Protein 2YVS (pdb70)

Radius of gyration: 22.46 Å; Cα contacts (8 Å, |Δi|>4): 1031; chains: 2; bounding box: 52×43×71 Å

Organism: Thermus thermophilus (strain ATCC 27634 / DSM 579 / HB8) (NCBI:txid300852)

Structure (mmCIF, N/CA/C/O backbone):
data_2YVS
#
_entry.id   2YVS
#
_cell.length_a   69.880
_cell.length_b   71.690
_cell.length_c   89.580
_cell.angle_alpha   90.00
_cell.angle_beta   90.00
_cell.angle_gamma   90.00
#
_symmetry.space_group_name_H-M   'P 21 21 21'
#
loop_
_entity.id
_entity.type
_entity.pdbx_description
1 polymer 'Glycolate oxidase subunit GlcE'
2 water water
#
loop_
_atom_site.group_PDB
_atom_site.id
_atom_site.type_symbol
_atom_site.label_atom_id
_atom_site.label_alt_id
_atom_site.label_comp_id
_atom_site.label_asym_id
_atom_site.label_entity_id
_atom_site.label_seq_id
_atom_site.pdbx_PDB_ins_code
_atom_site.Cartn_x
_atom_site.Cartn_y
_atom_site.Cartn_z
_atom_site.occupancy
_atom_site.B_iso_or_equiv
_atom_site.auth_seq_id
_atom_site.auth_comp_id
_atom_site.auth_asym_id
_atom_site.auth_atom_id
_atom_site.pdbx_PDB_model_num
ATOM 1 N N . MET A 1 1 ? 13.135 -23.378 -23.689 1.00 21.58 1 MET A N 1
ATOM 2 C CA . MET A 1 1 ? 12.454 -22.828 -22.486 1.00 21.26 1 MET A CA 1
ATOM 3 C C . MET A 1 1 ? 11.882 -23.969 -21.651 1.00 21.54 1 MET A C 1
ATOM 4 O O . MET A 1 1 ? 11.684 -25.076 -22.153 1.00 20.99 1 MET A O 1
ATOM 9 N N . GLU A 1 2 ? 11.622 -23.693 -20.378 1.00 21.10 2 GLU A N 1
ATOM 10 C CA . GLU A 1 2 ? 11.066 -24.688 -19.471 1.00 20.77 2 GLU A CA 1
ATOM 11 C C . GLU A 1 2 ? 9.709 -24.219 -18.960 1.00 19.63 2 GLU A C 1
ATOM 12 O O . GLU A 1 2 ? 9.590 -23.123 -18.408 1.00 21.16 2 GLU A O 1
ATOM 18 N N . VAL A 1 3 ? 8.683 -25.041 -19.150 1.00 17.94 3 VAL A N 1
ATOM 19 C CA . VAL A 1 3 ? 7.352 -24.689 -18.675 1.00 17.40 3 VAL A CA 1
ATOM 20 C C . VAL A 1 3 ? 7.091 -25.378 -17.339 1.00 18.04 3 VAL A C 1
ATOM 21 O O . VAL A 1 3 ? 7.067 -26.605 -17.257 1.00 17.83 3 VAL A O 1
ATOM 25 N N . HIS A 1 4 ? 6.918 -24.583 -16.289 1.00 18.28 4 HIS A N 1
ATOM 26 C CA . HIS A 1 4 ? 6.631 -25.113 -14.964 1.00 17.61 4 HIS A CA 1
ATOM 27 C C . HIS A 1 4 ? 5.122 -24.972 -14.774 1.00 18.62 4 HIS A C 1
ATOM 28 O O . HIS A 1 4 ? 4.646 -24.117 -14.026 1.00 17.39 4 HIS A O 1
ATOM 35 N N . ALA A 1 5 ? 4.380 -25.826 -15.473 1.00 18.98 5 ALA A N 1
ATOM 36 C CA . ALA A 1 5 ? 2.921 -25.805 -15.454 1.00 19.85 5 ALA A CA 1
ATOM 37 C C . ALA A 1 5 ? 2.275 -25.825 -14.079 1.00 20.30 5 ALA A C 1
ATOM 38 O O . ALA A 1 5 ? 1.435 -24.976 -13.773 1.00 20.30 5 ALA A O 1
ATOM 40 N N . ALA A 1 6 ? 2.661 -26.788 -13.248 1.00 21.61 6 ALA A N 1
ATOM 41 C CA . ALA A 1 6 ? 2.086 -26.908 -11.911 1.00 19.34 6 ALA A CA 1
ATOM 42 C C . ALA A 1 6 ? 2.325 -25.692 -11.017 1.00 19.80 6 ALA A C 1
ATOM 43 O O . ALA A 1 6 ? 1.488 -25.362 -10.179 1.00 19.66 6 ALA A O 1
ATOM 45 N N . ASP A 1 7 ? 3.465 -25.031 -11.183 1.00 18.47 7 ASP A N 1
ATOM 46 C CA . ASP A 1 7 ? 3.770 -23.852 -10.377 1.00 19.20 7 ASP A CA 1
ATOM 47 C C . ASP A 1 7 ? 3.387 -22.571 -11.117 1.00 17.42 7 ASP A C 1
ATOM 48 O O . ASP A 1 7 ? 3.573 -21.450 -10.626 1.00 17.99 7 ASP A O 1
ATOM 53 N N . GLN A 1 8 ? 2.850 -22.770 -12.312 1.00 15.45 8 GLN A N 1
ATOM 54 C CA . GLN A 1 8 ? 2.391 -21.697 -13.172 1.00 13.80 8 GLN A CA 1
ATOM 55 C C . GLN A 1 8 ? 3.371 -20.566 -13.465 1.00 12.42 8 GLN A C 1
ATOM 56 O O . GLN A 1 8 ? 3.074 -19.394 -13.239 1.00 12.43 8 GLN A O 1
ATOM 62 N N . TYR A 1 9 ? 4.548 -20.932 -13.957 1.00 12.43 9 TYR A N 1
ATOM 63 C CA . TYR A 1 9 ? 5.543 -19.949 -14.363 1.00 14.87 9 TYR A CA 1
ATOM 64 C C . TYR A 1 9 ? 6.366 -20.544 -15.489 1.00 15.08 9 TYR A C 1
ATOM 65 O O . TYR A 1 9 ? 6.376 -21.766 -15.690 1.00 16.10 9 TYR A O 1
ATOM 74 N N . LEU A 1 10 ? 7.028 -19.673 -16.240 1.00 14.61 10 LEU A N 1
ATOM 75 C CA . LEU A 1 10 ? 7.835 -20.085 -17.373 1.00 14.47 10 LEU A CA 1
ATOM 76 C C . LEU A 1 10 ? 9.243 -19.514 -17.285 1.00 15.00 10 LEU A C 1
ATOM 77 O O . LEU A 1 10 ? 9.438 -18.376 -16.849 1.00 14.27 10 LEU A O 1
ATOM 82 N N . VAL A 1 11 ? 10.223 -20.318 -17.688 1.00 14.23 11 VAL A N 1
ATOM 83 C CA . VAL A 1 11 ? 11.608 -19.874 -17.709 1.00 13.66 11 VAL A CA 1
ATOM 84 C C . VAL A 1 11 ? 11.974 -19.920 -19.188 1.00 13.57 11 VAL A C 1
ATOM 85 O O . VAL A 1 11 ? 11.826 -20.958 -19.839 1.00 13.11 11 VAL A O 1
ATOM 89 N N . ALA A 1 12 ? 12.422 -18.790 -19.723 1.00 13.66 12 ALA A N 1
ATOM 90 C CA . ALA A 1 12 ? 12.767 -18.724 -21.135 1.00 14.96 12 ALA A CA 1
ATOM 91 C C . ALA A 1 12 ? 13.977 -17.860 -21.414 1.00 13.74 12 ALA A C 1
ATOM 92 O O . ALA A 1 12 ? 14.237 -16.890 -20.705 1.00 14.50 12 ALA A O 1
ATOM 94 N N . PRO A 1 13 ? 14.750 -18.214 -22.448 1.00 15.83 13 PRO A N 1
ATOM 95 C CA . PRO A 1 13 ? 15.923 -17.402 -22.769 1.00 15.96 13 PRO A CA 1
ATOM 96 C C . PRO A 1 13 ? 15.385 -16.065 -23.282 1.00 14.71 13 PRO A C 1
ATOM 97 O O . PRO A 1 13 ? 14.265 -16.001 -23.812 1.00 13.57 13 PRO A O 1
ATOM 101 N N . GLY A 1 14 ? 16.174 -15.009 -23.127 1.00 14.17 14 GLY A N 1
ATOM 102 C CA . GLY A 1 14 ? 15.741 -13.704 -23.586 1.00 15.73 14 GLY A CA 1
ATOM 103 C C . GLY A 1 14 ? 15.422 -13.652 -25.073 1.00 16.36 14 GLY A C 1
ATOM 104 O O . GLY A 1 14 ? 14.591 -12.851 -25.509 1.00 15.04 14 GLY A O 1
ATOM 105 N N . GLU A 1 15 ? 16.063 -14.510 -25.857 1.00 14.58 15 GLU A N 1
ATOM 106 C CA . GLU A 1 15 ? 15.826 -14.510 -27.295 1.00 17.27 15 GLU A CA 1
ATOM 107 C C . GLU A 1 15 ? 14.618 -15.329 -27.754 1.00 17.37 15 GLU A C 1
ATOM 108 O O . GLU A 1 15 ? 14.297 -15.351 -28.942 1.00 18.43 15 GLU A O 1
ATOM 114 N N . ALA A 1 16 ? 13.936 -15.993 -26.828 1.00 16.48 16 ALA A N 1
ATOM 115 C CA . ALA A 1 16 ? 12.765 -16.779 -27.208 1.00 15.84 16 ALA A CA 1
ATOM 116 C C . ALA A 1 16 ? 11.732 -15.852 -27.856 1.00 16.07 16 ALA A C 1
ATOM 117 O O . ALA A 1 16 ? 11.475 -14.756 -27.364 1.00 17.17 16 ALA A O 1
ATOM 119 N N . ASP A 1 17 ? 11.152 -16.281 -28.972 1.00 15.47 17 ASP A N 1
ATOM 120 C CA . ASP A 1 17 ? 10.162 -15.454 -29.652 1.00 13.80 17 ASP A CA 1
ATOM 121 C C . ASP A 1 17 ? 8.826 -15.518 -28.924 1.00 13.50 17 ASP A C 1
ATOM 122 O O . ASP A 1 17 ? 8.499 -16.519 -28.295 1.00 10.25 17 ASP A O 1
ATOM 127 N N . LEU A 1 18 ? 8.070 -14.430 -29.003 1.00 12.50 18 LEU A N 1
ATOM 128 C CA . LEU A 1 18 ? 6.766 -14.343 -28.349 1.00 14.72 18 LEU A CA 1
ATOM 129 C C . LEU A 1 18 ? 5.796 -15.416 -28.833 1.00 13.93 18 LEU A C 1
ATOM 130 O O . LEU A 1 18 ? 5.041 -15.985 -28.046 1.00 14.66 18 LEU A O 1
ATOM 135 N N . LEU A 1 19 ? 5.802 -15.674 -30.135 1.00 14.23 19 LEU A N 1
ATOM 136 C CA . LEU A 1 19 ? 4.922 -16.687 -30.703 1.00 14.75 19 LEU A CA 1
ATOM 137 C C . LEU A 1 19 ? 5.415 -18.108 -30.393 1.00 13.46 19 LEU A C 1
ATOM 138 O O . LEU A 1 19 ? 4.620 -19.051 -30.369 1.00 13.55 19 LEU A O 1
ATOM 143 N N . GLU A 1 20 ? 6.714 -18.289 -30.166 1.00 14.88 20 GLU A N 1
ATOM 144 C CA . GLU A 1 20 ? 7.165 -19.640 -29.832 1.00 16.73 20 GLU A CA 1
ATOM 145 C C . GLU A 1 20 ? 6.689 -19.944 -28.414 1.00 16.55 20 GLU A C 1
ATOM 146 O O . GLU A 1 20 ? 6.319 -21.078 -28.098 1.00 17.15 20 GLU A O 1
ATOM 152 N N . VAL A 1 21 ? 6.650 -18.921 -27.566 1.00 14.87 21 VAL A N 1
ATOM 153 C CA . VAL A 1 21 ? 6.172 -19.119 -26.202 1.00 14.26 21 VAL A CA 1
ATOM 154 C C . VAL A 1 21 ? 4.693 -19.507 -26.251 1.00 14.30 21 VAL A C 1
ATOM 155 O O . VAL A 1 21 ? 4.252 -20.416 -25.542 1.00 14.55 21 VAL A O 1
ATOM 159 N N . HIS A 1 22 ? 3.928 -18.833 -27.100 1.00 14.01 22 HIS A N 1
ATOM 160 C CA . HIS A 1 22 ? 2.509 -19.146 -27.211 1.00 13.77 22 HIS A CA 1
ATOM 161 C C . HIS A 1 22 ? 2.290 -20.570 -27.725 1.00 14.61 22 HIS A C 1
ATOM 162 O O . HIS A 1 22 ? 1.435 -21.293 -27.213 1.00 15.05 22 HIS A O 1
ATOM 169 N N . ALA A 1 23 ? 3.061 -20.967 -28.735 1.00 14.74 23 ALA A N 1
ATOM 170 C CA . ALA A 1 23 ? 2.944 -22.308 -29.307 1.00 15.80 23 ALA A CA 1
ATOM 171 C C . ALA A 1 23 ? 3.248 -23.349 -28.233 1.00 17.71 23 ALA A C 1
ATOM 172 O O . ALA A 1 23 ? 2.583 -24.382 -28.141 1.00 16.78 23 ALA A O 1
ATOM 174 N N . ARG A 1 24 ? 4.253 -23.053 -27.416 1.00 19.42 24 ARG A N 1
ATOM 175 C CA . ARG A 1 24 ? 4.674 -23.940 -26.341 1.00 20.26 24 ARG A CA 1
ATOM 176 C C . ARG A 1 24 ? 3.591 -24.070 -25.270 1.00 20.34 24 ARG A C 1
ATOM 177 O O . ARG A 1 24 ? 3.453 -25.117 -24.632 1.00 21.22 24 ARG A O 1
ATOM 185 N N . LEU A 1 25 ? 2.812 -23.011 -25.085 1.00 18.53 25 LEU A N 1
ATOM 186 C CA . LEU A 1 25 ? 1.750 -23.010 -24.084 1.00 17.84 25 LEU A CA 1
ATOM 187 C C . LEU A 1 25 ? 0.377 -23.333 -24.666 1.00 18.06 25 LEU A C 1
ATOM 188 O O . LEU A 1 25 ? -0.584 -23.539 -23.923 1.00 17.59 25 LEU A O 1
ATOM 193 N N . ALA A 1 26 ? 0.274 -23.366 -25.989 1.00 17.43 26 ALA A N 1
ATOM 194 C CA . ALA A 1 26 ? -1.010 -23.659 -26.618 1.00 20.03 26 ALA A CA 1
ATOM 195 C C . ALA A 1 26 ? -1.549 -24.993 -26.115 1.00 20.51 26 ALA A C 1
ATOM 196 O O . ALA A 1 26 ? -0.851 -26.007 -26.153 1.00 20.22 26 ALA A O 1
ATOM 198 N N . GLY A 1 27 ? -2.786 -24.980 -25.631 1.00 21.41 27 GLY A N 1
ATOM 199 C CA . GLY A 1 27 ? -3.405 -26.197 -25.137 1.00 23.75 27 GLY A CA 1
ATOM 200 C C . GLY A 1 27 ? -3.114 -26.552 -23.689 1.00 25.03 27 GLY A C 1
ATOM 201 O O . GLY A 1 27 ? -3.593 -27.579 -23.195 1.00 25.40 27 GLY A O 1
ATOM 202 N N . THR A 1 28 ? -2.349 -25.712 -22.996 1.00 23.25 28 THR A N 1
ATOM 203 C CA . THR A 1 28 ? -2.003 -25.986 -21.601 1.00 22.81 28 THR A CA 1
ATOM 204 C C . THR A 1 28 ? -2.949 -25.328 -20.608 1.00 22.86 28 THR A C 1
ATOM 205 O O . THR A 1 28 ? -2.931 -25.654 -19.424 1.00 24.35 28 THR A O 1
ATOM 209 N N . GLY A 1 29 ? -3.772 -24.401 -21.088 1.00 22.37 29 GLY A N 1
ATOM 210 C CA . GLY A 1 29 ? -4.688 -23.706 -20.203 1.00 21.35 29 GLY A CA 1
ATOM 211 C C . GLY A 1 29 ? -3.973 -22.603 -19.436 1.00 20.49 29 GLY A C 1
ATOM 212 O O . GLY A 1 29 ? -4.534 -21.995 -18.525 1.00 21.53 29 GLY A O 1
ATOM 213 N N . LEU A 1 30 ? -2.722 -22.351 -19.809 1.00 19.41 30 LEU A N 1
ATOM 214 C CA . LEU A 1 30 ? -1.902 -21.320 -19.172 1.00 17.64 30 LEU A CA 1
ATOM 215 C C . LEU A 1 30 ? -1.499 -20.271 -20.214 1.00 15.47 30 LEU A C 1
ATOM 216 O O . LEU A 1 30 ? -1.131 -20.613 -21.336 1.00 14.87 30 LEU A O 1
ATOM 221 N N . PHE A 1 31 ? -1.559 -18.997 -19.839 1.00 14.29 31 PHE A N 1
ATOM 222 C CA . PHE A 1 31 ? -1.227 -17.918 -20.765 1.00 14.96 31 PHE A CA 1
ATOM 223 C C . PHE A 1 31 ? -0.099 -17.005 -20.294 1.00 14.02 31 PHE A C 1
ATOM 224 O O . PHE A 1 31 ? 0.018 -16.709 -19.106 1.00 10.84 31 PHE A O 1
ATOM 232 N N . PRO A 1 32 ? 0.745 -16.546 -21.235 1.00 15.38 32 PRO A N 1
ATOM 233 C CA . PRO A 1 32 ? 1.865 -15.654 -20.924 1.00 12.63 32 PRO A CA 1
ATOM 234 C C . PRO A 1 32 ? 1.335 -14.218 -20.819 1.00 13.57 32 PRO A C 1
ATOM 235 O O . PRO A 1 32 ? 0.205 -13.938 -21.234 1.00 12.73 32 PRO A O 1
ATOM 239 N N . PRO A 1 33 ? 2.137 -13.297 -20.259 1.00 11.98 33 PRO A N 1
ATOM 240 C CA . PRO A 1 33 ? 1.734 -11.898 -20.103 1.00 12.39 33 PRO A CA 1
ATOM 241 C C . PRO A 1 33 ? 1.869 -11.038 -21.366 1.00 12.15 33 PRO A C 1
ATOM 242 O O . PRO A 1 33 ? 2.304 -9.888 -21.304 1.00 12.96 33 PRO A O 1
ATOM 246 N N . PHE A 1 34 ? 1.503 -11.612 -22.506 1.00 11.54 34 PHE A N 1
ATOM 247 C CA . PHE A 1 34 ? 1.539 -10.902 -23.779 1.00 11.65 34 PHE A CA 1
ATOM 248 C C . PHE A 1 34 ? 0.645 -11.595 -24.796 1.00 11.55 34 PHE A C 1
ATOM 249 O O . PHE A 1 34 ? 0.447 -12.804 -24.742 1.00 11.06 34 PHE A O 1
ATOM 257 N N . PRO A 1 35 ? 0.091 -10.828 -25.741 1.00 10.66 35 PRO A N 1
ATOM 258 C CA . PRO A 1 35 ? -0.793 -11.381 -26.770 1.00 10.97 35 PRO A CA 1
ATOM 259 C C . PRO A 1 35 ? -0.045 -12.139 -27.873 1.00 10.65 35 PRO A C 1
ATOM 260 O O . PRO A 1 35 ? 1.186 -12.125 -27.924 1.00 12.38 35 PRO A O 1
ATOM 264 N N . PRO A 1 36 ? -0.789 -12.811 -28.766 1.00 12.54 36 PRO A N 1
ATOM 265 C CA . PRO A 1 36 ? -0.219 -13.579 -29.880 1.00 13.72 36 PRO A CA 1
ATOM 266 C C . PRO A 1 36 ? 0.291 -12.633 -30.967 1.00 12.73 36 PRO A C 1
ATOM 267 O O . PRO A 1 36 ? -0.231 -12.623 -32.078 1.00 12.66 36 PRO A O 1
ATOM 271 N N . VAL A 1 37 ? 1.309 -11.842 -30.641 1.00 10.88 37 VAL A N 1
ATOM 272 C CA . VAL A 1 37 ? 1.876 -10.891 -31.586 1.00 11.17 37 VAL A CA 1
ATOM 273 C C . VAL A 1 37 ? 3.399 -10.921 -31.494 1.00 12.66 37 VAL A C 1
ATOM 274 O O . VAL A 1 37 ? 3.960 -10.637 -30.440 1.00 11.82 37 VAL A O 1
ATOM 278 N N . GLU A 1 38 ? 4.067 -11.270 -32.589 1.00 10.55 38 GLU A N 1
ATOM 279 C CA . GLU A 1 38 ? 5.524 -11.297 -32.567 1.00 13.32 38 GLU A CA 1
ATOM 280 C C . GLU A 1 38 ? 6.039 -9.879 -32.747 1.00 11.36 38 GLU A C 1
ATOM 281 O O . GLU A 1 38 ? 5.548 -9.134 -33.599 1.00 13.03 38 GLU A O 1
ATOM 287 N N . LEU A 1 39 ? 7.025 -9.521 -31.930 1.00 12.74 39 LEU A N 1
ATOM 288 C CA . LEU A 1 39 ? 7.634 -8.197 -31.946 1.00 12.64 39 LEU A CA 1
ATOM 289 C C . LEU A 1 39 ? 9.145 -8.367 -31.826 1.00 12.90 39 LEU A C 1
ATOM 290 O O . LEU A 1 39 ? 9.627 -9.292 -31.163 1.00 13.18 39 LEU A O 1
ATOM 295 N N . PRO A 1 40 ? 9.916 -7.471 -32.458 1.00 14.25 40 PRO A N 1
ATOM 296 C CA . PRO A 1 40 ? 11.382 -7.549 -32.402 1.00 13.81 40 PRO A CA 1
ATOM 297 C C . PRO A 1 40 ? 11.907 -7.689 -30.973 1.00 13.94 40 PRO A C 1
ATOM 298 O O . PRO A 1 40 ? 11.377 -7.069 -30.056 1.00 15.03 40 PRO A O 1
ATOM 302 N N . GLY A 1 41 ? 12.942 -8.506 -30.786 1.00 13.44 41 GLY A N 1
ATOM 303 C CA . GLY A 1 41 ? 13.528 -8.650 -29.464 1.00 14.41 41 GLY A CA 1
ATOM 304 C C . GLY A 1 41 ? 13.139 -9.831 -28.593 1.00 16.03 41 GLY A C 1
ATOM 305 O O . GLY A 1 41 ? 13.776 -10.058 -27.566 1.00 17.62 41 GLY A O 1
ATOM 306 N N . GLY A 1 42 ? 12.102 -10.572 -28.975 1.00 15.12 42 GLY A N 1
ATOM 307 C CA . GLY A 1 42 ? 11.690 -11.719 -28.184 1.00 17.11 42 GLY A CA 1
ATOM 308 C C . GLY A 1 42 ? 11.178 -11.348 -26.802 1.00 16.54 42 GLY A C 1
AT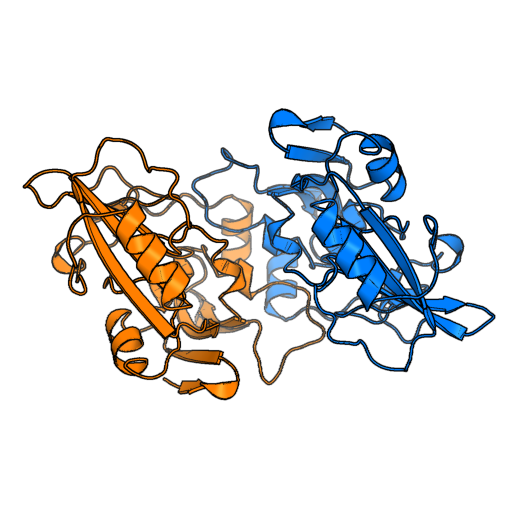OM 309 O O . GLY A 1 42 ? 10.846 -10.187 -26.553 1.00 15.57 42 GLY A O 1
ATOM 310 N N . VAL A 1 43 ? 11.113 -12.324 -25.899 1.00 15.82 43 VAL A N 1
ATOM 311 C CA . VAL A 1 43 ? 10.630 -12.061 -24.545 1.00 14.82 43 VAL A CA 1
ATOM 312 C C . VAL A 1 43 ? 11.559 -11.124 -23.773 1.00 14.53 43 VAL A C 1
ATOM 313 O O . VAL A 1 43 ? 11.098 -10.331 -22.958 1.00 14.25 43 VAL A O 1
ATOM 317 N N . GLY A 1 44 ? 12.860 -11.213 -24.037 1.00 12.46 44 GLY A N 1
ATOM 318 C CA . GLY A 1 44 ? 13.811 -10.345 -23.358 1.00 13.49 44 GLY A CA 1
ATOM 319 C C . GLY A 1 44 ? 13.551 -8.897 -23.738 1.00 14.66 44 GLY A C 1
ATOM 320 O O . GLY A 1 44 ? 13.524 -8.007 -22.887 1.00 13.94 44 GLY A O 1
ATOM 321 N N . GLY A 1 45 ? 13.359 -8.663 -25.031 1.00 12.21 45 GLY A N 1
ATOM 322 C CA . GLY A 1 45 ? 13.078 -7.321 -25.503 1.00 12.46 45 GLY A CA 1
ATOM 323 C C . GLY A 1 45 ? 11.759 -6.815 -24.936 1.00 12.41 45 GLY A C 1
ATOM 324 O O . GLY A 1 45 ? 11.656 -5.652 -24.541 1.00 13.00 45 GLY A O 1
ATOM 325 N N . LEU A 1 46 ? 10.751 -7.686 -24.899 1.00 11.19 46 LEU A N 1
ATOM 326 C CA . LEU A 1 46 ? 9.434 -7.323 -24.370 1.00 12.71 46 LEU A CA 1
ATOM 327 C C . LEU A 1 46 ? 9.535 -6.886 -22.912 1.00 12.64 46 LEU A C 1
ATOM 328 O O . LEU A 1 46 ? 8.910 -5.906 -22.492 1.00 12.40 46 LEU A O 1
ATOM 333 N N . VAL A 1 47 ? 10.307 -7.638 -22.138 1.00 11.91 47 VAL A N 1
ATOM 334 C CA . VAL A 1 47 ? 10.496 -7.339 -20.728 1.00 12.66 47 VAL A CA 1
ATOM 335 C C . VAL A 1 47 ? 11.244 -6.019 -20.589 1.00 13.55 47 VAL A C 1
ATOM 336 O O . VAL A 1 47 ? 10.891 -5.177 -19.762 1.00 13.29 47 VAL A O 1
ATOM 340 N N . ALA A 1 48 ? 12.263 -5.825 -21.418 1.00 13.52 48 ALA A N 1
ATOM 341 C CA . ALA A 1 48 ? 13.033 -4.594 -21.367 1.00 13.57 48 ALA A CA 1
ATOM 342 C C . ALA A 1 48 ? 12.134 -3.388 -21.632 1.00 13.84 48 ALA A C 1
ATOM 343 O O . ALA A 1 48 ? 12.282 -2.353 -20.986 1.00 13.92 48 ALA A O 1
ATOM 345 N N . ARG A 1 49 ? 11.194 -3.523 -22.567 1.00 13.39 49 ARG A N 1
ATOM 346 C CA . ARG A 1 49 ? 10.297 -2.412 -22.892 1.00 12.25 49 ARG A CA 1
ATOM 347 C C . ARG A 1 49 ? 9.185 -2.247 -21.862 1.00 11.69 49 ARG A C 1
ATOM 348 O O . ARG A 1 49 ? 8.415 -1.283 -21.915 1.00 12.04 49 ARG A O 1
ATOM 356 N N . GLY A 1 50 ? 9.092 -3.196 -20.937 1.00 11.97 50 GLY A N 1
ATOM 357 C CA . GLY A 1 50 ? 8.067 -3.124 -19.914 1.00 11.98 50 GLY A CA 1
ATOM 358 C C . GLY A 1 50 ? 6.705 -3.646 -20.348 1.00 12.35 50 GLY A C 1
ATOM 359 O O . GLY A 1 50 ? 5.677 -3.227 -19.812 1.00 13.23 50 GLY A O 1
ATOM 360 N N . GLY A 1 51 ? 6.691 -4.549 -21.324 1.00 11.63 51 GLY A N 1
ATOM 361 C CA . GLY A 1 51 ? 5.434 -5.123 -21.781 1.00 12.14 51 GLY A CA 1
ATOM 362 C C . GLY A 1 51 ? 4.838 -4.522 -23.040 1.00 11.89 51 GLY A C 1
ATOM 363 O O . GLY A 1 51 ? 5.222 -3.435 -23.472 1.00 13.85 51 GLY A O 1
ATOM 364 N N . PHE A 1 52 ? 3.905 -5.253 -23.644 1.00 10.67 52 PHE A N 1
ATOM 365 C CA . PHE A 1 52 ? 3.219 -4.792 -24.843 1.00 10.54 52 PHE A CA 1
ATOM 366 C C . PHE A 1 52 ? 1.720 -4.994 -24.712 1.00 9.92 52 PHE A C 1
ATOM 367 O O . PHE A 1 52 ? 1.268 -6.079 -24.332 1.00 12.25 52 PHE A O 1
ATOM 375 N N . ALA A 1 53 ? 0.965 -3.942 -25.018 1.00 10.61 53 ALA A N 1
ATOM 376 C CA . ALA A 1 53 ? -0.494 -3.981 -25.022 1.00 10.34 53 ALA A CA 1
ATOM 377 C C . ALA A 1 53 ? -1.242 -4.285 -23.720 1.00 12.35 53 ALA A C 1
ATOM 378 O O . ALA A 1 53 ? -2.455 -4.490 -23.751 1.00 13.47 53 ALA A O 1
ATOM 380 N N . GLN A 1 54 ? -0.554 -4.308 -22.585 1.00 12.93 54 GLN A N 1
ATOM 381 C CA . GLN A 1 54 ? -1.222 -4.629 -21.326 1.00 12.59 54 GLN A CA 1
ATOM 382 C C . GLN A 1 54 ? -2.209 -3.559 -20.840 1.00 13.12 54 GLN A C 1
ATOM 383 O O . GLN A 1 54 ? -2.078 -2.384 -21.168 1.00 11.78 54 GLN A O 1
ATOM 389 N N . THR A 1 55 ? -3.209 -3.990 -20.072 1.00 14.22 55 THR A N 1
ATOM 390 C CA . THR A 1 55 ? -4.196 -3.081 -19.486 1.00 14.64 55 THR A CA 1
ATOM 391 C C . THR A 1 55 ? -4.052 -3.229 -17.976 1.00 16.56 55 THR A C 1
ATOM 392 O O . THR A 1 55 ? -4.822 -2.655 -17.197 1.00 15.30 55 THR A O 1
ATOM 396 N N . PHE A 1 56 ? -3.043 -4.008 -17.589 1.00 17.07 56 PHE A N 1
ATOM 397 C CA . PHE A 1 56 ? -2.720 -4.308 -16.193 1.00 18.29 56 PHE A CA 1
ATOM 398 C C . PHE A 1 56 ? -1.259 -3.952 -15.908 1.00 17.83 56 PHE A C 1
ATOM 399 O O . PHE A 1 56 ? -0.509 -3.609 -16.825 1.00 16.78 56 PHE A O 1
ATOM 407 N N . PHE A 1 57 ? -0.855 -4.051 -14.642 1.00 17.18 57 PHE A N 1
ATOM 408 C CA . PHE A 1 57 ? 0.524 -3.743 -14.257 1.00 16.84 57 PHE A CA 1
ATOM 409 C C . PHE A 1 57 ? 1.429 -4.898 -14.685 1.00 16.52 57 PHE A C 1
ATOM 410 O O . PHE A 1 57 ? 1.542 -5.900 -13.984 1.00 15.10 57 PHE A O 1
ATOM 418 N N . PHE A 1 58 ? 2.074 -4.743 -15.840 1.00 15.96 58 PHE A N 1
ATOM 419 C CA . PHE A 1 58 ? 2.939 -5.774 -16.397 1.00 13.54 58 PHE A CA 1
ATOM 420 C C . PHE A 1 58 ? 4.107 -6.236 -15.532 1.00 14.01 58 PHE A C 1
ATOM 421 O O . PHE A 1 58 ? 4.328 -7.434 -15.384 1.00 14.54 58 PHE A O 1
ATOM 429 N N . PRO A 1 59 ? 4.868 -5.298 -14.946 1.00 13.30 59 PRO A N 1
ATOM 430 C CA . PRO A 1 59 ? 6.013 -5.684 -14.113 1.00 12.47 59 PRO A CA 1
ATOM 431 C C . PRO A 1 59 ? 5.786 -6.777 -13.071 1.00 11.41 59 PRO A C 1
ATOM 432 O O . PRO A 1 59 ? 6.682 -7.571 -12.818 1.00 11.20 59 PRO A O 1
ATOM 436 N N . ALA A 1 60 ? 4.598 -6.828 -12.475 1.00 10.66 60 ALA A N 1
ATOM 437 C CA . ALA A 1 60 ? 4.313 -7.844 -11.466 1.00 12.76 60 ALA A CA 1
ATOM 438 C C . ALA A 1 60 ? 4.262 -9.256 -12.054 1.00 14.09 60 ALA A C 1
ATOM 439 O O . ALA A 1 60 ? 4.403 -10.236 -11.321 1.00 13.63 60 ALA A O 1
ATOM 441 N N . GLU A 1 61 ? 4.061 -9.357 -13.369 1.00 13.62 61 GLU A N 1
ATOM 442 C CA . GLU A 1 61 ? 3.995 -10.658 -14.037 1.00 13.50 61 GLU A CA 1
ATOM 443 C C . GLU A 1 61 ? 5.378 -11.213 -14.328 1.00 12.94 61 GLU A C 1
ATOM 444 O O . GLU A 1 61 ? 5.517 -12.319 -14.857 1.00 11.81 61 GLU A O 1
ATOM 450 N N . VAL A 1 62 ? 6.401 -10.435 -13.996 1.00 13.25 62 VAL A N 1
ATOM 451 C CA . VAL A 1 62 ? 7.783 -10.862 -14.193 1.00 12.03 62 VAL A CA 1
ATOM 452 C C . VAL A 1 62 ? 8.311 -11.247 -12.815 1.00 13.01 62 VAL A C 1
ATOM 453 O O . VAL A 1 62 ? 8.491 -10.387 -11.956 1.00 13.40 62 VAL A O 1
ATOM 457 N N . LEU A 1 63 ? 8.556 -12.539 -12.612 1.00 13.44 63 LEU A N 1
ATOM 458 C CA . LEU A 1 63 ? 9.022 -13.057 -11.325 1.00 12.74 63 LEU A CA 1
ATOM 459 C C . LEU A 1 63 ? 10.528 -13.034 -11.153 1.00 12.51 63 LEU A C 1
ATOM 460 O O . LEU A 1 63 ? 11.027 -12.923 -10.036 1.00 13.81 63 LEU A O 1
ATOM 465 N N . GLY A 1 64 ? 11.250 -13.154 -12.257 1.00 9.42 64 GLY A N 1
ATOM 466 C CA . GLY A 1 64 ? 12.696 -13.156 -12.180 1.00 11.50 64 GLY A CA 1
ATOM 467 C C . GLY A 1 64 ? 13.308 -12.945 -13.542 1.00 12.99 64 GLY A C 1
ATOM 468 O O . GLY A 1 64 ? 12.620 -13.006 -14.561 1.00 11.69 64 GLY A O 1
ATOM 469 N N . LEU A 1 65 ? 14.607 -12.687 -13.561 1.00 12.94 65 LEU A N 1
ATOM 470 C CA . LEU A 1 65 ? 15.316 -12.470 -14.807 1.00 14.80 65 LEU A CA 1
ATOM 471 C C . LEU A 1 65 ? 16.810 -12.400 -14.545 1.00 14.85 65 LEU A C 1
ATOM 472 O O . LEU A 1 65 ? 17.248 -12.142 -13.420 1.00 15.23 65 LEU A O 1
ATOM 477 N N . THR A 1 66 ? 17.584 -12.671 -15.586 1.00 14.99 66 THR A N 1
ATOM 478 C CA . THR A 1 66 ? 19.032 -12.625 -15.505 1.00 14.97 66 THR A CA 1
ATOM 479 C C . THR A 1 66 ? 19.495 -11.765 -16.668 1.00 15.63 66 THR A C 1
ATOM 480 O O . THR A 1 66 ? 19.113 -12.013 -17.811 1.00 15.74 66 THR A O 1
ATOM 484 N N . PHE A 1 67 ? 20.282 -10.734 -16.383 1.00 13.78 67 PHE A N 1
ATOM 485 C CA . PHE A 1 67 ? 20.772 -9.884 -17.452 1.00 16.13 67 PHE A CA 1
ATOM 486 C C . PHE A 1 67 ? 22.276 -9.677 -17.373 1.00 16.43 67 PHE A C 1
ATOM 487 O O . PHE A 1 67 ? 22.882 -9.826 -16.310 1.00 17.23 67 PHE A O 1
ATOM 495 N N . ARG A 1 68 ? 22.871 -9.373 -18.520 1.00 17.49 68 ARG A N 1
ATOM 496 C CA . ARG A 1 68 ? 24.303 -9.131 -18.610 1.00 19.57 68 ARG A CA 1
ATOM 497 C C . ARG A 1 68 ? 24.480 -7.635 -18.782 1.00 19.57 68 ARG A C 1
ATOM 498 O O . ARG A 1 68 ? 24.032 -7.071 -19.776 1.00 18.42 68 ARG A O 1
ATOM 506 N N . THR A 1 69 ? 25.127 -6.996 -17.812 1.00 18.92 69 THR A N 1
ATOM 507 C CA . THR A 1 69 ? 25.337 -5.552 -17.855 1.00 22.44 69 THR A CA 1
ATOM 508 C C . THR A 1 69 ? 26.245 -5.131 -19.006 1.00 22.92 69 THR A C 1
ATOM 509 O O . THR A 1 69 ? 26.965 -5.955 -19.574 1.00 24.34 69 THR A O 1
ATOM 513 N N . PRO A 1 70 ? 26.215 -3.836 -19.371 1.00 24.89 70 PRO A N 1
ATOM 514 C CA . PRO A 1 70 ? 27.048 -3.320 -20.461 1.00 26.71 70 PRO A CA 1
ATOM 515 C C . PRO A 1 70 ? 28.532 -3.555 -20.179 1.00 29.88 70 PRO A C 1
ATOM 516 O O . PRO A 1 70 ? 29.329 -3.700 -21.102 1.00 31.38 70 PRO A O 1
ATOM 520 N N . LYS A 1 71 ? 28.893 -3.593 -18.898 1.00 32.45 71 LYS A N 1
ATOM 521 C CA . LYS A 1 71 ? 30.285 -3.806 -18.509 1.00 34.49 71 LYS A CA 1
ATOM 522 C C . LYS A 1 71 ? 30.704 -5.274 -18.437 1.00 34.82 71 LYS A C 1
ATOM 523 O O . LYS A 1 71 ? 31.878 -5.574 -18.227 1.00 36.11 71 LYS A O 1
ATOM 529 N N . GLY A 1 72 ? 29.753 -6.190 -18.600 1.00 33.03 72 GLY A N 1
ATOM 530 C CA . GLY A 1 72 ? 30.108 -7.599 -18.579 1.00 31.55 72 GLY A CA 1
ATOM 531 C C . GLY A 1 72 ? 29.579 -8.452 -17.443 1.00 30.95 72 GLY A C 1
ATOM 532 O O . GLY A 1 72 ? 29.572 -9.676 -17.549 1.00 33.11 72 GLY A O 1
ATOM 533 N N . ARG A 1 73 ? 29.147 -7.830 -16.353 1.00 29.20 73 ARG A N 1
ATOM 534 C CA . ARG A 1 73 ? 28.620 -8.590 -15.228 1.00 28.69 73 ARG A CA 1
ATOM 535 C C . ARG A 1 73 ? 27.248 -9.184 -15.538 1.00 27.38 73 ARG A C 1
ATOM 536 O O . ARG A 1 73 ? 26.500 -8.671 -16.368 1.00 25.16 73 ARG A O 1
ATOM 544 N N . ARG A 1 74 ? 26.927 -10.281 -14.874 1.00 25.86 74 ARG A N 1
ATOM 545 C CA . ARG A 1 74 ? 25.623 -10.886 -15.050 1.00 26.91 74 ARG A CA 1
ATOM 546 C C . ARG A 1 74 ? 24.978 -10.862 -13.683 1.00 23.66 74 ARG A C 1
ATOM 547 O O . ARG A 1 74 ? 25.606 -11.205 -12.683 1.00 23.70 74 ARG A O 1
ATOM 555 N N . VAL A 1 75 ? 23.736 -10.411 -13.620 1.00 21.30 75 VAL A N 1
ATOM 556 C CA . VAL A 1 75 ? 23.065 -10.375 -12.342 1.00 19.27 75 VAL A CA 1
ATOM 557 C C . VAL A 1 75 ? 21.745 -11.124 -12.447 1.00 19.24 75 VAL A C 1
ATOM 558 O O . VAL A 1 75 ? 20.970 -10.934 -13.385 1.00 17.09 75 VAL A O 1
ATOM 562 N N . ARG A 1 76 ? 21.525 -12.020 -11.495 1.00 19.53 76 ARG A N 1
ATOM 563 C CA . ARG A 1 76 ? 20.317 -12.825 -11.455 1.00 20.39 76 ARG A CA 1
ATOM 564 C C . ARG A 1 76 ? 19.396 -12.154 -10.448 1.00 21.19 76 ARG A C 1
ATOM 565 O O . ARG A 1 76 ? 19.785 -11.939 -9.299 1.00 22.16 76 ARG A O 1
ATOM 573 N N . ALA A 1 77 ? 18.184 -11.820 -10.880 1.00 19.06 77 ALA A N 1
ATOM 574 C CA . ALA A 1 77 ? 17.223 -11.141 -10.016 1.00 21.25 77 ALA A CA 1
ATOM 575 C C . ALA A 1 77 ? 15.923 -11.908 -9.799 1.00 22.29 77 ALA A C 1
ATOM 576 O O . ALA A 1 77 ? 15.510 -12.700 -10.644 1.00 19.62 77 ALA A O 1
ATOM 578 N N . GLY A 1 78 ? 15.279 -11.651 -8.660 1.00 24.68 78 GLY A N 1
ATOM 579 C CA . GLY A 1 78 ? 14.016 -12.298 -8.343 1.00 27.76 78 GLY A CA 1
ATOM 580 C C . GLY A 1 78 ? 14.090 -13.804 -8.170 1.00 32.73 78 GLY A C 1
ATOM 581 O O . GLY A 1 78 ? 15.102 -14.335 -7.713 1.00 30.95 78 GLY A O 1
ATOM 582 N N . GLY A 1 79 ? 13.007 -14.489 -8.528 1.00 36.33 79 GLY A N 1
ATOM 583 C CA . GLY A 1 79 ? 12.961 -15.937 -8.410 1.00 42.67 79 GLY A CA 1
ATOM 584 C C . GLY A 1 79 ? 11.923 -16.441 -7.422 1.00 47.08 79 GLY A C 1
ATOM 585 O O . GLY A 1 79 ? 12.271 -16.827 -6.302 1.00 49.34 79 GLY A O 1
ATOM 586 N N . VAL A 1 80 ? 10.655 -16.446 -7.837 1.00 50.34 80 VAL A N 1
ATOM 587 C CA . VAL A 1 80 ? 9.541 -16.901 -6.996 1.00 53.85 80 VAL A CA 1
ATOM 588 C C . VAL A 1 80 ? 9.943 -17.760 -5.808 1.00 57.41 80 VAL A C 1
ATOM 589 O O . VAL A 1 80 ? 10.152 -18.967 -5.945 1.00 57.42 80 VAL A O 1
ATOM 593 N N . VAL A 1 81 ? 10.028 -17.134 -4.638 1.00 60.97 81 VAL A N 1
ATOM 594 C CA . VAL A 1 81 ? 10.415 -17.838 -3.423 1.00 64.57 81 VAL A CA 1
ATOM 595 C C . VAL A 1 81 ? 11.846 -18.348 -3.581 1.00 66.68 81 VAL A C 1
ATOM 596 O O . VAL A 1 81 ? 12.128 -19.177 -4.448 1.00 67.21 81 VAL A O 1
ATOM 600 N N . VAL A 1 82 ? 12.743 -17.834 -2.742 1.00 68.51 82 VAL A N 1
ATOM 601 C CA . VAL A 1 82 ? 14.156 -18.208 -2.758 1.00 69.58 82 VAL A CA 1
ATOM 602 C C . VAL A 1 82 ? 14.985 -17.370 -3.730 1.00 70.34 82 VAL A C 1
ATOM 603 O O . VAL A 1 82 ? 15.173 -17.733 -4.893 1.00 70.25 82 VAL A O 1
ATOM 607 N N . LYS A 1 83 ? 15.469 -16.240 -3.226 1.00 70.81 83 LYS A N 1
ATOM 608 C CA . LYS A 1 83 ? 16.300 -15.308 -3.982 1.00 70.57 83 LYS A CA 1
ATOM 609 C C . LYS A 1 83 ? 17.056 -14.558 -2.898 1.00 70.23 83 LYS A C 1
ATOM 610 O O . LYS A 1 83 ? 18.280 -14.438 -2.920 1.00 70.69 83 LYS A O 1
ATOM 616 N N . ASN A 1 84 ? 16.270 -14.073 -1.943 1.00 69.41 84 ASN A N 1
ATOM 617 C CA . ASN A 1 84 ? 16.720 -13.326 -0.777 1.00 68.14 84 ASN A CA 1
ATOM 618 C C . ASN A 1 84 ? 15.431 -13.025 -0.026 1.00 66.29 84 ASN A C 1
ATOM 619 O O . ASN A 1 84 ? 14.369 -13.534 -0.391 1.00 66.31 84 ASN A O 1
ATOM 624 N N . VAL A 1 85 ? 15.509 -12.210 1.019 1.00 63.78 85 VAL A N 1
ATOM 625 C CA . VAL A 1 85 ? 14.310 -11.869 1.774 1.00 60.42 85 VAL A CA 1
ATOM 626 C C . VAL A 1 85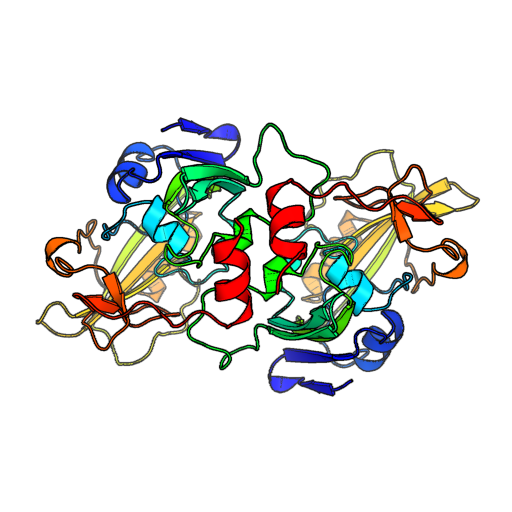 ? 13.593 -10.755 1.007 1.00 57.40 85 VAL A C 1
ATOM 627 O O . VAL A 1 85 ? 13.995 -9.591 1.067 1.00 56.34 85 VAL A O 1
ATOM 631 N N . GLN A 1 86 ? 12.544 -11.134 0.276 1.00 53.37 86 GLN A N 1
ATOM 632 C CA . GLN A 1 86 ? 11.748 -10.212 -0.536 1.00 49.51 86 GLN A CA 1
ATOM 633 C C . GLN A 1 86 ? 11.945 -8.727 -0.228 1.00 45.01 86 GLN A C 1
ATOM 634 O O . GLN A 1 86 ? 11.359 -8.179 0.705 1.00 45.84 86 GLN A O 1
ATOM 640 N N . GLY A 1 87 ? 12.783 -8.096 -1.041 1.00 37.56 87 GLY A N 1
ATOM 641 C CA . GLY A 1 87 ? 13.099 -6.686 -0.914 1.00 30.51 87 GLY A CA 1
ATOM 642 C C . GLY A 1 87 ? 14.159 -6.424 -1.966 1.00 24.85 87 GLY A C 1
ATOM 643 O O . GLY A 1 87 ? 14.665 -7.380 -2.553 1.00 23.20 87 GLY A O 1
ATOM 644 N N . TYR A 1 88 ? 14.495 -5.162 -2.222 1.00 20.40 88 TYR A N 1
ATOM 645 C CA . TYR A 1 88 ? 15.520 -4.835 -3.213 1.00 15.82 88 TYR A CA 1
ATOM 646 C C . TYR A 1 88 ? 15.072 -5.389 -4.557 1.00 16.11 88 TYR A C 1
ATOM 647 O O . TYR A 1 88 ? 15.581 -6.403 -5.043 1.00 14.45 88 TYR A O 1
ATOM 656 N N . ASP A 1 89 ? 14.118 -4.687 -5.155 1.00 13.19 89 ASP A N 1
ATOM 657 C CA . ASP A 1 89 ? 13.508 -5.105 -6.407 1.00 13.55 89 ASP A CA 1
ATOM 658 C C . ASP A 1 89 ? 14.333 -4.915 -7.677 1.00 13.18 89 ASP A C 1
ATOM 659 O O . ASP A 1 89 ? 14.082 -3.994 -8.450 1.00 13.83 89 ASP A O 1
ATOM 664 N N . LEU A 1 90 ? 15.305 -5.796 -7.895 1.00 13.12 90 LEU A N 1
ATOM 665 C CA . LEU A 1 90 ? 16.136 -5.746 -9.096 1.00 13.98 90 LEU A CA 1
ATOM 666 C C . LEU A 1 90 ? 15.313 -6.105 -10.334 1.00 14.63 90 LEU A C 1
ATOM 667 O O . LEU A 1 90 ? 15.645 -5.696 -11.447 1.00 14.49 90 LEU A O 1
ATOM 672 N N . VAL A 1 91 ? 14.255 -6.888 -10.142 1.00 14.95 91 VAL A N 1
ATOM 673 C CA . VAL A 1 91 ? 13.418 -7.285 -11.267 1.00 14.16 91 VAL A CA 1
ATOM 674 C C . VAL A 1 91 ? 12.695 -6.087 -11.874 1.00 13.77 91 VAL A C 1
ATOM 675 O O . VAL A 1 91 ? 12.815 -5.840 -13.073 1.00 14.58 91 VAL A O 1
ATOM 679 N N . ARG A 1 92 ? 11.948 -5.344 -11.056 1.00 12.61 92 ARG A N 1
ATOM 680 C CA . ARG A 1 92 ? 11.221 -4.186 -11.568 1.00 12.67 92 ARG A CA 1
ATOM 681 C C . ARG A 1 92 ? 12.178 -3.113 -12.055 1.00 11.79 92 ARG A C 1
ATOM 682 O O . ARG A 1 92 ? 11.839 -2.312 -12.928 1.00 13.15 92 ARG A O 1
ATOM 690 N N . LEU A 1 93 ? 13.379 -3.097 -11.490 1.00 11.92 93 LEU A N 1
ATOM 691 C CA . LEU A 1 93 ? 14.387 -2.133 -11.914 1.00 13.22 93 LEU A CA 1
ATOM 692 C C . LEU A 1 93 ? 14.719 -2.378 -13.388 1.00 12.78 93 LEU A C 1
ATOM 693 O O . LEU A 1 93 ? 14.837 -1.435 -14.174 1.00 13.29 93 LEU A O 1
ATOM 698 N N . PHE A 1 94 ? 14.865 -3.647 -13.759 1.00 13.60 94 PHE A N 1
ATOM 699 C CA . PHE A 1 94 ? 15.183 -3.987 -15.142 1.00 12.89 94 PHE A CA 1
ATOM 700 C C . PHE A 1 94 ? 13.970 -3.847 -16.059 1.00 13.19 94 PHE A C 1
ATOM 701 O O . PHE A 1 94 ? 14.084 -3.325 -17.164 1.00 12.50 94 PHE A O 1
ATOM 709 N N . VAL A 1 95 ? 12.811 -4.319 -15.611 1.00 13.06 95 VAL A N 1
ATOM 710 C CA . VAL A 1 95 ? 11.606 -4.218 -16.433 1.00 12.84 95 VAL A CA 1
ATOM 711 C C . VAL A 1 95 ? 11.356 -2.753 -16.818 1.00 13.97 95 VAL A C 1
ATOM 712 O O . VAL A 1 95 ? 11.231 -1.879 -15.954 1.00 12.74 95 VAL A O 1
ATOM 716 N N . GLY A 1 96 ? 11.298 -2.493 -18.123 1.00 13.70 96 GLY A N 1
ATOM 717 C CA . GLY A 1 96 ? 11.076 -1.141 -18.602 1.00 13.45 96 GLY A CA 1
ATOM 718 C C . GLY A 1 96 ? 12.334 -0.288 -18.687 1.00 13.99 96 GLY A C 1
ATOM 719 O O . GLY A 1 96 ? 12.236 0.931 -18.857 1.00 12.70 96 GLY A O 1
ATOM 720 N N . SER A 1 97 ? 13.509 -0.908 -18.571 1.00 12.71 97 SER A N 1
ATOM 721 C CA . SER A 1 97 ? 14.761 -0.161 -18.647 1.00 13.74 97 SER A CA 1
ATOM 722 C C . SER A 1 97 ? 15.292 -0.040 -20.084 1.00 14.03 97 SER A C 1
ATOM 723 O O . SER A 1 97 ? 16.369 0.515 -20.313 1.00 13.65 97 SER A O 1
ATOM 726 N N . PHE A 1 98 ? 14.539 -0.576 -21.040 1.00 13.29 98 PHE A N 1
ATOM 727 C CA . PHE A 1 98 ? 14.887 -0.483 -22.467 1.00 14.54 98 PHE A CA 1
ATOM 728 C C . PHE A 1 98 ? 16.297 -0.834 -22.934 1.00 13.90 98 PHE A C 1
ATOM 729 O O . PHE A 1 98 ? 16.772 -0.291 -23.940 1.00 14.12 98 PHE A O 1
ATOM 737 N N . GLY A 1 99 ? 16.969 -1.733 -22.228 1.00 14.72 99 GLY A N 1
ATOM 738 C CA . GLY A 1 99 ? 18.308 -2.117 -22.640 1.00 13.73 99 GLY A CA 1
ATOM 739 C C . GLY A 1 99 ? 19.415 -1.289 -22.014 1.00 14.39 99 GLY A C 1
ATOM 740 O O . GLY A 1 99 ? 20.584 -1.661 -22.090 1.00 14.45 99 GLY A O 1
ATOM 741 N N . LEU A 1 100 ? 19.046 -0.169 -21.401 1.00 13.61 100 LEU A N 1
ATOM 742 C CA . LEU A 1 100 ? 20.002 0.728 -20.760 1.00 15.62 100 LEU A CA 1
ATOM 743 C C . LEU A 1 100 ? 20.879 -0.011 -19.737 1.00 15.43 100 LEU A C 1
ATOM 744 O O . LEU A 1 100 ? 22.069 0.278 -19.597 1.00 15.89 100 LEU A O 1
ATOM 749 N N . LEU A 1 101 ? 20.283 -0.971 -19.035 1.00 15.07 101 LEU A N 1
ATOM 750 C CA . LEU A 1 101 ? 20.984 -1.743 -18.009 1.00 17.56 101 LEU A CA 1
ATOM 751 C C . LEU A 1 101 ? 21.583 -3.039 -18.539 1.00 16.98 101 LEU A C 1
ATOM 752 O O . LEU A 1 101 ? 22.210 -3.795 -17.791 1.00 16.99 101 LEU A O 1
ATOM 757 N N . GLY A 1 102 ? 21.401 -3.295 -19.829 1.00 16.40 102 GLY A N 1
ATOM 758 C CA . GLY A 1 102 ? 21.949 -4.508 -20.408 1.00 16.20 102 GLY A CA 1
ATOM 759 C C . GLY A 1 102 ? 20.900 -5.383 -21.065 1.00 17.33 102 GLY A C 1
ATOM 760 O O . GLY A 1 102 ? 19.748 -4.985 -21.206 1.00 16.05 102 GLY A O 1
ATOM 761 N N . ARG A 1 103 ? 21.309 -6.586 -21.454 1.00 17.45 103 ARG A N 1
ATOM 762 C CA . ARG A 1 103 ? 20.427 -7.532 -22.122 1.00 19.18 103 ARG A CA 1
ATOM 763 C C . ARG A 1 103 ? 19.927 -8.661 -21.224 1.00 17.78 103 ARG A C 1
ATOM 764 O O . ARG A 1 103 ? 20.687 -9.237 -20.443 1.00 16.91 103 ARG A O 1
ATOM 772 N N . ALA A 1 104 ? 18.639 -8.973 -21.345 1.00 15.80 104 ALA A N 1
ATOM 773 C CA . ALA A 1 104 ? 18.041 -10.051 -20.573 1.00 16.52 104 ALA A CA 1
ATOM 774 C C . ALA A 1 104 ? 18.443 -11.378 -21.213 1.00 17.05 104 ALA A C 1
ATOM 775 O O . ALA A 1 104 ? 18.122 -11.633 -22.373 1.00 16.66 104 ALA A O 1
ATOM 777 N N . GLU A 1 105 ? 19.157 -12.214 -20.466 1.00 16.02 105 GLU A N 1
ATOM 778 C CA . GLU A 1 105 ? 19.582 -13.511 -20.984 1.00 17.04 105 GLU A CA 1
ATOM 779 C C . GLU A 1 105 ? 18.548 -14.563 -20.617 1.00 15.90 105 GLU A C 1
ATOM 780 O O . GLU A 1 105 ? 18.414 -15.582 -21.290 1.00 15.54 105 GLU A O 1
ATOM 786 N N . GLU A 1 106 ? 17.813 -14.305 -19.541 1.00 14.82 106 GLU A N 1
ATOM 787 C CA . GLU A 1 106 ? 16.771 -15.221 -19.094 1.00 15.13 106 GLU A CA 1
ATOM 788 C C . GLU A 1 106 ? 15.656 -14.440 -18.413 1.00 14.53 106 GLU A C 1
ATOM 789 O O . GLU A 1 106 ? 15.911 -13.446 -17.734 1.00 14.31 106 GLU A O 1
ATOM 795 N N . VAL A 1 107 ? 14.419 -14.879 -18.609 1.00 15.05 107 VAL A N 1
ATOM 796 C CA . VAL A 1 107 ? 13.286 -14.228 -17.972 1.00 14.66 107 VAL A CA 1
ATOM 797 C C . VAL A 1 107 ? 12.405 -15.295 -17.344 1.00 14.71 107 VAL A C 1
ATOM 798 O O . VAL A 1 107 ? 12.237 -16.377 -17.898 1.00 15.49 107 VAL A O 1
ATOM 802 N N . VAL A 1 108 ? 11.874 -14.997 -16.166 1.00 14.04 108 VAL A N 1
ATOM 803 C CA . VAL A 1 108 ? 10.993 -15.931 -15.480 1.00 14.47 108 VAL A CA 1
ATOM 804 C C . VAL A 1 108 ? 9.658 -15.214 -15.388 1.00 15.19 108 VAL A C 1
ATOM 805 O O . VAL A 1 108 ? 9.536 -14.194 -14.709 1.00 14.11 108 VAL A O 1
ATOM 809 N N . LEU A 1 109 ? 8.662 -15.740 -16.095 1.00 13.83 109 LEU A N 1
ATOM 810 C CA . LEU A 1 109 ? 7.354 -15.109 -16.123 1.00 14.25 109 LEU A CA 1
ATOM 811 C C . LEU A 1 109 ? 6.253 -15.931 -15.487 1.00 14.73 109 LEU A C 1
ATOM 812 O O . LEU A 1 109 ? 6.239 -17.158 -15.563 1.00 12.96 109 LEU A O 1
ATOM 817 N N . ARG A 1 110 ? 5.320 -15.227 -14.865 1.00 13.69 110 ARG A N 1
ATOM 818 C CA . ARG A 1 110 ? 4.171 -15.860 -14.252 1.00 15.83 110 ARG A CA 1
ATOM 819 C C . ARG A 1 110 ? 3.209 -16.176 -15.401 1.00 15.66 110 ARG A C 1
ATOM 820 O O . ARG A 1 110 ? 3.107 -15.408 -16.353 1.00 14.95 110 ARG A O 1
ATOM 828 N N . LEU A 1 111 ? 2.539 -17.319 -15.322 1.00 12.91 111 LEU A N 1
ATOM 829 C CA . LEU A 1 111 ? 1.568 -17.716 -16.331 1.00 14.30 111 LEU A CA 1
ATOM 830 C C . LEU A 1 111 ? 0.208 -17.681 -15.637 1.00 14.46 111 LEU A C 1
ATOM 831 O O . LEU A 1 111 ? 0.105 -18.018 -14.460 1.00 15.13 111 LEU A O 1
ATOM 836 N N . ARG A 1 112 ? -0.824 -17.260 -16.360 1.00 15.12 112 ARG A N 1
ATOM 837 C CA . ARG A 1 112 ? -2.170 -17.172 -15.798 1.00 16.96 112 ARG A CA 1
ATOM 838 C C . ARG A 1 112 ? -3.095 -18.207 -16.441 1.00 17.38 112 ARG A C 1
ATOM 839 O O . ARG A 1 112 ? -3.068 -18.411 -17.653 1.00 17.57 112 ARG A O 1
ATOM 847 N N . PRO A 1 113 ? -3.934 -18.870 -15.629 1.00 19.88 113 PRO A N 1
ATOM 848 C CA . PRO A 1 113 ? -4.874 -19.890 -16.103 1.00 20.35 113 PRO A CA 1
ATOM 849 C C . PRO A 1 113 ? -6.040 -19.346 -16.929 1.00 21.98 113 PRO A C 1
ATOM 850 O O . PRO A 1 113 ? -6.487 -18.220 -16.726 1.00 21.93 113 PRO A O 1
ATOM 854 N N . GLY A 1 114 ? -6.526 -20.164 -17.858 1.00 22.45 114 GLY A N 1
ATOM 855 C CA . GLY A 1 114 ? -7.646 -19.768 -18.692 1.00 23.80 114 GLY A CA 1
ATOM 856 C C . GLY A 1 114 ? -8.224 -20.951 -19.443 1.00 25.00 114 GLY A C 1
ATOM 857 O O . GLY A 1 114 ? -7.485 -21.749 -20.015 1.00 24.77 114 GLY A O 1
ATOM 858 N N . ARG A 1 115 ? -9.546 -21.075 -19.440 1.00 28.29 115 ARG A N 1
ATOM 859 C CA . ARG A 1 115 ? -10.206 -22.175 -20.136 1.00 31.19 115 ARG A CA 1
ATOM 860 C C . ARG A 1 115 ? -10.822 -21.717 -21.455 1.00 30.48 115 ARG A C 1
ATOM 861 O O . ARG A 1 115 ? -11.497 -22.484 -22.135 1.00 30.62 115 ARG A O 1
ATOM 869 N N . ALA A 1 116 ? -10.580 -20.459 -21.811 1.00 30.31 116 ALA A N 1
ATOM 870 C CA . ALA A 1 116 ? -11.105 -19.887 -23.044 1.00 27.43 116 ALA A CA 1
ATOM 871 C C . ALA A 1 116 ? -10.329 -18.615 -23.365 1.00 26.62 116 ALA A C 1
ATOM 872 O O . ALA A 1 116 ? -9.791 -17.969 -22.466 1.00 23.62 116 ALA A O 1
ATOM 874 N N . GLN A 1 117 ? -10.278 -18.255 -24.643 1.00 23.72 117 GLN A N 1
ATOM 875 C CA . GLN A 1 117 ? -9.557 -17.062 -25.063 1.00 22.96 117 GLN A CA 1
ATOM 876 C C . GLN A 1 117 ? -10.246 -16.422 -26.265 1.00 23.54 117 GLN A C 1
ATOM 877 O O . GLN A 1 117 ? -11.073 -17.050 -26.929 1.00 22.95 117 GLN A O 1
ATOM 883 N N . ALA A 1 118 ? -9.901 -15.168 -26.538 1.00 21.39 118 ALA A N 1
ATOM 884 C CA . ALA A 1 118 ? -10.463 -14.451 -27.668 1.00 19.71 118 ALA A CA 1
ATOM 885 C C . ALA A 1 118 ? -9.512 -13.352 -28.135 1.00 18.99 118 ALA A C 1
ATOM 886 O O . ALA A 1 118 ? -9.077 -12.510 -27.351 1.00 16.83 118 ALA A O 1
ATOM 888 N N . PHE A 1 119 ? -9.179 -13.392 -29.417 1.00 17.84 119 PHE A N 1
ATOM 889 C CA . PHE A 1 119 ? -8.308 -12.401 -30.031 1.00 18.94 119 PHE A CA 1
ATOM 890 C C . PHE A 1 119 ? -9.193 -11.821 -31.130 1.00 19.19 119 PHE A C 1
ATOM 891 O O . PHE A 1 119 ? -9.527 -12.506 -32.099 1.00 19.39 119 PHE A O 1
ATOM 899 N N . LEU A 1 120 ? -9.591 -10.566 -30.953 1.00 18.29 120 LEU A N 1
ATOM 900 C CA . LEU A 1 120 ? -10.487 -9.904 -31.893 1.00 17.35 120 LEU A CA 1
ATOM 901 C C . LEU A 1 120 ? -9.978 -8.538 -32.336 1.00 18.17 120 LEU A C 1
ATOM 902 O O . LEU A 1 120 ? -9.086 -7.959 -31.717 1.00 16.18 120 LEU A O 1
ATOM 907 N N . ARG A 1 121 ? -10.561 -8.025 -33.413 1.00 16.58 121 ARG A N 1
ATOM 908 C CA . ARG A 1 121 ? -10.210 -6.701 -33.901 1.00 17.89 121 ARG A CA 1
ATOM 909 C C . ARG A 1 121 ? -11.445 -6.032 -34.500 1.00 18.93 121 ARG A C 1
ATOM 910 O O . ARG A 1 121 ? -12.384 -6.707 -34.932 1.00 17.97 121 ARG A O 1
ATOM 918 N N . ARG A 1 122 ? -11.452 -4.705 -34.492 1.00 18.63 122 ARG A N 1
ATOM 919 C CA . ARG A 1 122 ? -12.551 -3.927 -35.054 1.00 17.79 122 ARG A CA 1
ATOM 920 C C . ARG A 1 122 ? -11.968 -2.577 -35.448 1.00 18.95 122 ARG A C 1
ATOM 921 O O . ARG A 1 122 ? -10.913 -2.189 -34.946 1.00 17.42 122 ARG A O 1
ATOM 929 N N . PRO A 1 123 ? -12.634 -1.849 -36.362 1.00 17.98 123 PRO A N 1
ATOM 930 C CA . PRO A 1 123 ? -12.110 -0.544 -36.770 1.00 18.37 123 PRO A CA 1
ATOM 931 C C . PRO A 1 123 ? -11.869 0.371 -35.569 1.00 18.34 123 PRO A C 1
ATOM 932 O O . PRO A 1 123 ? -12.737 0.522 -34.710 1.00 18.40 123 PRO A O 1
ATOM 936 N N . PHE A 1 124 ? -10.677 0.957 -35.514 1.00 20.74 124 PHE A N 1
ATOM 937 C CA . PHE A 1 124 ? -10.296 1.862 -34.433 1.00 20.22 124 PHE A CA 1
ATOM 938 C C . PHE A 1 124 ? -11.048 3.177 -34.630 1.00 21.80 124 PHE A C 1
ATOM 939 O O . PHE A 1 124 ? -11.098 3.711 -35.735 1.00 22.05 124 PHE A O 1
ATOM 947 N N . SER A 1 125 ? -11.631 3.692 -33.556 1.00 22.38 125 SER A N 1
ATOM 948 C CA . SER A 1 125 ? -12.399 4.924 -33.624 1.00 23.25 125 SER A CA 1
ATOM 949 C C . SER A 1 125 ? -11.559 6.188 -33.461 1.00 23.89 125 SER A C 1
ATOM 950 O O . SER A 1 125 ? -12.028 7.285 -33.768 1.00 24.93 125 SER A O 1
ATOM 953 N N . GLY A 1 126 ? -10.323 6.037 -32.985 1.00 22.31 126 GLY A N 1
ATOM 954 C CA . GLY A 1 126 ? -9.462 7.193 -32.786 1.00 21.32 126 GLY A CA 1
ATOM 955 C C . GLY A 1 126 ? -8.965 7.328 -31.352 1.00 21.20 126 GLY A C 1
ATOM 956 O O . GLY A 1 126 ? -8.014 8.063 -31.077 1.00 22.18 126 GLY A O 1
ATOM 957 N N . SER A 1 127 ? -9.622 6.630 -30.433 1.00 18.22 127 SER A N 1
ATOM 958 C CA . SER A 1 127 ? -9.240 6.643 -29.029 1.00 17.44 127 SER A CA 1
ATOM 959 C C . SER A 1 127 ? -9.593 5.285 -28.434 1.00 17.08 127 SER A C 1
ATOM 960 O O . SER A 1 127 ? -10.505 4.610 -28.910 1.00 18.85 127 SER A O 1
ATOM 963 N N . PHE A 1 128 ? -8.866 4.883 -27.400 1.00 16.53 128 PHE A N 1
ATOM 964 C CA . PHE A 1 128 ? -9.108 3.598 -26.759 1.00 17.33 128 PHE A CA 1
ATOM 965 C C . PHE A 1 128 ? -10.355 3.629 -25.884 1.00 18.29 128 PHE A C 1
ATOM 966 O O . PHE A 1 128 ? -10.494 4.480 -25.011 1.00 18.70 128 PHE A O 1
ATOM 974 N N . PRO A 1 129 ? -11.281 2.689 -26.110 1.00 19.27 129 PRO A N 1
ATOM 975 C CA . PRO A 1 129 ? -12.515 2.630 -25.324 1.00 21.80 129 PRO A CA 1
ATOM 976 C C . PRO A 1 129 ? -12.311 1.990 -23.951 1.00 23.68 129 PRO A C 1
ATOM 977 O O . PRO A 1 129 ? -11.346 1.261 -23.728 1.00 22.35 129 PRO A O 1
ATOM 981 N N . ARG A 1 130 ? -13.221 2.288 -23.032 1.00 26.73 130 ARG A N 1
ATOM 982 C CA . ARG A 1 130 ? -13.189 1.714 -21.694 1.00 29.63 130 ARG A CA 1
ATOM 983 C C . ARG A 1 130 ? -14.123 0.511 -21.792 1.00 30.59 130 ARG A C 1
ATOM 984 O O . ARG A 1 130 ? -15.338 0.659 -21.677 1.00 30.29 130 ARG A O 1
ATOM 992 N N . LEU A 1 131 ? -13.558 -0.672 -22.025 1.00 30.01 131 LEU A N 1
ATOM 993 C CA . LEU A 1 131 ? -14.360 -1.885 -22.172 1.00 30.36 131 LEU A CA 1
ATOM 994 C C . LEU A 1 131 ? -14.755 -2.535 -20.854 1.00 31.66 131 LEU A C 1
ATOM 995 O O . LEU A 1 131 ? -14.076 -2.384 -19.837 1.00 31.12 131 LEU A O 1
ATOM 1000 N N . VAL A 1 132 ? -15.863 -3.269 -20.896 1.00 32.57 132 VAL A N 1
ATOM 1001 C CA . VAL A 1 132 ? -16.383 -3.988 -19.739 1.00 33.55 132 VAL A CA 1
ATOM 1002 C C . VAL A 1 132 ? -16.968 -5.316 -20.218 1.00 33.98 132 VAL A C 1
ATOM 1003 O O . VAL A 1 132 ? -17.959 -5.339 -20.949 1.00 36.22 132 VAL A O 1
ATOM 1007 N N . PRO A 1 133 ? -16.346 -6.441 -19.831 1.00 33.03 133 PRO A N 1
ATOM 1008 C CA . PRO A 1 133 ? -15.150 -6.487 -18.987 1.00 31.77 133 PRO A CA 1
ATOM 1009 C C . PRO A 1 133 ? -13.935 -5.991 -19.763 1.00 30.01 133 PRO A C 1
ATOM 1010 O O . PRO A 1 133 ? -13.895 -6.084 -20.990 1.00 29.22 133 PRO A O 1
ATOM 1014 N N . THR A 1 134 ? -12.952 -5.456 -19.051 1.00 28.03 134 THR A N 1
ATOM 1015 C CA . THR A 1 134 ? -11.746 -4.959 -19.697 1.00 27.02 134 THR A CA 1
ATOM 1016 C C . THR A 1 134 ? -10.839 -6.131 -20.075 1.00 24.37 134 THR A C 1
ATOM 1017 O O . THR A 1 134 ? -10.515 -6.974 -19.238 1.00 25.14 134 THR A O 1
ATOM 1021 N N . PRO A 1 135 ? -10.438 -6.214 -21.354 1.00 22.01 135 PRO A N 1
ATOM 1022 C CA . PRO A 1 135 ? -9.569 -7.300 -21.821 1.00 19.68 135 PRO A CA 1
ATOM 1023 C C . PRO A 1 135 ? -8.152 -7.162 -21.269 1.00 18.57 135 PRO A C 1
ATOM 1024 O O . PRO A 1 135 ? -7.715 -6.055 -20.962 1.00 16.68 135 PRO A O 1
ATOM 1028 N N . ARG A 1 136 ? -7.439 -8.278 -21.156 1.00 17.09 136 ARG A N 1
ATOM 1029 C CA . ARG A 1 136 ? -6.070 -8.261 -20.635 1.00 16.85 136 ARG A CA 1
ATOM 1030 C C . ARG A 1 136 ? -5.123 -7.441 -21.516 1.00 16.04 136 ARG A C 1
ATOM 1031 O O . ARG A 1 136 ? -4.145 -6.862 -21.026 1.00 14.57 136 ARG A O 1
ATOM 1039 N N . PHE A 1 137 ? -5.411 -7.401 -22.814 1.00 15.23 137 PHE A N 1
ATOM 1040 C CA . PHE A 1 137 ? -4.581 -6.675 -23.769 1.00 13.25 137 PHE A CA 1
ATOM 1041 C C . PHE A 1 137 ? -5.409 -5.876 -24.763 1.00 13.33 137 PHE A C 1
ATOM 1042 O O . PHE A 1 137 ? -6.491 -6.301 -25.173 1.00 13.00 137 PHE A O 1
ATOM 1050 N N . LEU A 1 138 ? -4.879 -4.717 -25.148 1.00 12.43 138 LEU A N 1
ATOM 1051 C CA . LEU A 1 138 ? -5.546 -3.822 -26.082 1.00 13.54 138 LEU A CA 1
ATOM 1052 C C . LEU A 1 138 ? -4.488 -2.995 -26.804 1.00 13.88 138 LEU A C 1
ATOM 1053 O O . LEU A 1 138 ? -3.562 -2.472 -26.174 1.00 13.09 138 LEU A O 1
ATOM 1058 N N . PHE A 1 139 ? -4.606 -2.887 -28.124 1.00 12.63 139 PHE A N 1
ATOM 1059 C CA . PHE A 1 139 ? -3.659 -2.091 -28.888 1.00 12.02 139 PHE A CA 1
ATOM 1060 C C . PHE A 1 139 ? -4.248 -1.694 -30.234 1.00 13.51 139 PHE A C 1
ATOM 1061 O O . PHE A 1 139 ? -5.289 -2.204 -30.642 1.00 10.78 139 PHE A O 1
ATOM 1069 N N . ALA A 1 140 ? -3.599 -0.761 -30.914 1.00 12.50 140 ALA A N 1
ATOM 1070 C CA . ALA A 1 140 ? -4.087 -0.321 -32.211 1.00 13.41 140 ALA A CA 1
ATOM 1071 C C . ALA A 1 140 ? -3.001 -0.553 -33.248 1.00 13.70 140 ALA A C 1
ATOM 1072 O O . ALA A 1 140 ? -1.822 -0.326 -32.979 1.00 14.07 140 ALA A O 1
ATOM 1074 N N . LEU A 1 141 ? -3.404 -1.014 -34.426 1.00 14.02 141 LEU A N 1
ATOM 1075 C CA . LEU A 1 141 ? -2.464 -1.279 -35.507 1.00 16.08 141 LEU A CA 1
ATOM 1076 C C . LEU A 1 141 ? -3.053 -0.856 -36.840 1.00 18.23 141 LEU A C 1
ATOM 1077 O O . LEU A 1 141 ? -4.196 -1.186 -37.160 1.00 17.03 141 LEU A O 1
ATOM 1082 N N . GLU A 1 142 ? -2.272 -0.114 -37.615 1.00 21.84 142 GLU A N 1
ATOM 1083 C CA . GLU A 1 142 ? -2.727 0.334 -38.921 1.00 26.29 142 GLU A CA 1
ATOM 1084 C C . GLU A 1 142 ? -2.317 -0.657 -40.000 1.00 29.23 142 GLU A C 1
ATOM 1085 O O . GLU A 1 142 ? -1.232 -1.236 -39.946 1.00 28.41 142 GLU A O 1
ATOM 1091 N N . ASP A 1 143 ? -3.207 -0.853 -40.966 1.00 33.33 143 ASP A N 1
ATOM 1092 C CA . ASP A 1 143 ? -2.958 -1.725 -42.107 1.00 38.86 143 ASP A CA 1
ATOM 1093 C C . ASP A 1 143 ? -3.429 -0.933 -43.319 1.00 40.95 143 ASP A C 1
ATOM 1094 O O . ASP A 1 143 ? -3.929 0.184 -43.173 1.00 40.76 143 ASP A O 1
ATOM 1099 N N . GLU A 1 144 ? -3.276 -1.506 -44.507 1.00 43.40 144 GLU A N 1
ATOM 1100 C CA . GLU A 1 144 ? -3.686 -0.824 -45.730 1.00 46.12 144 GLU A CA 1
ATOM 1101 C C . GLU A 1 144 ? -5.083 -0.217 -45.578 1.00 45.67 144 GLU A C 1
ATOM 1102 O O . GLU A 1 144 ? -5.311 0.940 -45.934 1.00 45.90 144 GLU A O 1
ATOM 1108 N N . GLU A 1 145 ? -6.009 -0.999 -45.030 1.00 46.02 145 GLU A N 1
ATOM 1109 C CA . GLU A 1 145 ? -7.386 -0.548 -44.831 1.00 47.14 145 GLU A CA 1
ATOM 1110 C C . GLU A 1 145 ? -7.499 0.658 -43.898 1.00 44.43 145 GLU A C 1
ATOM 1111 O O . GLU A 1 145 ? -8.228 1.609 -44.185 1.00 45.64 145 GLU A O 1
ATOM 1117 N N . GLY A 1 146 ? -6.782 0.611 -42.781 1.00 40.56 146 GLY A N 1
ATOM 1118 C CA . GLY A 1 146 ? -6.821 1.703 -41.825 1.00 35.13 146 GLY A CA 1
ATOM 1119 C C . GLY A 1 146 ? -6.468 1.222 -40.429 1.00 31.19 146 GLY A C 1
ATOM 1120 O O . GLY A 1 146 ? -6.008 0.092 -40.272 1.00 30.17 146 GLY A O 1
ATOM 1121 N N . PRO A 1 147 ? -6.672 2.052 -39.392 1.00 28.30 147 PRO A N 1
ATOM 1122 C CA . PRO A 1 147 ? -6.353 1.652 -38.019 1.00 25.72 147 PRO A CA 1
ATOM 1123 C C . PRO A 1 147 ? -7.342 0.640 -37.447 1.00 22.40 147 PRO A C 1
ATOM 1124 O O . PRO A 1 147 ? -8.552 0.772 -37.618 1.00 19.96 147 PRO A O 1
ATOM 1128 N N . TRP A 1 148 ? -6.817 -0.374 -36.773 1.00 20.20 148 TRP A N 1
ATOM 1129 C CA . TRP A 1 148 ? -7.647 -1.402 -36.165 1.00 18.99 148 TRP A CA 1
ATOM 1130 C C . TRP A 1 148 ? -7.380 -1.505 -34.670 1.00 16.94 148 TRP A C 1
ATOM 1131 O O . TRP A 1 148 ? -6.232 -1.408 -34.222 1.00 14.87 148 TRP A O 1
ATOM 1142 N N . LEU A 1 149 ? -8.449 -1.693 -33.905 1.00 13.57 149 LEU A N 1
ATOM 1143 C CA . LEU A 1 149 ? -8.344 -1.859 -32.462 1.00 14.16 149 LEU A CA 1
ATOM 1144 C C . LEU A 1 149 ? -8.313 -3.360 -32.219 1.00 14.41 149 LEU A C 1
ATOM 1145 O O . LEU A 1 149 ? -9.248 -4.067 -32.595 1.00 16.13 149 LEU A O 1
ATOM 1150 N N . TYR A 1 150 ? -7.246 -3.848 -31.597 1.00 14.61 150 TYR A N 1
ATOM 1151 C CA . TYR A 1 150 ? -7.129 -5.277 -31.306 1.00 13.59 150 TYR A CA 1
ATOM 1152 C C . TYR A 1 150 ? -7.264 -5.508 -29.813 1.00 14.61 150 TYR A C 1
ATOM 1153 O O . TYR A 1 150 ? -6.772 -4.715 -29.007 1.00 12.52 150 TYR A O 1
ATOM 1162 N N . ALA A 1 151 ? -7.921 -6.603 -29.449 1.00 13.23 151 ALA A N 1
ATOM 1163 C CA . ALA A 1 151 ? -8.094 -6.947 -28.050 1.00 14.69 151 ALA A CA 1
ATOM 1164 C C . ALA A 1 151 ? -7.886 -8.449 -27.856 1.00 15.49 151 ALA A C 1
ATOM 1165 O O . ALA A 1 151 ? -8.400 -9.267 -28.622 1.00 14.31 151 ALA A O 1
ATOM 1167 N N . TYR A 1 152 ? -7.115 -8.805 -26.836 1.00 16.20 152 TYR A N 1
ATOM 1168 C CA . TYR A 1 152 ? -6.855 -10.205 -26.535 1.00 16.80 152 TYR A CA 1
ATOM 1169 C C . TYR A 1 152 ? -7.200 -10.445 -25.079 1.00 16.91 152 TYR A C 1
ATOM 1170 O O . TYR A 1 152 ? -6.747 -9.715 -24.192 1.00 16.38 152 TYR A O 1
ATOM 1179 N N . HIS A 1 153 ? -8.012 -11.465 -24.831 1.00 17.56 153 HIS A N 1
ATOM 1180 C CA . HIS A 1 153 ? -8.411 -11.777 -23.467 1.00 16.99 153 HIS A CA 1
ATOM 1181 C C . HIS A 1 153 ? -8.512 -13.281 -23.261 1.00 17.10 153 HIS A C 1
ATOM 1182 O O . HIS A 1 153 ? -8.706 -14.036 -24.213 1.00 16.68 153 HIS A O 1
ATOM 1189 N N . PHE A 1 154 ? -8.365 -13.710 -22.013 1.00 19.07 154 PHE A N 1
ATOM 1190 C CA . PHE A 1 154 ? -8.469 -15.121 -21.676 1.00 21.42 154 PHE A CA 1
ATOM 1191 C C . PHE A 1 154 ? -8.993 -15.242 -20.258 1.00 23.28 154 PHE A C 1
ATOM 1192 O O . PHE A 1 154 ? -9.028 -14.261 -19.518 1.00 21.93 154 PHE A O 1
ATOM 1200 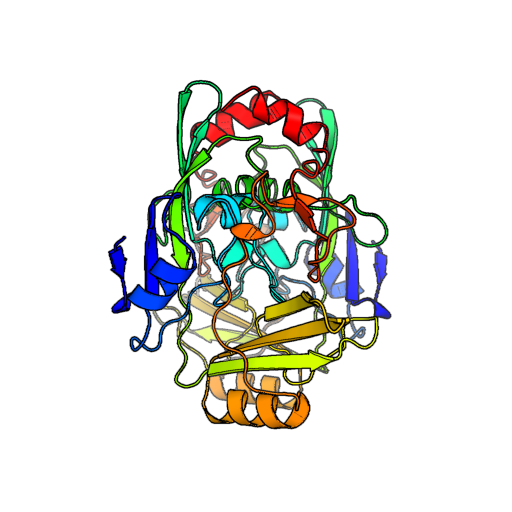N N . GLY A 1 155 ? -9.412 -16.446 -19.886 1.00 26.07 155 GLY A N 1
ATOM 1201 C CA . GLY A 1 155 ? -9.938 -16.657 -18.550 1.00 28.03 155 GLY A CA 1
ATOM 1202 C C . GLY A 1 155 ? -11.098 -17.631 -18.557 1.00 30.36 155 GLY A C 1
ATOM 1203 O O . GLY A 1 155 ? -11.102 -18.595 -19.321 1.00 29.83 155 GLY A O 1
ATOM 1204 N N . HIS A 1 156 ? -12.080 -17.375 -17.698 1.00 33.52 156 HIS A N 1
ATOM 1205 C CA . HIS A 1 156 ? -13.264 -18.221 -17.586 1.00 36.61 156 HIS A CA 1
ATOM 1206 C C . HIS A 1 156 ? -14.084 -18.150 -18.869 1.00 37.65 156 HIS A C 1
ATOM 1207 O O . HIS A 1 156 ? -14.303 -17.068 -19.415 1.00 36.84 156 HIS A O 1
ATOM 1214 N N . PRO A 1 157 ? -14.553 -19.307 -19.362 1.00 38.85 157 PRO A N 1
ATOM 1215 C CA . PRO A 1 157 ? -15.352 -19.381 -20.588 1.00 40.17 157 PRO A CA 1
ATOM 1216 C C . PRO A 1 157 ? -16.471 -18.349 -20.672 1.00 41.27 157 PRO A C 1
ATOM 1217 O O . PRO A 1 157 ? -16.747 -17.810 -21.744 1.00 42.32 157 PRO A O 1
ATOM 1221 N N . LYS A 1 158 ? -17.107 -18.064 -19.541 1.00 42.09 158 LYS A N 1
ATOM 1222 C CA . LYS A 1 158 ? -18.199 -17.102 -19.527 1.00 43.73 158 LYS A CA 1
ATOM 1223 C C . LYS A 1 158 ? -17.694 -15.665 -19.536 1.00 42.87 158 LYS A C 1
ATOM 1224 O O . LYS A 1 158 ? -18.397 -14.757 -19.977 1.00 43.40 158 LYS A O 1
ATOM 1230 N N . GLU A 1 159 ? -16.478 -15.455 -19.041 1.00 42.09 159 GLU A N 1
ATOM 1231 C CA . GLU A 1 159 ? -15.892 -14.117 -19.026 1.00 41.56 159 GLU A CA 1
ATOM 1232 C C . GLU A 1 159 ? -15.561 -13.756 -20.471 1.00 38.62 159 GLU A C 1
ATOM 1233 O O . GLU A 1 159 ? -15.952 -12.703 -20.972 1.00 38.96 159 GLU A O 1
ATOM 1239 N N . VAL A 1 160 ? -14.840 -14.654 -21.135 1.00 36.48 160 VAL A N 1
ATOM 1240 C CA . VAL A 1 160 ? -14.444 -14.456 -22.520 1.00 34.13 160 VAL A CA 1
ATOM 1241 C C . VAL A 1 160 ? -15.669 -14.301 -23.420 1.00 34.49 160 VAL A C 1
ATOM 1242 O O . VAL A 1 160 ? -15.681 -13.468 -24.325 1.00 33.16 160 VAL A O 1
ATOM 1246 N N . GLU A 1 161 ? -16.700 -15.102 -23.168 1.00 34.47 161 GLU A N 1
ATOM 1247 C CA . GLU A 1 161 ? -17.919 -15.028 -23.963 1.00 34.78 161 GLU A CA 1
ATOM 1248 C C . GLU A 1 161 ? -18.533 -13.634 -23.878 1.00 34.47 161 GLU A C 1
ATOM 1249 O O . GLU A 1 161 ? -18.914 -13.053 -24.895 1.00 34.33 161 GLU A O 1
ATOM 1255 N N . ARG A 1 162 ? -18.620 -13.098 -22.664 1.00 34.30 162 ARG A N 1
ATOM 1256 C CA . ARG A 1 162 ? -19.177 -11.765 -22.459 1.00 35.10 162 ARG A CA 1
ATOM 1257 C C . ARG A 1 162 ? -18.316 -10.704 -23.139 1.00 35.04 162 ARG A C 1
ATOM 1258 O O . ARG A 1 162 ? -18.825 -9.686 -23.617 1.00 35.58 162 ARG A O 1
ATOM 1266 N N . PHE A 1 163 ? -17.008 -10.936 -23.177 1.00 33.34 163 PHE A N 1
ATOM 1267 C CA . PHE A 1 163 ? -16.113 -9.984 -23.818 1.00 32.04 163 PHE A CA 1
ATOM 1268 C C . PHE A 1 163 ? -16.405 -9.951 -25.312 1.00 31.24 163 PHE A C 1
ATOM 1269 O O . PHE A 1 163 ? -16.529 -8.877 -25.900 1.00 32.06 163 PHE A O 1
ATOM 1277 N N . ARG A 1 164 ? -16.513 -11.130 -25.920 1.00 31.69 164 ARG A N 1
ATOM 1278 C CA . ARG A 1 164 ? -16.804 -11.233 -27.347 1.00 33.16 164 ARG A CA 1
ATOM 1279 C C . ARG A 1 164 ? -18.087 -10.483 -27.680 1.00 34.79 164 ARG A C 1
ATOM 1280 O O . ARG A 1 164 ? -18.215 -9.893 -28.753 1.00 33.48 164 ARG A O 1
ATOM 1288 N N . GLU A 1 165 ? -19.032 -10.520 -26.744 1.00 36.36 165 GLU A N 1
ATOM 1289 C CA . GLU A 1 165 ? -20.329 -9.867 -26.899 1.00 38.09 165 GLU A CA 1
ATOM 1290 C C . GLU A 1 165 ? -20.229 -8.343 -26.908 1.00 36.70 165 GLU A C 1
ATOM 1291 O O . GLU A 1 165 ? -20.790 -7.683 -27.782 1.00 37.54 165 GLU A O 1
ATOM 1297 N N . ALA A 1 166 ? -19.507 -7.794 -25.938 1.00 33.82 166 ALA A N 1
ATOM 1298 C CA . ALA A 1 166 ? -19.349 -6.347 -25.821 1.00 32.30 166 ALA A CA 1
ATOM 1299 C C . ALA A 1 166 ? -18.410 -5.738 -26.858 1.00 30.94 166 ALA A C 1
ATOM 1300 O O . ALA A 1 166 ? -18.680 -4.663 -27.395 1.00 29.38 166 ALA A O 1
ATOM 1302 N N . PHE A 1 167 ? -17.306 -6.423 -27.137 1.00 28.29 167 PHE A N 1
ATOM 1303 C CA . PHE A 1 167 ? -16.332 -5.919 -28.093 1.00 25.68 167 PHE A CA 1
ATOM 1304 C C . PHE A 1 167 ? -16.804 -5.975 -29.539 1.00 25.95 167 PHE A C 1
ATOM 1305 O O . PHE A 1 167 ? -16.541 -5.055 -30.314 1.00 23.83 167 PHE A O 1
ATOM 1313 N N . GLY A 1 168 ? -17.489 -7.059 -29.899 1.00 26.88 168 GLY A N 1
ATOM 1314 C CA . GLY A 1 168 ? -17.954 -7.216 -31.264 1.00 27.66 168 GLY A CA 1
ATOM 1315 C C . GLY A 1 168 ? -16.771 -7.472 -32.180 1.00 27.81 168 GLY A C 1
ATOM 1316 O O . GLY A 1 168 ? -15.903 -8.283 -31.869 1.00 28.84 168 GLY A O 1
ATOM 1317 N N . GLY A 1 169 ? -16.734 -6.784 -33.313 1.00 27.27 169 GLY A N 1
ATOM 1318 C CA . GLY A 1 169 ? -15.630 -6.945 -34.240 1.00 27.67 169 GLY A CA 1
ATOM 1319 C C . GLY A 1 169 ? -15.534 -8.295 -34.926 1.00 27.99 169 GLY A C 1
ATOM 1320 O O . GLY A 1 169 ? -16.538 -8.982 -35.131 1.00 31.06 169 GLY A O 1
ATOM 1321 N N . GLU A 1 170 ? -14.311 -8.672 -35.286 1.00 26.21 170 GLU A N 1
ATOM 1322 C CA . GLU A 1 170 ? -14.065 -9.935 -35.970 1.00 26.46 170 GLU A CA 1
ATOM 1323 C C . GLU A 1 170 ? -12.908 -10.703 -35.332 1.00 24.79 170 GLU A C 1
ATOM 1324 O O . GLU A 1 170 ? -12.053 -10.119 -34.663 1.00 21.76 170 GLU A O 1
ATOM 1330 N N . GLU A 1 171 ? -12.894 -12.014 -35.550 1.00 24.48 171 GLU A N 1
ATOM 1331 C CA . GLU A 1 171 ? -11.854 -12.888 -35.014 1.00 25.43 171 GLU A CA 1
ATOM 1332 C C . GLU A 1 171 ? -10.511 -12.535 -35.661 1.00 24.90 171 GLU A C 1
ATOM 1333 O O . GLU A 1 171 ? -10.439 -12.317 -36.871 1.00 24.14 171 GLU A O 1
ATOM 1339 N N . ALA A 1 172 ? -9.454 -12.466 -34.854 1.00 23.14 172 ALA A N 1
ATOM 1340 C CA . ALA A 1 172 ? -8.119 -12.147 -35.367 1.00 22.32 172 ALA A CA 1
ATOM 1341 C C . ALA A 1 172 ? -7.161 -13.306 -35.106 1.00 22.13 172 ALA A C 1
ATOM 1342 O O . ALA A 1 172 ? -7.273 -13.995 -34.094 1.00 22.54 172 ALA A O 1
ATOM 1344 N N . ARG A 1 173 ? -6.220 -13.516 -36.020 1.00 21.96 173 ARG A N 1
ATOM 1345 C CA . ARG A 1 173 ? -5.242 -14.587 -35.861 1.00 22.17 173 ARG A CA 1
ATOM 1346 C C . ARG A 1 173 ? -3.895 -13.992 -35.455 1.00 19.80 173 ARG A C 1
ATOM 1347 O O . ARG A 1 173 ? -3.669 -12.792 -35.610 1.00 19.54 173 ARG A O 1
ATOM 1355 N N . PRO A 1 174 ? -2.982 -14.828 -34.932 1.00 17.94 174 PRO A N 1
ATOM 1356 C CA . PRO A 1 174 ? -1.664 -14.352 -34.511 1.00 17.25 174 PRO A CA 1
ATOM 1357 C C . PRO A 1 174 ? -0.987 -13.476 -35.560 1.00 16.74 174 PRO A C 1
ATOM 1358 O O . PRO A 1 174 ? -1.072 -13.737 -36.760 1.00 18.11 174 PRO A O 1
ATOM 1362 N N . LEU A 1 175 ? -0.311 -12.437 -35.088 1.00 15.90 175 LEU A N 1
ATOM 1363 C CA . LEU A 1 175 ? 0.385 -11.500 -35.954 1.00 16.27 175 LEU A CA 1
ATOM 1364 C C . LEU A 1 175 ? 1.899 -11.592 -35.794 1.00 15.10 175 LEU A C 1
ATOM 1365 O O . LEU A 1 175 ? 2.399 -11.889 -34.710 1.00 14.32 175 LEU A O 1
ATOM 1370 N N . ASP A 1 176 ? 2.618 -11.334 -36.881 1.00 14.22 176 ASP A N 1
ATOM 1371 C CA . ASP A 1 176 ? 4.076 -11.304 -36.858 1.00 14.85 176 ASP A CA 1
ATOM 1372 C C . ASP A 1 176 ? 4.433 -9.921 -37.396 1.00 15.15 176 ASP A C 1
ATOM 1373 O O . ASP A 1 176 ? 4.357 -9.685 -38.602 1.00 15.30 176 ASP A O 1
ATOM 1378 N N . LEU A 1 177 ? 4.820 -9.006 -36.512 1.00 14.05 177 LEU A N 1
ATOM 1379 C CA . LEU A 1 177 ? 5.135 -7.646 -36.940 1.00 14.50 177 LEU A CA 1
ATOM 1380 C C . LEU A 1 177 ? 6.620 -7.340 -37.128 1.00 14.99 177 LEU A C 1
ATOM 1381 O O . LEU A 1 177 ? 6.987 -6.195 -37.386 1.00 15.99 177 LEU A O 1
ATOM 1386 N N . ARG A 1 178 ? 7.477 -8.348 -37.007 1.00 14.39 178 ARG A N 1
ATOM 1387 C CA . ARG A 1 178 ? 8.907 -8.110 -37.193 1.00 14.60 178 ARG A CA 1
ATOM 1388 C C . ARG A 1 178 ? 9.202 -7.501 -38.576 1.00 15.22 178 ARG A C 1
ATOM 1389 O O . ARG A 1 178 ? 10.075 -6.644 -38.703 1.00 15.85 178 ARG A O 1
ATOM 1397 N N . PRO A 1 179 ? 8.479 -7.934 -39.629 1.00 15.80 179 PRO A N 1
ATOM 1398 C CA . PRO A 1 179 ? 8.729 -7.374 -40.966 1.00 15.72 179 PRO A CA 1
ATOM 1399 C C . PRO A 1 179 ? 8.398 -5.887 -41.077 1.00 15.20 179 PRO A C 1
ATOM 1400 O O . PRO A 1 179 ? 8.898 -5.196 -41.964 1.00 17.88 179 PRO A O 1
ATOM 1404 N N . ARG A 1 180 ? 7.548 -5.396 -40.182 1.00 14.88 180 ARG A N 1
ATOM 1405 C CA . ARG A 1 180 ? 7.173 -3.989 -40.199 1.00 14.86 180 ARG A CA 1
ATOM 1406 C C . ARG A 1 180 ? 8.060 -3.141 -39.285 1.00 15.02 180 ARG A C 1
ATOM 1407 O O . ARG A 1 180 ? 7.981 -1.916 -39.302 1.00 14.93 180 ARG A O 1
ATOM 1415 N N . PHE A 1 181 ? 8.915 -3.798 -38.507 1.00 12.91 181 PHE A N 1
ATOM 1416 C CA . PHE A 1 181 ? 9.829 -3.102 -37.605 1.00 12.32 181 PHE A CA 1
ATOM 1417 C C . PHE A 1 181 ? 11.227 -3.717 -37.692 1.00 13.50 181 PHE A C 1
ATOM 1418 O O . PHE A 1 181 ? 11.838 -4.046 -36.673 1.00 14.19 181 PHE A O 1
ATOM 1426 N N . PRO A 1 182 ? 11.763 -3.853 -38.917 1.00 14.24 182 PRO A N 1
ATOM 1427 C CA . PRO A 1 182 ? 13.092 -4.435 -39.142 1.00 14.22 182 PRO A CA 1
ATOM 1428 C C . PRO A 1 182 ? 14.260 -3.737 -38.447 1.00 15.83 182 PRO A C 1
ATOM 1429 O O . PRO A 1 182 ? 15.277 -4.362 -38.154 1.00 16.63 182 PRO A O 1
ATOM 1433 N N . ARG A 1 183 ? 14.125 -2.443 -38.194 1.00 16.80 183 ARG A N 1
ATOM 1434 C CA . ARG A 1 183 ? 15.190 -1.710 -37.527 1.00 16.74 183 ARG A CA 1
ATOM 1435 C C . ARG A 1 183 ? 14.969 -1.664 -36.013 1.00 17.79 183 ARG A C 1
ATOM 1436 O O . ARG A 1 183 ? 15.691 -0.979 -35.294 1.00 17.36 183 ARG A O 1
ATOM 1444 N N . GLY A 1 184 ? 13.967 -2.396 -35.535 1.00 18.19 184 GLY A N 1
ATOM 1445 C CA . GLY A 1 184 ? 13.695 -2.421 -34.108 1.00 17.67 184 GLY A CA 1
ATOM 1446 C C . GLY A 1 184 ? 12.408 -1.724 -33.700 1.00 17.99 184 GLY A C 1
ATOM 1447 O O . GLY A 1 184 ? 11.928 -0.822 -34.387 1.00 16.87 184 GLY A O 1
ATOM 1448 N N . LEU A 1 185 ? 11.850 -2.139 -32.568 1.00 17.04 185 LEU A N 1
ATOM 1449 C CA . LEU A 1 185 ? 10.614 -1.551 -32.079 1.00 17.00 185 LEU A CA 1
ATOM 1450 C C . LEU A 1 185 ? 10.888 -0.397 -31.116 1.00 17.72 185 LEU A C 1
ATOM 1451 O O . LEU A 1 185 ? 10.898 -0.582 -29.895 1.00 18.63 185 LEU A O 1
ATOM 1456 N N . GLY A 1 186 ? 11.118 0.790 -31.672 1.00 15.70 186 GLY A N 1
ATOM 1457 C CA . GLY A 1 186 ? 11.375 1.958 -30.852 1.00 14.68 186 GLY A CA 1
ATOM 1458 C C . GLY A 1 186 ? 10.132 2.819 -30.698 1.00 14.14 186 GLY A C 1
ATOM 1459 O O . GLY A 1 186 ? 9.022 2.377 -31.003 1.00 13.88 186 GLY A O 1
ATOM 1460 N N . LEU A 1 187 ? 10.320 4.049 -30.225 1.00 15.54 187 LEU A N 1
ATOM 1461 C CA . LEU A 1 187 ? 9.216 4.982 -30.028 1.00 14.91 187 LEU A CA 1
ATOM 1462 C C . LEU A 1 187 ? 9.140 6.010 -31.154 1.00 14.95 187 LEU A C 1
ATOM 1463 O O . LEU A 1 187 ? 10.168 6.520 -31.614 1.00 13.40 187 LEU A O 1
ATOM 1468 N N . GLY A 1 188 ? 7.923 6.318 -31.594 1.00 14.01 188 GLY A N 1
ATOM 1469 C CA . GLY A 1 188 ? 7.758 7.292 -32.657 1.00 14.13 188 GLY A CA 1
ATOM 1470 C C . GLY A 1 188 ? 6.355 7.322 -33.225 1.00 15.51 188 GLY A C 1
ATOM 1471 O O . GLY A 1 188 ? 5.447 6.698 -32.682 1.00 15.94 188 GLY A O 1
ATOM 1472 N N . GLU A 1 189 ? 6.176 8.041 -34.329 1.00 15.33 189 GLU A N 1
ATOM 1473 C CA . GLU A 1 189 ? 4.867 8.147 -34.954 1.00 17.16 189 GLU A CA 1
ATOM 1474 C C . GLU A 1 189 ? 4.666 7.033 -35.971 1.00 16.36 189 GLU A C 1
ATOM 1475 O O . GLU A 1 189 ? 4.498 7.288 -37.163 1.00 17.78 189 GLU A O 1
ATOM 1481 N N . GLY A 1 190 ? 4.688 5.796 -35.477 1.00 15.36 190 GLY A N 1
ATOM 1482 C CA . GLY A 1 190 ? 4.519 4.631 -36.328 1.00 14.84 190 GLY A CA 1
ATOM 1483 C C . GLY A 1 190 ? 3.088 4.115 -36.380 1.00 16.04 190 GLY A C 1
ATOM 1484 O O . GLY A 1 190 ? 2.177 4.752 -35.849 1.00 16.18 190 GLY A O 1
ATOM 1485 N N . PRO A 1 191 ? 2.870 2.939 -36.989 1.00 16.05 191 PRO A N 1
ATOM 1486 C CA . PRO A 1 191 ? 1.559 2.300 -37.145 1.00 15.75 191 PRO A CA 1
ATOM 1487 C C . PRO A 1 191 ? 1.034 1.443 -35.997 1.00 15.14 191 PRO A C 1
ATOM 1488 O O . PRO A 1 191 ? -0.042 0.867 -36.109 1.00 15.20 191 PRO A O 1
ATOM 1492 N N . LEU A 1 192 ? 1.782 1.355 -34.902 1.00 14.50 192 LEU A N 1
ATOM 1493 C CA . LEU A 1 192 ? 1.359 0.533 -33.773 1.00 13.08 192 LEU A CA 1
ATOM 1494 C C . LEU A 1 192 ? 1.418 1.295 -32.460 1.00 12.91 192 LEU A C 1
ATOM 1495 O O . LEU A 1 192 ? 2.391 1.997 -32.187 1.00 11.73 192 LEU A O 1
ATOM 1500 N N . TRP A 1 193 ? 0.375 1.176 -31.648 1.00 12.57 193 TRP A N 1
ATOM 1501 C CA . TRP A 1 193 ? 0.404 1.835 -30.349 1.00 13.37 193 TRP A CA 1
ATOM 1502 C C . TRP A 1 193 ? -0.493 1.164 -29.325 1.00 13.71 193 TRP A C 1
ATOM 1503 O O . TRP A 1 193 ? -1.488 0.533 -29.678 1.00 13.81 193 TRP A O 1
ATOM 1514 N N . ASP A 1 194 ? -0.101 1.250 -28.058 1.00 12.81 194 ASP A N 1
ATOM 1515 C CA . ASP A 1 194 ? -0.906 0.687 -26.983 1.00 13.73 194 ASP A CA 1
ATOM 1516 C C . ASP A 1 194 ? -1.157 1.770 -25.945 1.00 13.93 194 ASP A C 1
ATOM 1517 O O . ASP A 1 194 ? -0.972 2.950 -26.233 1.00 13.60 194 ASP A O 1
ATOM 1522 N N . LEU A 1 195 ? -1.576 1.380 -24.747 1.00 13.79 195 LEU A N 1
ATOM 1523 C CA . LEU A 1 195 ? -1.876 2.352 -23.705 1.00 14.08 195 LEU A CA 1
ATOM 1524 C C . LEU A 1 195 ? -0.667 3.106 -23.153 1.00 14.13 195 LEU A C 1
ATOM 1525 O O . LEU A 1 195 ? -0.825 4.126 -22.485 1.00 14.13 195 LEU A O 1
ATOM 1530 N N . ARG A 1 196 ? 0.535 2.621 -23.441 1.00 14.05 196 ARG A N 1
ATOM 1531 C CA . ARG A 1 196 ? 1.737 3.281 -22.950 1.00 14.57 196 ARG A CA 1
ATOM 1532 C C . ARG A 1 196 ? 2.575 3.992 -24.009 1.00 15.73 196 ARG A C 1
ATOM 1533 O O . ARG A 1 196 ? 3.067 5.092 -23.769 1.00 17.39 196 ARG A O 1
ATOM 1541 N N . PHE A 1 197 ? 2.752 3.367 -25.170 1.00 15.07 197 PHE A N 1
ATOM 1542 C CA . PHE A 1 197 ? 3.592 3.955 -26.216 1.00 14.47 197 PHE A CA 1
ATOM 1543 C C . PHE A 1 197 ? 3.038 3.891 -27.631 1.00 14.23 197 PHE A C 1
ATOM 1544 O O . PHE A 1 197 ? 2.131 3.120 -27.930 1.00 14.03 197 PHE A O 1
ATOM 1552 N N . ARG A 1 198 ? 3.622 4.712 -28.500 1.00 12.67 198 ARG A N 1
ATOM 1553 C CA . ARG A 1 198 ? 3.309 4.662 -29.913 1.00 12.93 198 ARG A CA 1
ATOM 1554 C C . ARG A 1 198 ? 4.664 4.220 -30.453 1.00 13.64 198 ARG A C 1
ATOM 1555 O O . ARG A 1 198 ? 5.686 4.860 -30.185 1.00 14.17 198 ARG A O 1
ATOM 1563 N N . TYR A 1 199 ? 4.676 3.116 -31.191 1.00 13.35 199 TYR A N 1
ATOM 1564 C CA . TYR A 1 199 ? 5.920 2.555 -31.711 1.00 12.07 199 TYR A CA 1
ATOM 1565 C C . TYR A 1 199 ? 6.260 2.935 -33.146 1.00 12.66 199 TYR A C 1
ATOM 1566 O O . TYR A 1 199 ? 5.380 3.261 -33.952 1.00 13.57 199 TYR A O 1
ATOM 1575 N N . GLN A 1 200 ? 7.548 2.882 -33.459 1.00 11.98 200 GLN A N 1
ATOM 1576 C CA . GLN A 1 200 ? 8.007 3.172 -34.808 1.00 12.97 200 GLN A CA 1
ATOM 1577 C C . GLN A 1 200 ? 9.286 2.407 -35.114 1.00 12.54 200 GLN A C 1
ATOM 1578 O O . GLN A 1 200 ? 10.141 2.235 -34.249 1.00 10.91 200 GLN A O 1
ATOM 1584 N N . ASP A 1 201 ? 9.399 1.945 -36.356 1.00 13.51 201 ASP A N 1
ATOM 1585 C CA . ASP A 1 201 ? 10.556 1.191 -36.809 1.00 14.18 201 ASP A CA 1
ATOM 1586 C C . ASP A 1 201 ? 11.813 2.047 -36.669 1.00 13.83 201 ASP A C 1
ATOM 1587 O O . ASP A 1 201 ? 11.866 3.175 -37.154 1.00 14.66 201 ASP A O 1
ATOM 1592 N N . GLY A 1 202 ? 12.815 1.508 -35.985 1.00 15.77 202 GLY A N 1
ATOM 1593 C CA . GLY A 1 202 ? 14.058 2.235 -35.791 1.00 15.39 202 GLY A CA 1
ATOM 1594 C C . GLY A 1 202 ? 13.898 3.486 -34.946 1.00 17.09 202 GLY A C 1
ATOM 1595 O O . GLY A 1 202 ? 14.770 4.353 -34.948 1.00 16.34 202 GLY A O 1
ATOM 1596 N N . GLY A 1 203 ? 12.788 3.576 -34.220 1.00 16.26 203 GLY A N 1
ATOM 1597 C CA . GLY A 1 203 ? 12.536 4.737 -33.387 1.00 15.53 203 GLY A CA 1
ATOM 1598 C C . GLY A 1 203 ? 13.466 4.856 -32.193 1.00 17.39 203 GLY A C 1
ATOM 1599 O O . GLY A 1 203 ? 14.142 3.904 -31.807 1.00 15.03 203 GLY A O 1
ATOM 1600 N N . ALA A 1 204 ? 13.493 6.037 -31.590 1.00 17.55 204 ALA A N 1
ATOM 1601 C CA . ALA A 1 204 ? 14.354 6.266 -30.443 1.00 18.20 204 ALA A CA 1
ATOM 1602 C C . ALA A 1 204 ? 13.844 5.569 -29.196 1.00 17.63 204 ALA A C 1
ATOM 1603 O O . ALA A 1 204 ? 12.664 5.228 -29.084 1.00 16.88 204 ALA A O 1
ATOM 1605 N N . SER A 1 205 ? 14.763 5.350 -28.265 1.00 17.33 205 SER A N 1
ATOM 1606 C CA . SER A 1 205 ? 14.464 4.741 -26.981 1.00 17.75 205 SER A CA 1
ATOM 1607 C C . SER A 1 205 ? 14.045 5.920 -26.093 1.00 17.02 205 SER A C 1
ATOM 1608 O O . SER A 1 205 ? 14.457 7.049 -26.336 1.00 14.75 205 SER A O 1
ATOM 1611 N N . PRO A 1 206 ? 13.205 5.684 -25.069 1.00 16.43 206 PRO A N 1
ATOM 1612 C CA . PRO A 1 206 ? 12.815 6.818 -24.224 1.00 16.19 206 PRO A CA 1
ATOM 1613 C C . PRO A 1 206 ? 13.991 7.366 -23.403 1.00 16.90 206 PRO A C 1
ATOM 1614 O O . PRO A 1 206 ? 14.917 6.630 -23.057 1.00 16.52 206 PRO A O 1
ATOM 1618 N N . PRO A 1 207 ? 13.974 8.673 -23.092 1.00 16.88 207 PRO A N 1
ATOM 1619 C CA . PRO A 1 207 ? 15.053 9.288 -22.312 1.00 17.72 207 PRO A CA 1
ATOM 1620 C C . PRO A 1 207 ? 15.017 8.852 -20.842 1.00 17.58 207 PRO A C 1
ATOM 1621 O O . PRO A 1 207 ? 13.994 8.974 -20.179 1.00 16.19 207 PRO A O 1
ATOM 1625 N N . PRO A 1 208 ? 16.136 8.324 -20.321 1.00 17.56 208 PRO A N 1
ATOM 1626 C CA . PRO A 1 208 ? 16.159 7.886 -18.919 1.00 18.69 208 PRO A CA 1
ATOM 1627 C C . PRO A 1 208 ? 16.304 9.070 -17.965 1.00 19.12 208 PRO A C 1
ATOM 1628 O O . PRO A 1 208 ? 16.860 10.104 -18.328 1.00 17.97 208 PRO A O 1
ATOM 1632 N N . PRO A 1 209 ? 15.784 8.939 -16.738 1.00 20.03 209 PRO A N 1
ATOM 1633 C CA . PRO A 1 209 ? 15.907 10.040 -15.776 1.00 20.08 209 PRO A CA 1
ATOM 1634 C C . PRO A 1 209 ? 17.348 10.027 -15.271 1.00 20.23 209 PRO A C 1
ATOM 1635 O O . PRO A 1 209 ? 18.027 9.003 -15.360 1.00 19.88 209 PRO A O 1
ATOM 1639 N N . PRO A 1 210 ? 17.839 11.164 -14.748 1.00 22.00 210 PRO A N 1
ATOM 1640 C CA . PRO A 1 210 ? 19.214 11.247 -14.241 1.00 21.10 210 PRO A CA 1
ATOM 1641 C C . PRO A 1 210 ? 19.622 10.088 -13.329 1.00 20.93 210 PRO A C 1
ATOM 1642 O O . PRO A 1 210 ? 20.701 9.521 -13.488 1.00 21.10 210 PRO A O 1
ATOM 1646 N N . ALA A 1 211 ? 18.759 9.737 -12.379 1.00 21.10 211 ALA A N 1
ATOM 1647 C CA . ALA A 1 211 ? 19.057 8.649 -11.448 1.00 20.94 211 ALA A CA 1
ATOM 1648 C C . ALA A 1 211 ? 19.379 7.347 -12.170 1.00 20.68 211 ALA A C 1
ATOM 1649 O O . ALA A 1 211 ? 20.280 6.607 -11.760 1.00 19.32 211 ALA A O 1
ATOM 1651 N N . PHE A 1 212 ? 18.646 7.058 -13.243 1.00 19.57 212 PHE A N 1
ATOM 1652 C CA . PHE A 1 212 ? 18.893 5.834 -13.993 1.00 20.59 212 PHE A CA 1
ATOM 1653 C C . PHE A 1 212 ? 20.220 5.855 -14.739 1.00 19.29 212 PHE A C 1
ATOM 1654 O O . PHE A 1 212 ? 20.915 4.842 -14.814 1.00 20.25 212 PHE A O 1
ATOM 1662 N N . LEU A 1 213 ? 20.572 7.009 -15.297 1.00 20.16 213 LEU A N 1
ATOM 1663 C CA . LEU A 1 213 ? 21.829 7.126 -16.020 1.00 20.51 213 LEU A CA 1
ATOM 1664 C C . LEU A 1 213 ? 22.973 6.907 -15.041 1.00 21.34 213 LEU A C 1
ATOM 1665 O O . LEU A 1 213 ? 23.992 6.301 -15.383 1.00 21.42 213 LEU A O 1
ATOM 1670 N N . ARG A 1 214 ? 22.794 7.391 -13.815 1.00 21.31 214 ARG A N 1
ATOM 1671 C CA . ARG A 1 214 ? 23.815 7.238 -12.793 1.00 23.89 214 ARG A CA 1
ATOM 1672 C C . ARG A 1 214 ? 24.064 5.785 -12.398 1.00 24.02 214 ARG A C 1
ATOM 1673 O O . ARG A 1 214 ? 25.196 5.318 -12.468 1.00 23.61 214 ARG A O 1
ATOM 1681 N N . LEU A 1 215 ? 23.024 5.060 -11.992 1.00 24.43 215 LEU A N 1
ATOM 1682 C CA . LEU A 1 215 ? 23.239 3.675 -11.590 1.00 26.33 215 LEU A CA 1
ATOM 1683 C C . LEU A 1 215 ? 23.600 2.758 -12.753 1.00 26.78 215 LEU A C 1
ATOM 1684 O O . LEU A 1 215 ? 24.141 1.673 -12.547 1.00 27.43 215 LEU A O 1
ATOM 1689 N N . ALA A 1 216 ? 23.308 3.193 -13.975 1.00 29.24 216 ALA A N 1
ATOM 1690 C CA . ALA A 1 216 ? 23.622 2.399 -15.158 1.00 29.81 216 ALA A CA 1
ATOM 1691 C C . ALA A 1 216 ? 25.132 2.260 -15.309 1.00 32.08 216 ALA A C 1
ATOM 1692 O O . ALA A 1 216 ? 25.624 1.257 -15.826 1.00 32.73 216 ALA A O 1
ATOM 1694 N N . ARG A 1 217 ? 25.865 3.270 -14.850 1.00 34.31 217 ARG A N 1
ATOM 1695 C CA . ARG A 1 217 ? 27.322 3.258 -14.933 1.00 34.60 217 ARG A CA 1
ATOM 1696 C C . ARG A 1 217 ? 27.906 2.133 -14.085 1.00 34.64 217 ARG A C 1
ATOM 1697 O O . ARG A 1 217 ? 28.980 1.616 -14.383 1.00 33.65 217 ARG A O 1
ATOM 1705 N N . VAL A 1 218 ? 27.197 1.757 -13.025 1.00 34.64 218 VAL A N 1
ATOM 1706 C CA . VAL A 1 218 ? 27.660 0.686 -12.155 1.00 35.44 218 VAL A CA 1
ATOM 1707 C C . VAL A 1 218 ? 26.788 -0.552 -12.322 1.00 37.39 218 VAL A C 1
ATOM 1708 O O . VAL A 1 218 ? 26.042 -0.662 -13.288 1.00 38.71 218 VAL A O 1
ATOM 1712 N N . LEU A 1 219 ? 26.892 -1.474 -11.373 1.00 39.66 219 LEU A N 1
ATOM 1713 C CA . LEU A 1 219 ? 26.147 -2.733 -11.387 1.00 41.59 219 LEU A CA 1
ATOM 1714 C C . LEU A 1 219 ? 26.505 -3.588 -12.600 1.00 41.96 219 LEU A C 1
ATOM 1715 O O . LEU A 1 219 ? 27.065 -3.037 -13.572 1.00 42.52 219 LEU A O 1
ATOM 1721 N N . MET B 1 1 ? -1.071 16.617 4.370 1.00 27.46 1 MET B N 1
ATOM 1722 C CA . MET B 1 1 ? -1.185 15.681 3.220 1.00 26.49 1 MET B CA 1
ATOM 1723 C C . MET B 1 1 ? -2.363 16.093 2.346 1.00 26.70 1 MET B C 1
ATOM 1724 O O . MET B 1 1 ? -3.207 16.887 2.760 1.00 26.81 1 MET B O 1
ATOM 1729 N N . GLU B 1 2 ? -2.417 15.552 1.135 1.00 25.30 2 GLU B N 1
ATOM 1730 C CA . GLU B 1 2 ? -3.485 15.887 0.202 1.00 26.82 2 GLU B CA 1
ATOM 1731 C C . GLU B 1 2 ? -4.319 14.679 -0.189 1.00 26.14 2 GLU B C 1
ATOM 1732 O O . GLU B 1 2 ? -3.794 13.682 -0.686 1.00 25.04 2 GLU B O 1
ATOM 1738 N N . VAL B 1 3 ? -5.625 14.774 0.031 1.00 26.36 3 VAL B N 1
ATOM 1739 C CA . VAL B 1 3 ? -6.527 13.692 -0.331 1.00 26.61 3 VAL B CA 1
ATOM 1740 C C . VAL B 1 3 ? -7.203 14.055 -1.647 1.00 27.39 3 VAL B C 1
ATOM 1741 O O . VAL B 1 3 ? -7.992 15.000 -1.713 1.00 27.80 3 VAL B O 1
ATOM 1745 N N . HIS B 1 4 ? -6.873 13.312 -2.697 1.00 27.29 4 HIS B N 1
ATOM 1746 C CA . HIS B 1 4 ? -7.457 13.534 -4.011 1.00 26.86 4 HIS B CA 1
ATOM 1747 C C . HIS B 1 4 ? -8.556 12.490 -4.169 1.00 28.36 4 HIS B C 1
ATOM 1748 O O . HIS B 1 4 ? -8.400 11.490 -4.876 1.00 26.74 4 HIS B O 1
ATOM 1755 N N . ALA B 1 5 ? -9.672 12.746 -3.487 1.00 29.43 5 ALA B N 1
ATOM 1756 C CA . ALA B 1 5 ? -10.828 11.854 -3.468 1.00 30.93 5 ALA B CA 1
ATOM 1757 C C . ALA B 1 5 ? -11.351 11.409 -4.827 1.00 30.94 5 ALA B C 1
ATOM 1758 O O . ALA B 1 5 ? -11.493 10.212 -5.078 1.00 31.13 5 ALA B O 1
ATOM 1760 N N . ALA B 1 6 ? -11.647 12.369 -5.696 1.00 31.72 6 ALA B N 1
ATOM 1761 C CA . ALA B 1 6 ? -12.177 12.062 -7.019 1.00 31.21 6 ALA B CA 1
ATOM 1762 C C . ALA B 1 6 ? -11.238 11.199 -7.851 1.00 31.18 6 ALA B C 1
ATOM 1763 O O . ALA B 1 6 ? -11.678 10.276 -8.539 1.00 31.30 6 ALA B O 1
ATOM 1765 N N . ASP B 1 7 ? -9.946 11.502 -7.789 1.00 29.19 7 ASP B N 1
ATOM 1766 C CA . ASP B 1 7 ? -8.953 10.759 -8.553 1.00 27.86 7 ASP B CA 1
ATOM 1767 C C . ASP B 1 7 ? -8.434 9.554 -7.786 1.00 25.34 7 ASP B C 1
ATOM 1768 O O . ASP B 1 7 ? -7.598 8.796 -8.279 1.00 24.97 7 ASP B O 1
ATOM 1773 N N . GLN B 1 8 ? -8.942 9.395 -6.572 1.00 23.57 8 GLN B N 1
ATOM 1774 C CA . GLN B 1 8 ? -8.581 8.287 -5.705 1.00 22.98 8 GLN B CA 1
ATOM 1775 C C . GLN B 1 8 ? -7.083 8.085 -5.469 1.00 21.32 8 GLN B C 1
ATOM 1776 O O . GLN B 1 8 ? -6.517 7.031 -5.779 1.00 20.97 8 GLN B O 1
ATOM 1782 N N . TYR B 1 9 ? -6.439 9.116 -4.931 1.00 19.83 9 TYR B N 1
ATOM 1783 C CA . TYR B 1 9 ? -5.029 9.017 -4.584 1.00 19.19 9 TYR B CA 1
ATOM 1784 C C . TYR B 1 9 ? -4.689 9.988 -3.465 1.00 18.73 9 TYR B C 1
ATOM 1785 O O . TYR B 1 9 ? -5.415 10.955 -3.210 1.00 19.71 9 TYR B O 1
ATOM 1794 N N . LEU B 1 10 ? -3.587 9.708 -2.785 1.00 18.05 10 LEU B N 1
ATOM 1795 C CA . LEU B 1 10 ? -3.156 10.490 -1.645 1.00 18.11 10 LEU B CA 1
ATOM 1796 C C . LEU B 1 10 ? -1.718 10.962 -1.770 1.00 18.00 10 LEU B C 1
ATOM 1797 O O . LEU B 1 10 ? -0.851 10.220 -2.225 1.00 17.16 10 LEU B O 1
ATOM 1802 N N . VAL B 1 11 ? -1.475 12.203 -1.366 1.00 17.42 11 VAL B N 1
ATOM 1803 C CA . VAL B 1 11 ? -0.128 12.761 -1.381 1.00 18.69 11 VAL B CA 1
ATOM 1804 C C . VAL B 1 11 ? 0.197 13.059 0.077 1.00 18.44 11 VAL B C 1
ATOM 1805 O O . VAL B 1 11 ? -0.476 13.862 0.723 1.00 20.11 11 VAL B O 1
ATOM 1809 N N . ALA B 1 12 ? 1.225 12.404 0.598 1.00 17.85 12 ALA B N 1
ATOM 1810 C CA . ALA B 1 12 ? 1.593 12.593 1.990 1.00 17.06 12 ALA B CA 1
ATOM 1811 C C . ALA B 1 12 ? 3.096 12.573 2.234 1.00 17.66 12 ALA B C 1
ATOM 1812 O O . ALA B 1 12 ? 3.858 11.979 1.468 1.00 17.05 12 ALA B O 1
ATOM 1814 N N . PRO B 1 13 ? 3.542 13.236 3.312 1.00 18.23 13 PRO B N 1
ATOM 1815 C CA . PRO B 1 13 ? 4.964 13.279 3.656 1.00 18.19 13 PRO B CA 1
ATOM 1816 C C . PRO B 1 13 ? 5.411 11.915 4.180 1.00 18.80 13 PRO B C 1
ATOM 1817 O O . PRO B 1 13 ? 4.619 11.180 4.774 1.00 18.16 13 PRO B O 1
ATOM 1821 N N . GLY B 1 14 ? 6.671 11.570 3.948 1.00 17.13 14 GLY B N 1
ATOM 1822 C CA . GLY B 1 14 ? 7.161 10.288 4.415 1.00 17.68 14 GLY B CA 1
ATOM 1823 C C . GLY B 1 14 ? 6.929 10.069 5.901 1.00 19.33 14 GLY B C 1
ATOM 1824 O O . GLY B 1 14 ? 6.673 8.948 6.341 1.00 17.74 14 GLY B O 1
ATOM 1825 N N . GLU B 1 15 ? 6.999 11.152 6.672 1.00 21.51 15 GLU B N 1
ATOM 1826 C CA . GLU B 1 15 ? 6.833 11.095 8.124 1.00 22.96 15 GLU B CA 1
ATOM 1827 C C . GLU B 1 15 ? 5.381 10.997 8.610 1.00 20.84 15 GLU B C 1
ATOM 1828 O O . GLU B 1 15 ? 5.135 10.949 9.816 1.00 21.83 15 GLU B O 1
ATOM 1834 N N . ALA B 1 16 ? 4.419 10.978 7.692 1.00 19.92 16 ALA B N 1
ATOM 1835 C CA . ALA B 1 16 ? 3.017 10.879 8.095 1.00 19.29 16 ALA B CA 1
ATOM 1836 C C . ALA B 1 16 ? 2.777 9.531 8.773 1.00 19.12 16 ALA B C 1
ATOM 1837 O O . ALA B 1 16 ? 3.271 8.504 8.308 1.00 18.84 16 ALA B O 1
ATOM 1839 N N . ASP B 1 17 ? 2.030 9.534 9.874 1.00 18.01 17 ASP B N 1
ATOM 1840 C CA . ASP B 1 17 ? 1.742 8.291 10.576 1.00 18.12 17 ASP B CA 1
ATOM 1841 C C . ASP B 1 17 ? 0.671 7.505 9.831 1.00 17.79 17 ASP B C 1
ATOM 1842 O O . ASP B 1 17 ? -0.181 8.080 9.154 1.00 19.04 17 ASP B O 1
ATOM 1847 N N . LEU B 1 18 ? 0.720 6.186 9.962 1.00 16.72 18 LEU B N 1
ATOM 1848 C CA . LEU B 1 18 ? -0.244 5.319 9.296 1.00 16.84 18 LEU B CA 1
ATOM 1849 C C . LEU B 1 18 ? -1.671 5.566 9.797 1.00 17.19 18 LEU B C 1
ATOM 1850 O O . LEU B 1 18 ? -2.614 5.589 9.005 1.00 16.44 18 LEU B O 1
ATOM 1855 N N . LEU B 1 19 ? -1.833 5.759 11.105 1.00 18.40 19 LEU B N 1
ATOM 1856 C CA . LEU B 1 19 ? -3.159 6.012 11.662 1.00 20.89 19 LEU B CA 1
ATOM 1857 C C . LEU B 1 19 ? -3.580 7.442 11.355 1.00 21.99 19 LEU B C 1
ATOM 1858 O O . LEU B 1 19 ? -4.770 7.747 11.284 1.00 23.94 19 LEU B O 1
ATOM 1863 N N . GLU B 1 20 ? -2.592 8.313 11.169 1.00 21.83 20 GLU B N 1
ATOM 1864 C CA . GLU B 1 20 ? -2.846 9.708 10.835 1.00 22.56 20 GLU B CA 1
ATOM 1865 C C . GLU B 1 20 ? -3.556 9.704 9.480 1.00 21.83 20 GLU B C 1
ATOM 1866 O O . GLU B 1 20 ? -4.551 10.409 9.280 1.00 23.01 20 GLU B O 1
ATOM 1872 N N . VAL B 1 21 ? -3.043 8.893 8.555 1.00 19.18 21 VAL B N 1
ATOM 1873 C CA . VAL B 1 21 ? -3.634 8.762 7.225 1.00 18.93 21 VAL B CA 1
ATOM 1874 C C . VAL B 1 21 ? -5.060 8.199 7.317 1.00 20.07 21 VAL B C 1
ATOM 1875 O O . VAL B 1 21 ? -5.994 8.734 6.705 1.00 18.67 21 VAL B O 1
ATOM 1879 N N . HIS B 1 22 ? -5.232 7.119 8.073 1.00 21.21 22 HIS B N 1
ATOM 1880 C CA . HIS B 1 22 ? -6.559 6.529 8.219 1.00 23.91 22 HIS B CA 1
ATOM 1881 C C . HIS B 1 22 ? -7.539 7.539 8.809 1.00 24.94 22 HIS B C 1
ATOM 1882 O O . HIS B 1 22 ? -8.689 7.625 8.380 1.00 26.42 22 HIS B O 1
ATOM 1889 N N . ALA B 1 23 ? -7.074 8.307 9.788 1.00 26.52 23 ALA B N 1
ATOM 1890 C CA . ALA B 1 23 ? -7.908 9.316 10.426 1.00 29.06 23 ALA B CA 1
ATOM 1891 C C . ALA B 1 23 ? -8.368 10.354 9.405 1.00 29.98 23 ALA B C 1
ATOM 1892 O O . ALA B 1 23 ? -9.515 10.804 9.437 1.00 30.50 23 ALA B O 1
ATOM 1894 N N . ARG B 1 24 ? -7.474 10.725 8.493 1.00 30.22 24 ARG B N 1
ATOM 1895 C CA . ARG B 1 24 ? -7.795 11.713 7.470 1.00 30.16 24 ARG B CA 1
ATOM 1896 C C . ARG B 1 24 ? -8.773 11.189 6.431 1.00 29.35 24 ARG B C 1
ATOM 1897 O O . ARG B 1 24 ? -9.511 11.963 5.823 1.00 29.33 24 ARG B O 1
ATOM 1905 N N . LEU B 1 25 ? -8.778 9.876 6.230 1.00 28.61 25 LEU B N 1
ATOM 1906 C CA . LEU B 1 25 ? -9.666 9.256 5.253 1.00 29.02 25 LEU B CA 1
ATOM 1907 C C . LEU B 1 25 ? -11.015 8.885 5.862 1.00 30.67 25 LEU B C 1
ATOM 1908 O O . LEU B 1 25 ? -11.894 8.362 5.175 1.00 31.06 25 LEU B O 1
ATOM 1913 N N . ALA B 1 26 ? -11.178 9.158 7.152 1.00 33.71 26 ALA B N 1
ATOM 1914 C CA . ALA B 1 26 ? -12.424 8.841 7.843 1.00 35.28 26 ALA B CA 1
ATOM 1915 C C . ALA B 1 26 ? -13.629 9.456 7.138 1.00 35.77 26 ALA B C 1
ATOM 1916 O O . ALA B 1 26 ? -13.691 10.670 6.943 1.00 36.72 26 ALA B O 1
ATOM 1918 N N . GLY B 1 27 ? -14.577 8.607 6.750 1.00 36.44 27 GLY B N 1
ATOM 1919 C CA . GLY B 1 27 ? -15.781 9.074 6.083 1.00 37.09 27 GLY B CA 1
ATOM 1920 C C . GLY B 1 27 ? -15.649 9.430 4.612 1.00 37.67 27 GLY B C 1
ATOM 1921 O O . GLY B 1 27 ? -16.617 9.873 3.994 1.00 38.68 27 GLY B O 1
ATOM 1922 N N . THR B 1 28 ? -14.467 9.236 4.038 1.00 35.97 28 THR B N 1
ATOM 1923 C CA . THR B 1 28 ? -14.255 9.565 2.632 1.00 34.86 28 THR B CA 1
ATOM 1924 C C . THR B 1 28 ? -14.660 8.436 1.693 1.00 33.72 28 THR B C 1
ATOM 1925 O O .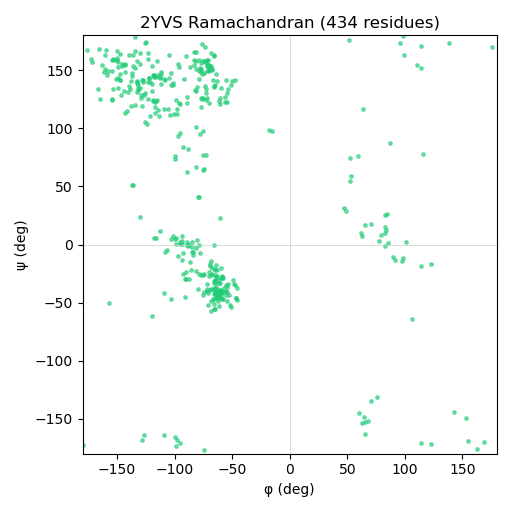 THR B 1 28 ? -14.926 8.668 0.514 1.00 34.71 28 THR B O 1
ATOM 1929 N N . GLY B 1 29 ? -14.710 7.216 2.210 1.00 31.93 29 GLY B N 1
ATOM 1930 C CA . GLY B 1 29 ? -15.064 6.091 1.366 1.00 30.34 29 GLY B CA 1
ATOM 1931 C C . GLY B 1 29 ? -13.847 5.612 0.594 1.00 28.78 29 GLY B C 1
ATOM 1932 O O . GLY B 1 29 ? -13.963 4.794 -0.318 1.00 27.94 29 GLY B O 1
ATOM 1933 N N . LEU B 1 30 ? -12.679 6.133 0.962 1.00 26.42 30 LEU B N 1
ATOM 1934 C CA . LEU B 1 30 ? -11.420 5.759 0.317 1.00 25.18 30 LEU B CA 1
ATOM 1935 C C . LEU B 1 30 ? -10.485 5.099 1.323 1.00 22.51 30 LEU B C 1
ATOM 1936 O O . LEU B 1 30 ? -10.450 5.479 2.494 1.00 23.63 30 LEU B O 1
ATOM 1941 N N . PHE B 1 31 ? -9.712 4.123 0.857 1.00 21.89 31 PHE B N 1
ATOM 1942 C CA . PHE B 1 31 ? -8.802 3.390 1.732 1.00 21.29 31 PHE B CA 1
ATOM 1943 C C . PHE B 1 31 ? -7.363 3.324 1.237 1.00 19.37 31 PHE B C 1
ATOM 1944 O O . PHE B 1 31 ? -7.108 3.185 0.041 1.00 16.78 31 PHE B O 1
ATOM 1952 N N . PRO B 1 32 ? -6.397 3.419 2.166 1.00 18.71 32 PRO B N 1
ATOM 1953 C CA . PRO B 1 32 ? -4.976 3.367 1.812 1.00 17.53 32 PRO B CA 1
ATOM 1954 C C . PRO B 1 32 ? -4.490 1.928 1.674 1.00 17.87 32 PRO B C 1
ATOM 1955 O O . PRO B 1 32 ? -5.174 0.993 2.090 1.00 18.52 32 PRO B O 1
ATOM 1959 N N . PRO B 1 33 ? -3.303 1.731 1.078 1.00 18.55 33 PRO B N 1
ATOM 1960 C CA . PRO B 1 33 ? -2.777 0.376 0.915 1.00 16.20 33 PRO B CA 1
ATOM 1961 C C . PRO B 1 33 ? -2.144 -0.218 2.179 1.00 15.93 33 PRO B C 1
ATOM 1962 O O . PRO B 1 33 ? -1.102 -0.860 2.109 1.00 13.18 33 PRO B O 1
ATOM 1966 N N . PHE B 1 34 ? -2.776 0.013 3.328 1.00 14.99 34 PHE B N 1
ATOM 1967 C CA . PHE B 1 34 ? -2.308 -0.529 4.603 1.00 14.50 34 PHE B CA 1
ATOM 1968 C C . PHE B 1 34 ? -3.430 -0.508 5.628 1.00 14.71 34 PHE B C 1
ATOM 1969 O O . PHE B 1 34 ? -4.292 0.367 5.594 1.00 14.62 34 PHE B O 1
ATOM 1977 N N . PRO B 1 35 ? -3.434 -1.479 6.554 1.00 14.73 35 PRO B N 1
ATOM 1978 C CA . PRO B 1 35 ? -4.456 -1.583 7.602 1.00 15.92 35 PRO B CA 1
ATOM 1979 C C . PRO B 1 35 ? -4.297 -0.537 8.708 1.00 15.49 35 PRO B C 1
ATOM 1980 O O . PRO B 1 35 ? -3.288 0.172 8.765 1.00 16.74 35 PRO B O 1
ATOM 1984 N N . PRO B 1 36 ? -5.296 -0.427 9.601 1.00 16.94 36 PRO B N 1
ATOM 1985 C CA . PRO B 1 36 ? -5.269 0.536 10.708 1.00 16.37 36 PRO B CA 1
ATOM 1986 C C . PRO B 1 36 ? -4.317 0.057 11.803 1.00 16.41 36 PRO B C 1
ATOM 1987 O O . PRO B 1 36 ? -4.735 -0.247 12.921 1.00 14.62 36 PRO B O 1
ATOM 1991 N N . VAL B 1 37 ? -3.036 -0.018 11.463 1.00 15.45 37 VAL B N 1
ATOM 1992 C CA . VAL B 1 37 ? -2.015 -0.474 12.393 1.00 14.85 37 VAL B CA 1
ATOM 1993 C C . VAL B 1 37 ? -0.812 0.457 12.326 1.00 15.91 37 VAL B C 1
ATOM 1994 O O . VAL B 1 37 ? -0.206 0.616 11.267 1.00 16.44 37 VAL B O 1
ATOM 1998 N N . GLU B 1 38 ? -0.472 1.076 13.450 1.00 15.91 38 GLU B N 1
ATOM 1999 C CA . GLU B 1 38 ? 0.667 1.981 13.474 1.00 16.13 38 GLU B CA 1
ATOM 2000 C C . GLU B 1 38 ? 1.959 1.194 13.621 1.00 13.76 38 GLU B C 1
ATOM 2001 O O . GLU B 1 38 ? 2.069 0.309 14.469 1.00 14.11 38 GLU B O 1
ATOM 2007 N N . LEU B 1 39 ? 2.931 1.529 12.778 1.00 14.15 39 LEU B N 1
ATOM 2008 C CA . LEU B 1 39 ? 4.228 0.870 12.777 1.00 14.24 39 LEU B CA 1
ATOM 2009 C C . LEU B 1 39 ? 5.335 1.925 12.696 1.00 15.41 39 LEU B C 1
ATOM 2010 O O . LEU B 1 39 ? 5.133 3.013 12.156 1.00 15.89 39 LEU B O 1
ATOM 2015 N N . PRO B 1 40 ? 6.519 1.617 13.241 1.00 15.99 40 PRO B N 1
ATOM 2016 C CA . PRO B 1 40 ? 7.642 2.560 13.210 1.00 15.40 40 PRO B CA 1
ATOM 2017 C C . PRO B 1 40 ? 7.945 2.993 11.776 1.00 16.64 40 PRO B C 1
ATOM 2018 O O . PRO B 1 40 ? 7.863 2.185 10.856 1.00 16.65 40 PRO B O 1
ATOM 2022 N N . GLY B 1 41 ? 8.282 4.264 11.587 1.00 16.69 41 GLY B N 1
ATOM 2023 C CA . GLY B 1 41 ? 8.626 4.743 10.259 1.00 18.13 41 GLY B CA 1
ATOM 2024 C C . GLY B 1 41 ? 7.540 5.440 9.461 1.00 18.12 41 GLY B C 1
ATOM 2025 O O . GLY B 1 41 ? 7.839 6.076 8.452 1.00 21.59 41 GLY B O 1
ATOM 2026 N N . GLY B 1 42 ? 6.287 5.312 9.884 1.00 15.78 42 GLY B N 1
ATOM 2027 C CA . GLY B 1 42 ? 5.197 5.959 9.168 1.00 17.08 42 GLY B CA 1
ATOM 2028 C C . GLY B 1 42 ? 4.993 5.477 7.738 1.00 16.57 42 GLY B C 1
ATOM 2029 O O . GLY B 1 42 ? 5.323 4.346 7.401 1.00 16.68 42 GLY B O 1
ATOM 2030 N N . VAL B 1 43 ? 4.444 6.338 6.890 1.00 17.38 43 VAL B N 1
ATOM 2031 C CA . VAL B 1 43 ? 4.198 5.971 5.500 1.00 17.07 43 VAL B CA 1
ATOM 2032 C C . VAL B 1 43 ? 5.490 5.730 4.728 1.00 15.35 43 VAL B C 1
ATOM 2033 O O . VAL B 1 43 ? 5.569 4.818 3.905 1.00 14.87 43 VAL B O 1
ATOM 2037 N N . GLY B 1 44 ? 6.499 6.552 4.995 1.00 15.02 44 GLY B N 1
ATOM 2038 C CA . GLY B 1 44 ? 7.771 6.402 4.309 1.00 15.08 44 GLY B CA 1
ATOM 2039 C C . GLY B 1 44 ? 8.426 5.070 4.611 1.00 14.64 44 GLY B C 1
ATOM 2040 O O . GLY B 1 44 ? 8.904 4.382 3.710 1.00 13.64 44 GLY B O 1
ATOM 2041 N N . GLY B 1 45 ? 8.451 4.708 5.889 1.00 12.66 45 GLY B N 1
ATOM 2042 C CA . GLY B 1 45 ? 9.045 3.445 6.288 1.00 12.31 45 GLY B CA 1
ATOM 2043 C C . GLY B 1 45 ? 8.271 2.263 5.732 1.00 12.23 45 GLY B C 1
ATOM 2044 O O . GLY B 1 45 ? 8.861 1.268 5.306 1.00 12.36 45 GLY B O 1
ATOM 2045 N N . LEU B 1 46 ? 6.945 2.363 5.737 1.00 11.40 46 LEU B N 1
ATOM 2046 C CA . LEU B 1 46 ? 6.115 1.287 5.204 1.00 12.80 46 LEU B CA 1
ATOM 2047 C C . LEU B 1 46 ? 6.461 1.038 3.734 1.00 13.50 46 LEU B C 1
ATOM 2048 O O . LEU B 1 46 ? 6.626 -0.109 3.300 1.00 13.18 46 LEU B O 1
ATOM 2053 N N . VAL B 1 47 ? 6.560 2.121 2.970 1.00 14.19 47 VAL B N 1
ATOM 2054 C CA . VAL B 1 47 ? 6.891 2.021 1.556 1.00 12.81 47 VAL B CA 1
ATOM 2055 C C . VAL B 1 47 ? 8.271 1.397 1.386 1.00 13.64 47 VAL B C 1
ATOM 2056 O O . VAL B 1 47 ? 8.460 0.525 0.545 1.00 13.57 47 VAL B O 1
ATOM 2060 N N . ALA B 1 48 ? 9.223 1.834 2.203 1.00 14.34 48 ALA B N 1
ATOM 2061 C CA . ALA B 1 48 ? 10.588 1.314 2.149 1.00 12.67 48 ALA B CA 1
ATOM 2062 C C . ALA B 1 48 ? 10.638 -0.192 2.427 1.00 13.67 48 ALA B C 1
ATOM 2063 O O . ALA B 1 48 ? 11.479 -0.905 1.875 1.00 13.54 48 ALA B O 1
ATOM 2065 N N . ARG B 1 49 ? 9.746 -0.677 3.286 1.00 12.43 49 ARG B N 1
ATOM 2066 C CA . ARG B 1 49 ? 9.721 -2.103 3.602 1.00 12.89 49 ARG B CA 1
ATOM 2067 C C . ARG B 1 49 ? 8.916 -2.884 2.569 1.00 12.85 49 ARG B C 1
ATOM 2068 O O . ARG B 1 49 ? 8.908 -4.116 2.577 1.00 14.63 49 ARG B O 1
ATOM 2076 N N . GLY B 1 50 ? 8.236 -2.165 1.684 1.00 13.55 50 GLY B N 1
ATOM 2077 C CA . GLY B 1 50 ? 7.445 -2.823 0.660 1.00 11.74 50 GLY B CA 1
ATOM 2078 C C . GLY B 1 50 ? 6.054 -3.204 1.133 1.00 11.85 50 GLY B C 1
ATOM 2079 O O . GLY B 1 50 ? 5.454 -4.151 0.624 1.00 12.97 50 GLY B O 1
ATOM 2080 N N . GLY B 1 51 ? 5.547 -2.473 2.118 1.00 11.61 51 GLY B N 1
ATOM 2081 C CA . GLY B 1 51 ? 4.212 -2.742 2.625 1.00 11.34 51 GLY B CA 1
ATOM 2082 C C . GLY B 1 51 ? 4.152 -3.619 3.859 1.00 12.77 51 GLY B C 1
ATOM 2083 O O . GLY B 1 51 ? 5.166 -4.172 4.307 1.00 14.39 51 GLY B O 1
ATOM 2084 N N . PHE B 1 52 ? 2.944 -3.742 4.400 1.00 11.51 52 PHE B N 1
ATOM 2085 C CA . PHE B 1 52 ? 2.684 -4.546 5.587 1.00 12.09 52 PHE B CA 1
ATOM 2086 C C . PHE B 1 52 ? 1.322 -5.225 5.475 1.00 13.03 52 PHE B C 1
ATOM 2087 O O . PHE B 1 52 ? 0.332 -4.588 5.113 1.00 12.40 52 PHE B O 1
ATOM 2095 N N . ALA B 1 53 ? 1.293 -6.524 5.759 1.00 13.00 53 ALA B N 1
ATOM 2096 C CA . ALA B 1 53 ? 0.058 -7.301 5.767 1.00 13.52 53 ALA B CA 1
ATOM 2097 C C . ALA B 1 53 ? -0.727 -7.444 4.464 1.00 14.36 53 ALA B C 1
ATOM 2098 O O . ALA B 1 53 ? -1.828 -7.984 4.478 1.00 14.92 53 ALA B O 1
ATOM 2100 N N . GLN B 1 54 ? -0.180 -6.990 3.342 1.00 15.24 54 GLN B N 1
ATOM 2101 C CA . GLN B 1 54 ? -0.911 -7.089 2.082 1.00 16.36 54 GLN B CA 1
ATOM 2102 C C . GLN B 1 54 ? -1.111 -8.517 1.583 1.00 16.57 54 GLN B C 1
ATOM 2103 O O . GLN B 1 54 ? -0.310 -9.403 1.864 1.00 16.35 54 GLN B O 1
ATOM 2109 N N . THR B 1 55 ? -2.195 -8.730 0.843 1.00 17.01 55 THR B N 1
ATOM 2110 C CA . THR B 1 55 ? -2.472 -10.027 0.236 1.00 17.26 55 THR B CA 1
ATOM 2111 C C . THR B 1 55 ? -2.427 -9.770 -1.270 1.00 18.76 55 THR B C 1
ATOM 2112 O O . THR B 1 55 ? -2.718 -10.649 -2.080 1.00 18.41 55 THR B O 1
ATOM 2116 N N . PHE B 1 56 ? -2.042 -8.545 -1.626 1.00 18.19 56 PHE B N 1
ATOM 2117 C CA . PHE B 1 56 ? -1.952 -8.103 -3.020 1.00 18.41 56 PHE B CA 1
ATOM 2118 C C . PHE B 1 56 ? -0.546 -7.569 -3.310 1.00 18.88 56 PHE B C 1
ATOM 2119 O O . PHE B 1 56 ? 0.273 -7.447 -2.402 1.00 17.46 56 PHE B O 1
ATOM 2127 N N . PHE B 1 57 ? -0.277 -7.246 -4.573 1.00 19.43 57 PHE B N 1
ATOM 2128 C CA . PHE B 1 57 ? 1.025 -6.716 -4.983 1.00 17.20 57 PHE B CA 1
ATOM 2129 C C . PHE B 1 57 ? 1.127 -5.227 -4.607 1.00 16.63 57 PHE B C 1
ATOM 2130 O O . PHE B 1 57 ? 0.688 -4.351 -5.355 1.00 16.93 57 PHE B O 1
ATOM 2138 N N . PHE B 1 58 ? 1.721 -4.952 -3.449 1.00 14.63 58 PHE B N 1
ATOM 2139 C CA . PHE B 1 58 ? 1.871 -3.590 -2.930 1.00 13.58 58 PHE B CA 1
ATOM 2140 C C . PHE B 1 58 ? 2.541 -2.503 -3.792 1.00 14.08 58 PHE B C 1
ATOM 2141 O O . PHE B 1 58 ? 2.006 -1.406 -3.922 1.00 14.68 58 PHE B O 1
ATOM 2149 N N . PRO B 1 59 ? 3.712 -2.789 -4.391 1.00 14.25 59 PRO B N 1
ATOM 2150 C CA . PRO B 1 59 ? 4.407 -1.780 -5.211 1.00 13.52 59 PRO B CA 1
ATOM 2151 C C . PRO B 1 59 ? 3.574 -1.031 -6.254 1.00 13.92 59 PRO B C 1
ATOM 2152 O O . PRO B 1 59 ? 3.816 0.150 -6.513 1.00 14.27 59 PRO B O 1
ATOM 2156 N N . ALA B 1 60 ? 2.592 -1.701 -6.849 1.00 14.66 60 ALA B N 1
ATOM 2157 C CA . ALA B 1 60 ? 1.759 -1.054 -7.860 1.00 14.43 60 ALA B CA 1
ATOM 2158 C C . ALA B 1 60 ? 0.845 0.021 -7.255 1.00 14.82 60 ALA B C 1
ATOM 2159 O O . ALA B 1 60 ? 0.312 0.866 -7.974 1.00 13.56 60 ALA B O 1
ATOM 2161 N N . GLU B 1 61 ? 0.663 -0.015 -5.936 1.00 14.26 61 GLU B N 1
ATOM 2162 C CA . GLU B 1 61 ? -0.184 0.968 -5.257 1.00 13.74 61 GLU B CA 1
ATOM 2163 C C . GLU B 1 61 ? 0.584 2.256 -4.959 1.00 14.56 61 GLU B C 1
ATOM 2164 O O . GLU B 1 61 ? 0.014 3.236 -4.481 1.00 14.64 61 GLU B O 1
ATOM 2170 N N . VAL B 1 62 ? 1.885 2.240 -5.230 1.00 12.72 62 VAL B N 1
ATOM 2171 C CA . VAL B 1 62 ? 2.722 3.417 -5.032 1.00 14.68 62 VAL B CA 1
ATOM 2172 C C . VAL B 1 62 ? 2.827 4.073 -6.412 1.00 14.96 62 VAL B C 1
ATOM 2173 O O . VAL B 1 62 ? 3.426 3.512 -7.330 1.00 15.70 62 VAL B O 1
ATOM 2177 N N . LEU B 1 63 ? 2.235 5.255 -6.549 1.00 15.65 63 LEU B N 1
ATOM 2178 C CA . LEU B 1 63 ? 2.206 5.976 -7.822 1.00 16.24 63 LEU B CA 1
ATOM 2179 C C . LEU B 1 63 ? 3.376 6.926 -8.039 1.00 16.84 63 LEU B C 1
ATOM 2180 O O . LEU B 1 63 ? 3.712 7.264 -9.171 1.00 16.93 63 LEU B O 1
ATOM 2185 N N . GLY B 1 64 ? 3.991 7.365 -6.952 1.00 16.82 64 GLY B N 1
ATOM 2186 C CA . GLY B 1 64 ? 5.108 8.270 -7.088 1.00 17.65 64 GLY B CA 1
ATOM 2187 C C . GLY B 1 64 ? 5.713 8.566 -5.739 1.00 17.96 64 GLY B C 1
ATOM 2188 O O . GLY B 1 64 ? 5.129 8.256 -4.704 1.00 16.59 64 GLY B O 1
ATOM 2189 N N . LEU B 1 65 ? 6.893 9.165 -5.749 1.00 18.13 65 LEU B N 1
ATOM 2190 C CA . LEU B 1 65 ? 7.551 9.495 -4.506 1.00 19.10 65 LEU B CA 1
ATOM 2191 C C . LEU B 1 65 ? 8.78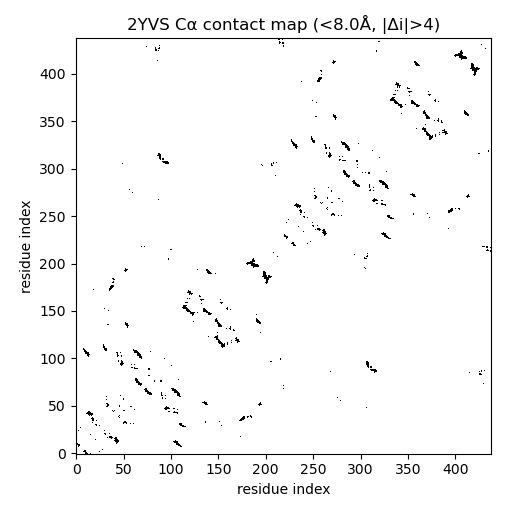3 10.335 -4.754 1.00 18.70 65 LEU B C 1
ATOM 2192 O O . LEU B 1 65 ? 9.324 10.372 -5.862 1.00 18.77 65 LEU B O 1
ATOM 2197 N N . THR B 1 66 ? 9.197 11.031 -3.707 1.00 17.00 66 THR B N 1
ATOM 2198 C CA . THR B 1 66 ? 10.377 11.864 -3.749 1.00 17.16 66 THR B CA 1
ATOM 2199 C C . THR B 1 66 ? 11.197 11.424 -2.548 1.00 16.41 66 THR B C 1
ATOM 2200 O O . THR B 1 66 ? 10.730 11.506 -1.410 1.00 15.86 66 THR B O 1
ATOM 2204 N N . PHE B 1 67 ? 12.400 10.924 -2.794 1.00 15.93 67 PHE B N 1
ATOM 2205 C CA . PHE B 1 67 ? 13.244 10.499 -1.693 1.00 16.75 67 PHE B CA 1
ATOM 2206 C C . PHE B 1 67 ? 14.594 11.207 -1.694 1.00 18.11 67 PHE B C 1
ATOM 2207 O O . PHE B 1 67 ? 15.019 11.769 -2.710 1.00 17.17 67 PHE B O 1
ATOM 2215 N N . ARG B 1 68 ? 15.238 11.199 -0.533 1.00 17.08 68 ARG B N 1
ATOM 2216 C CA . ARG B 1 68 ? 16.531 11.837 -0.325 1.00 18.21 68 ARG B CA 1
ATOM 2217 C C . ARG B 1 68 ? 17.587 10.748 -0.164 1.00 18.55 68 ARG B C 1
ATOM 2218 O O . ARG B 1 68 ? 17.528 9.961 0.782 1.00 17.14 68 ARG B O 1
ATOM 2226 N N . THR B 1 69 ? 18.547 10.700 -1.082 1.00 19.76 69 THR B N 1
ATOM 2227 C CA . THR B 1 69 ? 19.596 9.685 -1.022 1.00 21.87 69 THR B CA 1
ATOM 2228 C C . THR B 1 69 ? 20.484 9.888 0.205 1.00 24.29 69 THR B C 1
ATOM 2229 O O . THR B 1 69 ? 20.479 10.954 0.819 1.00 23.10 69 THR B O 1
ATOM 2233 N N . PRO B 1 70 ? 21.255 8.857 0.579 1.00 27.61 70 PRO B N 1
ATOM 2234 C CA . PRO B 1 70 ? 22.145 8.953 1.740 1.00 31.46 70 PRO B CA 1
ATOM 2235 C C . PRO B 1 70 ? 23.251 9.981 1.501 1.00 34.48 70 PRO B C 1
ATOM 2236 O O . PRO B 1 70 ? 24.093 10.213 2.367 1.00 36.74 70 PRO B O 1
ATOM 2240 N N . LYS B 1 71 ? 23.241 10.593 0.321 1.00 37.13 71 LYS B N 1
ATOM 2241 C CA . LYS B 1 71 ? 24.247 11.586 -0.032 1.00 38.09 71 LYS B CA 1
ATOM 2242 C C . LYS B 1 71 ? 23.657 12.995 -0.060 1.00 37.50 71 LYS B C 1
ATOM 2243 O O . LYS B 1 71 ? 24.384 13.975 -0.230 1.00 38.59 71 LYS B O 1
ATOM 2249 N N . GLY B 1 72 ? 22.340 13.094 0.102 1.00 34.32 72 GLY B N 1
ATOM 2250 C CA . GLY B 1 72 ? 21.688 14.395 0.101 1.00 31.84 72 GLY B CA 1
ATOM 2251 C C . GLY B 1 72 ? 21.004 14.771 -1.205 1.00 29.57 72 GLY B C 1
ATOM 2252 O O . GLY B 1 72 ? 20.441 15.861 -1.330 1.00 27.86 72 GLY B O 1
ATOM 2253 N N . ARG B 1 73 ? 21.043 13.867 -2.178 1.00 27.78 73 ARG B N 1
ATOM 2254 C CA . ARG B 1 73 ? 20.430 14.117 -3.479 1.00 27.38 73 ARG B CA 1
ATOM 2255 C C . ARG B 1 73 ? 18.925 13.830 -3.479 1.00 26.05 73 ARG B C 1
ATOM 2256 O O . ARG B 1 73 ? 18.481 12.789 -2.992 1.00 23.17 73 ARG B O 1
ATOM 2264 N N . ARG B 1 74 ? 18.144 14.759 -4.026 1.00 24.55 74 ARG B N 1
ATOM 2265 C CA . ARG B 1 74 ? 16.695 14.590 -4.102 1.00 24.95 74 ARG B CA 1
ATOM 2266 C C . ARG B 1 74 ? 16.340 13.887 -5.409 1.00 24.25 74 ARG B C 1
ATOM 2267 O O . ARG B 1 74 ? 16.754 14.318 -6.486 1.00 21.39 74 ARG B O 1
ATOM 2275 N N . VAL B 1 75 ? 15.580 12.799 -5.307 1.00 20.27 75 VAL B N 1
ATOM 2276 C CA . VAL B 1 75 ? 15.179 12.028 -6.478 1.00 19.98 75 VAL B CA 1
ATOM 2277 C C . VAL B 1 75 ? 13.658 11.918 -6.558 1.00 21.07 75 VAL B C 1
ATOM 2278 O O . VAL B 1 75 ? 13.007 11.485 -5.604 1.00 19.58 75 VAL B O 1
ATOM 2282 N N . ARG B 1 76 ? 13.095 12.322 -7.693 1.00 19.86 76 ARG B N 1
ATOM 2283 C CA . ARG B 1 76 ? 11.652 12.245 -7.889 1.00 22.58 76 ARG B CA 1
ATOM 2284 C C . ARG B 1 76 ? 11.357 11.025 -8.753 1.00 19.75 76 ARG B C 1
ATOM 2285 O O . ARG B 1 76 ? 12.052 10.774 -9.736 1.00 19.29 76 ARG B O 1
ATOM 2293 N N . ALA B 1 77 ? 10.327 10.270 -8.388 1.00 17.54 77 ALA B N 1
ATOM 2294 C CA . ALA B 1 77 ? 9.961 9.070 -9.138 1.00 16.17 77 ALA B CA 1
ATOM 2295 C C . ALA B 1 77 ? 8.467 9.006 -9.417 1.00 15.26 77 ALA B C 1
ATOM 2296 O O . ALA B 1 77 ? 7.656 9.328 -8.553 1.00 12.37 77 ALA B O 1
ATOM 2298 N N . GLY B 1 78 ? 8.118 8.585 -10.629 1.00 16.24 78 GLY B N 1
ATOM 2299 C CA . GLY B 1 78 ? 6.721 8.456 -11.011 1.00 17.00 78 GLY B CA 1
ATOM 2300 C C . GLY B 1 78 ? 5.953 9.759 -10.939 1.00 18.24 78 GLY B C 1
ATOM 2301 O O . GLY B 1 78 ? 6.495 10.829 -11.223 1.00 18.53 78 GLY B O 1
ATOM 2302 N N . GLY B 1 79 ? 4.684 9.671 -10.558 1.00 16.20 79 GLY B N 1
ATOM 2303 C CA . GLY B 1 79 ? 3.866 10.866 -10.448 1.00 18.26 79 GLY B CA 1
ATOM 2304 C C . GLY B 1 79 ? 2.474 10.648 -11.003 1.00 18.91 79 GLY B C 1
ATOM 2305 O O . GLY B 1 79 ? 2.189 9.594 -11.569 1.00 19.41 79 GLY B O 1
ATOM 2306 N N . VAL B 1 80 ? 1.600 11.633 -10.838 1.00 18.75 80 VAL B N 1
ATOM 2307 C CA . VAL B 1 80 ? 0.237 11.522 -11.344 1.00 18.87 80 VAL B CA 1
ATOM 2308 C C . VAL B 1 80 ? -0.081 12.613 -12.369 1.00 20.28 80 VAL B C 1
ATOM 2309 O O . VAL B 1 80 ? -0.385 12.317 -13.528 1.00 19.15 80 VAL B O 1
ATOM 2313 N N . VAL B 1 81 ? -0.011 13.870 -11.937 1.00 19.66 81 VAL B N 1
ATOM 2314 C CA . VAL B 1 81 ? -0.307 15.002 -12.815 1.00 21.13 81 VAL B CA 1
ATOM 2315 C C . VAL B 1 81 ? 0.749 15.163 -13.900 1.00 23.65 81 VAL B C 1
ATOM 2316 O O . VAL B 1 81 ? 0.427 15.493 -15.038 1.00 24.26 81 VAL B O 1
ATOM 2320 N N . VAL B 1 82 ? 2.011 14.929 -13.553 1.00 26.27 82 VAL B N 1
ATOM 2321 C CA . VAL B 1 82 ? 3.089 15.024 -14.533 1.00 29.42 82 VAL B CA 1
ATOM 2322 C C . VAL B 1 82 ? 3.995 13.797 -14.474 1.00 31.32 82 VAL B C 1
ATOM 2323 O O . VAL B 1 82 ? 4.385 13.349 -13.396 1.00 31.70 82 VAL B O 1
ATOM 2327 N N . LYS B 1 83 ? 4.316 13.260 -15.646 1.00 34.87 83 LYS B N 1
ATOM 2328 C CA . LYS B 1 83 ? 5.180 12.088 -15.772 1.00 37.97 83 LYS B CA 1
ATOM 2329 C C . LYS B 1 83 ? 5.790 12.025 -17.166 1.00 39.67 83 LYS B C 1
ATOM 2330 O O . LYS B 1 83 ? 5.152 12.390 -18.152 1.00 40.10 83 LYS B O 1
ATOM 2336 N N . ASN B 1 84 ? 7.024 11.541 -17.239 1.00 43.09 84 ASN B N 1
ATOM 2337 C CA . ASN B 1 84 ? 7.731 11.409 -18.509 1.00 46.74 84 ASN B CA 1
ATOM 2338 C C . ASN B 1 84 ? 7.188 10.225 -19.310 1.00 47.18 84 ASN B C 1
ATOM 2339 O O . ASN B 1 84 ? 6.242 9.563 -18.882 1.00 47.31 84 ASN B O 1
ATOM 2344 N N . VAL B 1 85 ? 7.792 9.963 -20.467 1.00 48.43 85 VAL B N 1
ATOM 2345 C CA . VAL B 1 85 ? 7.370 8.865 -21.341 1.00 48.77 85 VAL B CA 1
ATOM 2346 C C . VAL B 1 85 ? 7.473 7.482 -20.699 1.00 49.03 85 VAL B C 1
ATOM 2347 O O . VAL B 1 85 ? 7.568 6.472 -21.395 1.00 51.65 85 VAL B O 1
ATOM 2351 N N . GLN B 1 86 ? 7.458 7.451 -19.371 1.00 46.71 86 GLN B N 1
ATOM 2352 C CA . GLN B 1 86 ? 7.528 6.224 -18.583 1.00 44.13 86 GLN B CA 1
ATOM 2353 C C . GLN B 1 86 ? 8.654 5.249 -18.909 1.00 41.45 86 GLN B C 1
ATOM 2354 O O . GLN B 1 86 ? 9.418 5.435 -19.858 1.00 42.34 86 GLN B O 1
ATOM 2360 N N . GLY B 1 87 ? 8.726 4.194 -18.105 1.00 38.24 87 GLY B N 1
ATOM 2361 C CA . GLY B 1 87 ? 9.786 3.216 -18.236 1.00 33.31 87 GLY B CA 1
ATOM 2362 C C . GLY B 1 87 ? 10.751 3.673 -17.161 1.00 29.56 87 GLY B C 1
ATOM 2363 O O . GLY B 1 87 ? 10.467 4.669 -16.490 1.00 29.47 87 GLY B O 1
ATOM 2364 N N . TYR B 1 88 ? 11.871 2.979 -16.976 1.00 24.02 88 TYR B N 1
ATOM 2365 C CA . TYR B 1 88 ? 12.831 3.388 -15.958 1.00 19.93 88 TYR B CA 1
ATOM 2366 C C . TYR B 1 88 ? 12.064 3.542 -14.643 1.00 18.28 88 TYR B C 1
ATOM 2367 O O . TYR B 1 88 ? 11.809 4.652 -14.162 1.00 18.59 88 TYR B O 1
ATOM 2376 N N . ASP B 1 89 ? 11.721 2.399 -14.065 1.00 14.77 89 ASP B N 1
ATOM 2377 C CA . ASP B 1 89 ? 10.922 2.328 -12.848 1.00 15.97 89 ASP B CA 1
ATOM 2378 C C . ASP B 1 89 ? 11.590 2.732 -11.533 1.00 14.89 89 ASP B C 1
ATOM 2379 O O . ASP B 1 89 ? 11.941 1.879 -10.725 1.00 13.50 89 ASP B O 1
ATOM 2384 N N . LEU B 1 90 ? 11.726 4.034 -11.308 1.00 14.26 90 LEU B N 1
ATOM 2385 C CA . LEU B 1 90 ? 12.341 4.533 -10.083 1.00 14.29 90 LEU B CA 1
ATOM 2386 C C . LEU B 1 90 ? 11.460 4.301 -8.861 1.00 14.07 90 LEU B C 1
ATOM 2387 O O . LEU B 1 90 ? 11.953 4.257 -7.734 1.00 15.41 90 LEU B O 1
ATOM 2392 N N . VAL B 1 91 ? 10.156 4.157 -9.079 1.00 13.68 91 VAL B N 1
ATOM 2393 C CA . VAL B 1 91 ? 9.243 3.932 -7.970 1.00 12.45 91 VAL B CA 1
ATOM 2394 C C . VAL B 1 91 ? 9.483 2.555 -7.362 1.00 12.10 91 VAL B C 1
ATOM 2395 O O . VAL B 1 91 ? 9.770 2.457 -6.172 1.00 12.39 91 VAL B O 1
ATOM 2399 N N . ARG B 1 92 ? 9.378 1.498 -8.171 1.00 10.57 92 ARG B N 1
ATOM 2400 C CA . ARG B 1 92 ? 9.605 0.149 -7.664 1.00 13.70 92 ARG B CA 1
ATOM 2401 C C . ARG B 1 92 ? 11.025 -0.069 -7.172 1.00 13.73 92 ARG B C 1
ATOM 2402 O O . ARG B 1 92 ? 11.275 -0.981 -6.377 1.00 12.39 92 ARG B O 1
ATOM 2410 N N . LEU B 1 93 ? 11.956 0.749 -7.657 1.00 14.03 93 LEU B N 1
ATOM 2411 C CA . LEU B 1 93 ? 13.353 0.642 -7.227 1.00 13.75 93 LEU B CA 1
ATOM 2412 C C . LEU B 1 93 ? 13.435 0.993 -5.743 1.00 14.27 93 LEU B C 1
ATOM 2413 O O . LEU B 1 93 ? 14.154 0.352 -4.972 1.00 15.11 93 LEU B O 1
ATOM 2418 N N . PHE B 1 94 ? 12.692 2.024 -5.355 1.00 12.72 94 PHE B N 1
ATOM 2419 C CA . PHE B 1 94 ? 12.677 2.465 -3.969 1.00 12.64 94 PHE B CA 1
ATOM 2420 C C . PHE B 1 94 ? 11.783 1.610 -3.086 1.00 13.11 94 PHE B C 1
ATOM 2421 O O . PHE B 1 94 ? 12.110 1.354 -1.924 1.00 12.95 94 PHE B O 1
ATOM 2429 N N . VAL B 1 95 ? 10.639 1.187 -3.617 1.00 12.59 95 VAL B N 1
ATOM 2430 C CA . VAL B 1 95 ? 9.739 0.363 -2.824 1.00 12.41 95 VAL B CA 1
ATOM 2431 C C . VAL B 1 95 ? 10.445 -0.931 -2.441 1.00 12.60 95 VAL B C 1
ATOM 2432 O O . VAL B 1 95 ? 10.931 -1.663 -3.297 1.00 12.21 95 VAL B O 1
ATOM 2436 N N . GLY B 1 96 ? 10.516 -1.196 -1.142 1.00 12.63 96 GLY B N 1
ATOM 2437 C CA . GLY B 1 96 ? 11.170 -2.408 -0.687 1.00 12.34 96 GLY B CA 1
ATOM 2438 C C . GLY B 1 96 ? 12.678 -2.265 -0.596 1.00 11.72 96 GLY B C 1
ATOM 2439 O O . GLY B 1 96 ? 13.380 -3.265 -0.489 1.00 12.52 96 GLY B O 1
ATOM 2440 N N . SER B 1 97 ? 13.177 -1.032 -0.636 1.00 11.29 97 SER B N 1
ATOM 2441 C CA . SER B 1 97 ? 14.618 -0.791 -0.559 1.00 10.53 97 SER B CA 1
ATOM 2442 C C . SER B 1 97 ? 15.121 -0.677 0.892 1.00 11.36 97 SER B C 1
ATOM 2443 O O . SER B 1 97 ? 16.315 -0.483 1.136 1.00 12.99 97 SER B O 1
ATOM 2446 N N . PHE B 1 98 ? 14.197 -0.794 1.843 1.00 12.30 98 PHE B N 1
ATOM 2447 C CA . PHE B 1 98 ? 14.510 -0.759 3.278 1.00 14.12 98 PHE B CA 1
ATOM 2448 C C . PHE B 1 98 ? 15.431 0.339 3.801 1.00 15.60 98 PHE B C 1
ATOM 2449 O O . PHE B 1 98 ? 16.164 0.122 4.769 1.00 16.53 98 PHE B O 1
ATOM 2457 N N . GLY B 1 99 ? 15.394 1.510 3.177 1.00 13.66 99 GLY B N 1
ATOM 2458 C CA . GLY B 1 99 ? 16.226 2.609 3.628 1.00 14.47 99 GLY B CA 1
ATOM 2459 C C . GLY B 1 99 ? 17.606 2.693 3.003 1.00 14.35 99 GLY B C 1
ATOM 2460 O O . GLY B 1 99 ? 18.301 3.697 3.175 1.00 14.64 99 GLY B O 1
ATOM 2461 N N . LEU B 1 100 ? 18.007 1.655 2.276 1.00 15.21 100 LEU B N 1
ATOM 2462 C CA . LEU B 1 100 ? 19.328 1.623 1.640 1.00 17.49 100 LEU B CA 1
ATOM 2463 C C . LEU B 1 100 ? 19.542 2.761 0.648 1.00 17.62 100 LEU B C 1
ATOM 2464 O O . LEU B 1 100 ? 20.671 3.201 0.433 1.00 15.83 100 LEU B O 1
ATOM 2469 N N . LEU B 1 101 ? 18.457 3.233 0.043 1.00 17.77 101 LEU B N 1
ATOM 2470 C CA . LEU B 1 101 ? 18.539 4.314 -0.931 1.00 18.86 101 LEU B CA 1
ATOM 2471 C C . LEU B 1 101 ? 18.174 5.674 -0.334 1.00 18.20 101 LEU B C 1
ATOM 2472 O O . LEU B 1 101 ? 18.130 6.676 -1.045 1.00 19.33 101 LEU B O 1
ATOM 2477 N N . GLY B 1 102 ? 17.926 5.717 0.971 1.00 17.00 102 GLY B N 1
ATOM 2478 C CA . GLY B 1 102 ? 17.564 6.978 1.593 1.00 16.60 102 GLY B CA 1
ATOM 2479 C C . GLY B 1 102 ? 16.140 6.931 2.112 1.00 17.02 102 GLY B C 1
ATOM 2480 O O . GLY B 1 102 ? 15.518 5.873 2.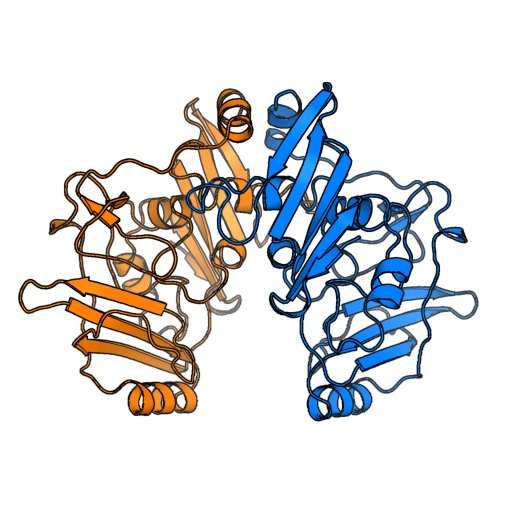123 1.00 17.38 102 GLY B O 1
ATOM 2481 N N . ARG B 1 103 ? 15.610 8.071 2.539 1.00 17.65 103 ARG B N 1
ATOM 2482 C CA . ARG B 1 103 ? 14.254 8.086 3.064 1.00 19.11 103 ARG B CA 1
ATOM 2483 C C . ARG B 1 103 ? 13.300 8.844 2.165 1.00 17.79 103 ARG B C 1
ATOM 2484 O O . ARG B 1 103 ? 13.672 9.828 1.524 1.00 19.76 103 ARG B O 1
ATOM 2492 N N . ALA B 1 104 ? 12.058 8.381 2.128 1.00 17.14 104 ALA B N 1
ATOM 2493 C CA . ALA B 1 104 ? 11.040 9.011 1.310 1.00 17.68 104 ALA B CA 1
ATOM 2494 C C . ALA B 1 104 ? 10.587 10.292 1.983 1.00 18.41 104 ALA B C 1
ATOM 2495 O O . ALA B 1 104 ? 10.204 10.288 3.157 1.00 18.38 104 ALA B O 1
ATOM 2497 N N . GLU B 1 105 ? 10.657 11.394 1.248 1.00 17.02 105 GLU B N 1
ATOM 2498 C CA . GLU B 1 105 ? 10.235 12.679 1.783 1.00 17.91 105 GLU B CA 1
ATOM 2499 C C . GLU B 1 105 ? 8.760 12.901 1.475 1.00 17.33 105 GLU B C 1
ATOM 2500 O O . GLU B 1 105 ? 8.050 13.562 2.229 1.00 15.06 105 GLU B O 1
ATOM 2506 N N . GLU B 1 106 ? 8.308 12.323 0.368 1.00 18.53 106 GLU B N 1
ATOM 2507 C CA . GLU B 1 106 ? 6.916 12.426 -0.052 1.00 19.38 106 GLU B CA 1
ATOM 2508 C C . GLU B 1 106 ? 6.521 11.139 -0.768 1.00 18.27 106 GLU B C 1
ATOM 2509 O O . GLU B 1 106 ? 7.320 10.557 -1.505 1.00 19.68 106 GLU B O 1
ATOM 2515 N N . VAL B 1 107 ? 5.296 10.682 -0.539 1.00 16.59 107 VAL B N 1
ATOM 2516 C CA . VAL B 1 107 ? 4.827 9.477 -1.202 1.00 17.07 107 VAL B CA 1
ATOM 2517 C C . VAL B 1 107 ? 3.443 9.705 -1.787 1.00 17.03 107 VAL B C 1
ATOM 2518 O O . VAL B 1 107 ? 2.608 10.360 -1.173 1.00 16.72 107 VAL B O 1
ATOM 2522 N N . VAL B 1 108 ? 3.212 9.171 -2.983 1.00 16.93 108 VAL B N 1
ATOM 2523 C CA . VAL B 1 108 ? 1.914 9.291 -3.633 1.00 15.94 108 VAL B CA 1
ATOM 2524 C C . VAL B 1 108 ? 1.352 7.879 -3.711 1.00 16.17 108 VAL B C 1
ATOM 2525 O O . VAL B 1 108 ? 1.918 7.011 -4.380 1.00 14.71 108 VAL B O 1
ATOM 2529 N N . LEU B 1 109 ? 0.240 7.653 -3.023 1.00 14.73 109 LEU B N 1
ATOM 2530 C CA . LEU B 1 109 ? -0.363 6.336 -2.992 1.00 15.18 109 LEU B CA 1
ATOM 2531 C C . LEU B 1 109 ? -1.752 6.290 -3.585 1.00 17.27 109 LEU B C 1
ATOM 2532 O O . LEU B 1 109 ? -2.531 7.242 -3.460 1.00 15.93 109 LEU B O 1
ATOM 2537 N N . ARG B 1 110 ? -2.054 5.161 -4.214 1.00 17.88 110 ARG B N 1
ATOM 2538 C CA . ARG B 1 110 ? -3.367 4.934 -4.782 1.00 19.54 110 ARG B CA 1
ATOM 2539 C C . ARG B 1 110 ? -4.291 4.623 -3.611 1.00 18.84 110 ARG B C 1
ATOM 2540 O O . ARG B 1 110 ? -3.869 4.030 -2.613 1.00 16.86 110 ARG B O 1
ATOM 2548 N N . LEU B 1 111 ? -5.543 5.044 -3.733 1.00 18.22 111 LEU B N 1
ATOM 2549 C CA . LEU B 1 111 ? -6.552 4.798 -2.719 1.00 19.33 111 LEU B CA 1
ATOM 2550 C C . LEU B 1 111 ? -7.626 3.953 -3.401 1.00 19.58 111 LEU B C 1
ATOM 2551 O O . LEU B 1 111 ? -7.890 4.132 -4.587 1.00 18.30 111 LEU B O 1
ATOM 2556 N N . ARG B 1 112 ? -8.226 3.025 -2.660 1.00 19.39 112 ARG B N 1
ATOM 2557 C CA . ARG B 1 112 ? -9.258 2.153 -3.216 1.00 21.46 112 ARG B CA 1
ATOM 2558 C C . ARG B 1 112 ? -10.616 2.466 -2.586 1.00 22.18 112 ARG B C 1
ATOM 2559 O O . ARG B 1 112 ? -10.701 2.788 -1.399 1.00 20.98 112 ARG B O 1
ATOM 2567 N N . PRO B 1 113 ? -11.699 2.368 -3.376 1.00 23.39 113 PRO B N 1
ATOM 2568 C CA . PRO B 1 113 ? -13.044 2.649 -2.865 1.00 24.20 113 PRO B CA 1
ATOM 2569 C C . PRO B 1 113 ? -13.645 1.506 -2.049 1.00 24.69 113 PRO B C 1
ATOM 2570 O O . PRO B 1 113 ? -13.356 0.337 -2.293 1.00 25.18 113 PRO B O 1
ATOM 2574 N N . GLY B 1 114 ? -14.483 1.859 -1.079 1.00 26.82 114 GLY B N 1
ATOM 2575 C CA . GLY B 1 114 ? -15.131 0.862 -0.244 1.00 28.54 114 GLY B CA 1
ATOM 2576 C C . GLY B 1 114 ? -16.300 1.464 0.514 1.00 30.12 114 GLY B C 1
ATOM 2577 O O . GLY B 1 114 ? -16.144 2.462 1.213 1.00 29.85 114 GLY B O 1
ATOM 2578 N N . ARG B 1 115 ? -17.478 0.866 0.376 1.00 32.41 115 ARG B N 1
ATOM 2579 C CA . ARG B 1 115 ? -18.660 1.374 1.063 1.00 34.55 115 ARG B CA 1
ATOM 2580 C C . ARG B 1 115 ? -18.673 0.886 2.505 1.00 34.43 115 ARG B C 1
ATOM 2581 O O . ARG B 1 115 ? -19.298 1.497 3.375 1.00 36.22 115 ARG B O 1
ATOM 2589 N N . ALA B 1 116 ? -17.975 -0.215 2.754 1.00 33.68 116 ALA B N 1
ATOM 2590 C CA . ALA B 1 116 ? -17.906 -0.781 4.092 1.00 32.76 116 ALA B CA 1
ATOM 2591 C C . ALA B 1 116 ? -16.497 -1.272 4.399 1.00 32.60 116 ALA B C 1
ATOM 2592 O O . ALA B 1 116 ? -15.679 -1.458 3.496 1.00 31.92 116 ALA B O 1
ATOM 2594 N N . GLN B 1 117 ? -16.225 -1.480 5.682 1.00 32.33 117 GLN B N 1
ATOM 2595 C CA . GLN B 1 117 ? -14.921 -1.953 6.123 1.00 31.71 117 GLN B CA 1
ATOM 2596 C C . GLN B 1 117 ? -15.095 -2.783 7.387 1.00 31.62 117 GLN B C 1
ATOM 2597 O O . GLN B 1 117 ? -16.081 -2.629 8.115 1.00 30.51 117 GLN B O 1
ATOM 2603 N N . ALA B 1 118 ? -14.130 -3.657 7.644 1.00 28.23 118 ALA B N 1
ATOM 2604 C CA . ALA B 1 118 ? -14.161 -4.499 8.829 1.00 27.33 118 ALA B CA 1
ATOM 2605 C C . ALA B 1 118 ? -12.753 -4.914 9.221 1.00 24.60 118 ALA B C 1
ATOM 2606 O O . ALA B 1 118 ? -12.011 -5.472 8.413 1.00 24.59 118 ALA B O 1
ATOM 2608 N N . PHE B 1 119 ? -12.390 -4.615 10.463 1.00 23.91 119 PHE B N 1
ATOM 2609 C CA . PHE B 1 119 ? -11.087 -4.973 11.009 1.00 22.18 119 PHE B CA 1
ATOM 2610 C C . PHE B 1 119 ? -11.437 -5.983 12.090 1.00 22.79 119 PHE B C 1
ATOM 2611 O O . PHE B 1 119 ? -12.041 -5.631 13.108 1.00 20.40 119 PHE B O 1
ATOM 2619 N N . LEU B 1 120 ? -11.074 -7.241 11.852 1.00 19.50 120 LEU B N 1
ATOM 2620 C CA . LEU B 1 120 ? -11.391 -8.321 12.779 1.00 20.56 120 LEU B CA 1
ATOM 2621 C C . LEU B 1 120 ? -10.156 -9.085 13.252 1.00 20.17 120 LEU B C 1
ATOM 2622 O O . LEU B 1 120 ? -9.082 -8.978 12.663 1.00 20.74 120 LEU B O 1
ATOM 2627 N N . ARG B 1 121 ? -10.331 -9.858 14.318 1.00 19.97 121 ARG B N 1
ATOM 2628 C CA . ARG B 1 121 ? -9.265 -10.675 14.887 1.00 20.77 121 ARG B CA 1
ATOM 2629 C C . ARG B 1 121 ? -9.898 -11.936 15.469 1.00 21.49 121 ARG B C 1
ATOM 2630 O O . ARG B 1 121 ? -11.030 -11.897 15.965 1.00 20.21 121 ARG B O 1
ATOM 2638 N N . ARG B 1 122 ? -9.172 -13.046 15.402 1.00 20.95 122 ARG B N 1
ATOM 2639 C CA . ARG B 1 122 ? -9.647 -14.312 15.956 1.00 22.22 122 ARG B CA 1
ATOM 2640 C C . ARG B 1 122 ? -8.419 -15.132 16.343 1.00 23.00 122 ARG B C 1
ATOM 2641 O O . ARG B 1 122 ? -7.324 -14.883 15.841 1.00 22.51 122 ARG B O 1
ATOM 2649 N N . PRO B 1 123 ? -8.582 -16.113 17.247 1.00 24.31 123 PRO B N 1
ATOM 2650 C CA . PRO B 1 123 ? -7.449 -16.944 17.667 1.00 24.50 123 PRO B CA 1
ATOM 2651 C C . PRO B 1 123 ? -6.755 -17.567 16.460 1.00 25.99 123 PRO B C 1
ATOM 2652 O O . PRO B 1 123 ? -7.414 -18.096 15.564 1.00 25.07 123 PRO B O 1
ATOM 2656 N N . PHE B 1 124 ? -5.427 -17.490 16.451 1.00 28.25 124 PHE B N 1
ATOM 2657 C CA . PHE B 1 124 ? -4.596 -18.020 15.369 1.00 33.05 124 PHE B CA 1
ATOM 2658 C C . PHE B 1 124 ? -4.466 -19.538 15.472 1.00 35.59 124 PHE B C 1
ATOM 2659 O O . PHE B 1 124 ? -4.611 -20.099 16.556 1.00 35.79 124 PHE B O 1
ATOM 2667 N N . SER B 1 125 ? -4.172 -20.199 14.354 1.00 38.02 125 SER B N 1
ATOM 2668 C CA . SER B 1 125 ? -4.049 -21.656 14.351 1.00 40.36 125 SER B CA 1
ATOM 2669 C C . SER B 1 125 ? -2.781 -22.205 13.698 1.00 40.99 125 SER B C 1
ATOM 2670 O O . SER B 1 125 ? -2.761 -23.353 13.257 1.00 43.74 125 SER B O 1
ATOM 2673 N N . GLY B 1 126 ? -1.727 -21.403 13.629 1.00 40.32 126 GLY B N 1
ATOM 2674 C CA . GLY B 1 126 ? -0.502 -21.886 13.016 1.00 40.42 126 GLY B CA 1
ATOM 2675 C C . GLY B 1 126 ? -0.221 -21.317 11.637 1.00 40.19 126 GLY B C 1
ATOM 2676 O O . GLY B 1 126 ? 0.763 -20.604 11.452 1.00 40.82 126 GLY B O 1
ATOM 2677 N N . SER B 1 127 ? -1.080 -21.620 10.667 1.00 39.66 127 SER B N 1
ATOM 2678 C CA . SER B 1 127 ? -0.889 -21.126 9.305 1.00 38.87 127 SER B CA 1
ATOM 2679 C C . SER B 1 127 ? -1.990 -20.167 8.861 1.00 37.18 127 SER B C 1
ATOM 2680 O O . SER B 1 127 ? -3.092 -20.176 9.409 1.00 36.58 127 SER B O 1
ATOM 2683 N N . PHE B 1 128 ? -1.684 -19.338 7.866 1.00 34.43 128 PHE B N 1
ATOM 2684 C CA . PHE B 1 128 ? -2.662 -18.395 7.345 1.00 33.36 128 PHE B CA 1
ATOM 2685 C C . PHE B 1 128 ? -3.705 -19.154 6.532 1.00 33.70 128 PHE B C 1
ATOM 2686 O O . PHE B 1 128 ? -3.366 -19.959 5.666 1.00 33.11 128 PHE B O 1
ATOM 2694 N N . PRO B 1 129 ? -4.992 -18.909 6.807 1.00 33.10 129 PRO B N 1
ATOM 2695 C CA . PRO B 1 129 ? -6.069 -19.587 6.082 1.00 34.08 129 PRO B CA 1
ATOM 2696 C C . PRO B 1 129 ? -6.377 -18.946 4.729 1.00 34.66 129 PRO B C 1
ATOM 2697 O O . PRO B 1 129 ? -6.059 -17.780 4.495 1.00 33.37 129 PRO B O 1
ATOM 2701 N N . ARG B 1 130 ? -6.985 -19.719 3.836 1.00 35.68 130 ARG B N 1
ATOM 2702 C CA . ARG B 1 130 ? -7.369 -19.206 2.528 1.00 38.03 130 ARG B CA 1
ATOM 2703 C C . ARG B 1 130 ? -8.835 -18.811 2.627 1.00 37.96 130 ARG B C 1
ATOM 2704 O O . ARG B 1 130 ? -9.725 -19.636 2.439 1.00 39.86 130 ARG B O 1
ATOM 2712 N N . LEU B 1 131 ? -9.077 -17.542 2.937 1.00 37.44 131 LEU B N 1
ATOM 2713 C CA . LEU B 1 131 ? -10.433 -17.032 3.093 1.00 36.39 131 LEU B CA 1
ATOM 2714 C C . LEU B 1 131 ? -11.082 -16.658 1.771 1.00 36.65 131 LEU B C 1
ATOM 2715 O O . LEU B 1 131 ? -10.403 -16.415 0.773 1.00 36.73 131 LEU B O 1
ATOM 2720 N N . VAL B 1 132 ? -12.410 -16.612 1.784 1.00 35.65 132 VAL B N 1
ATOM 2721 C CA . VAL B 1 132 ? -13.195 -16.235 0.618 1.00 35.22 132 VAL B CA 1
ATOM 2722 C C . VAL B 1 132 ? -14.366 -15.376 1.102 1.00 34.12 132 VAL B C 1
ATOM 2723 O O . VAL B 1 132 ? -15.233 -15.844 1.843 1.00 34.23 132 VAL B O 1
ATOM 2727 N N . PRO B 1 133 ? -14.393 -14.093 0.707 1.00 32.49 133 PRO B N 1
ATOM 2728 C CA . PRO B 1 133 ? -13.401 -13.441 -0.148 1.00 31.69 133 PRO B CA 1
ATOM 2729 C C . PRO B 1 133 ? -12.084 -13.211 0.587 1.00 30.33 133 PRO B C 1
ATOM 2730 O O . PRO B 1 133 ? -12.042 -13.188 1.820 1.00 29.30 133 PRO B O 1
ATOM 2734 N N . THR B 1 134 ? -11.011 -13.051 -0.178 1.00 28.08 134 THR B N 1
ATOM 2735 C CA . THR B 1 134 ? -9.694 -12.811 0.398 1.00 26.94 134 THR B CA 1
ATOM 2736 C C . THR B 1 134 ? -9.651 -11.386 0.940 1.00 24.60 134 THR B C 1
ATOM 2737 O O . THR B 1 134 ? -9.936 -10.431 0.217 1.00 22.22 134 THR B O 1
ATOM 2741 N N . PRO B 1 135 ? -9.324 -11.223 2.232 1.00 23.64 135 PRO B N 1
ATOM 2742 C CA . PRO B 1 135 ? -9.268 -9.864 2.773 1.00 22.18 135 PRO B CA 1
ATOM 2743 C C . PRO B 1 135 ? -8.058 -9.157 2.176 1.00 21.25 135 PRO B C 1
ATOM 2744 O O . PRO B 1 135 ? -7.069 -9.801 1.841 1.00 20.61 135 PRO B O 1
ATOM 2748 N N . ARG B 1 136 ? -8.148 -7.842 2.025 1.00 18.86 136 ARG B N 1
ATOM 2749 C CA . ARG B 1 136 ? -7.046 -7.069 1.467 1.00 20.27 136 ARG B CA 1
ATOM 2750 C C . ARG B 1 136 ? -5.807 -7.149 2.354 1.00 18.07 136 ARG B C 1
ATOM 2751 O O . ARG B 1 136 ? -4.685 -7.019 1.870 1.00 16.69 136 ARG B O 1
ATOM 2759 N N . PHE B 1 137 ? -6.016 -7.364 3.651 1.00 17.54 137 PHE B N 1
ATOM 2760 C CA . PHE B 1 137 ? -4.909 -7.448 4.602 1.00 15.93 137 PHE B CA 1
ATOM 2761 C C . PHE B 1 137 ? -5.105 -8.577 5.604 1.00 16.69 137 PHE B C 1
ATOM 2762 O O . PHE B 1 137 ? -6.215 -8.810 6.096 1.00 16.12 137 PHE B O 1
ATOM 2770 N N . LEU B 1 138 ? -4.005 -9.257 5.909 1.00 14.45 138 LEU B N 1
ATOM 2771 C CA . LEU B 1 138 ? -4.003 -10.376 6.833 1.00 16.56 138 LEU B CA 1
ATOM 2772 C C . LEU B 1 138 ? -2.649 -10.429 7.543 1.00 16.24 138 LEU B C 1
ATOM 2773 O O . LEU B 1 138 ? -1.602 -10.288 6.912 1.00 15.67 138 LEU B O 1
ATOM 2778 N N . PHE B 1 139 ? -2.667 -10.614 8.857 1.00 16.80 139 PHE B N 1
ATOM 2779 C CA . PHE B 1 139 ? -1.419 -10.722 9.598 1.00 16.27 139 PHE B CA 1
ATOM 2780 C C . PHE B 1 139 ? -1.661 -11.399 10.940 1.00 17.25 139 PHE B C 1
ATOM 2781 O O . PHE B 1 139 ? -2.804 -11.526 11.388 1.00 17.49 139 PHE B O 1
ATOM 2789 N N . ALA B 1 140 ? -0.584 -11.872 11.556 1.00 16.70 140 ALA B N 1
ATOM 2790 C CA . ALA B 1 140 ? -0.683 -12.533 12.847 1.00 18.35 140 ALA B CA 1
ATOM 2791 C C . ALA B 1 140 ? 0.077 -11.717 13.883 1.00 18.76 140 ALA B C 1
ATOM 2792 O O . ALA B 1 140 ? 1.116 -11.128 13.582 1.00 16.85 140 ALA B O 1
ATOM 2794 N N . LEU B 1 141 ? -0.456 -11.686 15.099 1.00 18.90 141 LEU B N 1
ATOM 2795 C CA . LEU B 1 141 ? 0.150 -10.953 16.201 1.00 20.50 141 LEU B CA 1
ATOM 2796 C C . LEU B 1 141 ? -0.085 -11.672 17.528 1.00 22.33 141 LEU B C 1
ATOM 2797 O O . LEU B 1 141 ? -1.223 -12.011 17.863 1.00 20.53 141 LEU B O 1
ATOM 2802 N N . GLU B 1 142 ? 0.993 -11.892 18.277 1.00 25.08 142 GLU B N 1
ATOM 2803 C CA . GLU B 1 142 ? 0.916 -12.542 19.585 1.00 28.87 142 GLU B CA 1
ATOM 2804 C C . GLU B 1 142 ? 0.706 -11.460 20.640 1.00 31.69 142 GLU B C 1
ATOM 2805 O O . GLU B 1 142 ? 1.519 -10.546 20.773 1.00 32.10 142 GLU B O 1
ATOM 2811 N N . ASP B 1 143 ? -0.391 -11.577 21.382 1.00 36.47 143 ASP B N 1
ATOM 2812 C CA . ASP B 1 143 ? -0.763 -10.612 22.416 1.00 39.84 143 ASP B CA 1
ATOM 2813 C C . ASP B 1 143 ? -0.423 -11.109 23.821 1.00 41.89 143 ASP B C 1
ATOM 2814 O O . ASP B 1 143 ? -0.789 -10.479 24.812 1.00 42.80 143 ASP B O 1
ATOM 2819 N N . GLU B 1 144 ? 0.273 -12.239 23.897 1.00 44.27 144 GLU B N 1
ATOM 2820 C CA . GLU B 1 144 ? 0.664 -12.843 25.170 1.00 48.00 144 GLU B CA 1
ATOM 2821 C C . GLU B 1 144 ? -0.492 -13.669 25.723 1.00 48.57 144 GLU B C 1
ATOM 2822 O O . GLU B 1 144 ? -0.386 -14.294 26.780 1.00 48.92 144 GLU B O 1
ATOM 2828 N N . GLU B 1 145 ? -1.600 -13.659 24.992 1.00 48.59 145 GLU B N 1
ATOM 2829 C CA . GLU B 1 145 ? -2.781 -14.425 25.362 1.00 47.87 145 GLU B CA 1
ATOM 2830 C C . GLU B 1 145 ? -2.900 -15.480 24.277 1.00 46.18 145 GLU B C 1
ATOM 2831 O O . GLU B 1 145 ? -3.913 -16.171 24.155 1.00 47.07 145 GLU B O 1
ATOM 2837 N N . GLY B 1 146 ? -1.832 -15.587 23.492 1.00 43.86 146 GLY B N 1
ATOM 2838 C CA . GLY B 1 146 ? -1.787 -16.534 22.398 1.00 39.54 146 GLY B CA 1
ATOM 2839 C C . GLY B 1 146 ? -1.736 -15.769 21.092 1.00 36.55 146 GLY B C 1
ATOM 2840 O O . GLY B 1 146 ? -1.886 -14.546 21.084 1.00 35.82 146 GLY B O 1
ATOM 2841 N N . PRO B 1 147 ? -1.504 -16.452 19.967 1.00 34.50 147 PRO B N 1
ATOM 2842 C CA . PRO B 1 147 ? -1.454 -15.732 18.695 1.00 31.93 147 PRO B CA 1
ATOM 2843 C C . PRO B 1 147 ? -2.848 -15.257 18.274 1.00 30.47 147 PRO B C 1
ATOM 2844 O O . PRO B 1 147 ? -3.863 -15.831 18.676 1.00 27.96 147 PRO B O 1
ATOM 2848 N N . TRP B 1 148 ? -2.885 -14.195 17.478 1.00 27.26 148 TRP B N 1
ATOM 2849 C CA . TRP B 1 148 ? -4.137 -13.659 16.972 1.00 25.36 148 TRP B CA 1
ATOM 2850 C C . TRP B 1 148 ? -4.002 -13.440 15.475 1.00 23.65 148 TRP B C 1
ATOM 2851 O O . TRP B 1 148 ? -2.994 -12.901 15.004 1.00 21.63 148 TRP B O 1
ATOM 2862 N N . LEU B 1 149 ? -5.001 -13.890 14.727 1.00 20.23 149 LEU B N 1
ATOM 2863 C CA . LEU B 1 149 ? -5.012 -13.688 13.285 1.00 19.10 149 LEU B CA 1
ATOM 2864 C C . LEU B 1 149 ? -5.865 -12.441 13.084 1.00 18.59 149 LEU B C 1
ATOM 2865 O O . LEU B 1 149 ? -7.014 -12.396 13.524 1.00 17.79 149 LEU B O 1
ATOM 2870 N N . TYR B 1 150 ? -5.286 -11.423 12.458 1.00 16.92 150 TYR B N 1
ATOM 2871 C CA . TYR B 1 150 ? -5.988 -10.175 12.189 1.00 16.73 150 TYR B CA 1
ATOM 2872 C C . TYR B 1 150 ? -6.280 -10.067 10.704 1.00 16.54 150 TYR B C 1
ATOM 2873 O O . TYR B 1 150 ? -5.457 -10.448 9.871 1.00 14.54 150 TYR B O 1
ATOM 2882 N N . ALA B 1 151 ? -7.453 -9.536 10.374 1.00 16.16 151 ALA B N 1
ATOM 2883 C CA . ALA B 1 151 ? -7.829 -9.366 8.979 1.00 17.45 151 ALA B CA 1
ATOM 2884 C C . ALA B 1 151 ? -8.538 -8.031 8.800 1.00 18.54 151 ALA B C 1
ATOM 2885 O O . ALA B 1 151 ? -9.378 -7.647 9.613 1.00 18.25 151 ALA B O 1
ATOM 2887 N N . TYR B 1 152 ? -8.180 -7.316 7.740 1.00 19.33 152 TYR B N 1
ATOM 2888 C CA . TYR B 1 152 ? -8.792 -6.028 7.448 1.00 18.00 152 TYR B CA 1
ATOM 2889 C C . TYR B 1 152 ? -9.261 -6.043 6.000 1.00 18.12 152 TYR B C 1
ATOM 2890 O O . TYR B 1 152 ? -8.503 -6.395 5.097 1.00 15.37 152 TYR B O 1
ATOM 2899 N N . HIS B 1 153 ? -10.520 -5.681 5.777 1.00 18.37 153 HIS B N 1
ATOM 2900 C CA . HIS B 1 153 ? -11.044 -5.663 4.421 1.00 18.07 153 HIS B CA 1
ATOM 2901 C C . HIS B 1 153 ? -12.042 -4.541 4.214 1.00 19.41 153 HIS B C 1
ATOM 2902 O O . HIS B 1 153 ? -12.658 -4.054 5.163 1.00 16.10 153 HIS B O 1
ATOM 2909 N N . PHE B 1 154 ? -12.185 -4.124 2.962 1.00 20.25 154 PHE B N 1
ATOM 2910 C CA . PHE B 1 154 ? -13.118 -3.066 2.618 1.00 22.03 154 PHE B CA 1
ATOM 2911 C C . PHE B 1 154 ? -13.622 -3.285 1.201 1.00 23.59 154 PHE B C 1
ATOM 2912 O O . PHE B 1 154 ? -12.985 -3.981 0.406 1.00 22.73 154 PHE B O 1
ATOM 2920 N N . GLY B 1 155 ? -14.776 -2.698 0.899 1.00 25.92 155 GLY B N 1
ATOM 2921 C CA . GLY B 1 155 ? -15.369 -2.828 -0.419 1.00 28.74 155 GLY B CA 1
ATOM 2922 C C . GLY B 1 155 ? -16.873 -2.671 -0.309 1.00 31.22 155 GLY B C 1
ATOM 2923 O O . GLY B 1 155 ? -17.361 -1.949 0.559 1.00 30.76 155 GLY B O 1
ATOM 2924 N N . HIS B 1 156 ? -17.615 -3.343 -1.181 1.00 34.99 156 HIS B N 1
ATOM 2925 C CA . HIS B 1 156 ? -19.071 -3.263 -1.140 1.00 38.29 156 HIS B CA 1
ATOM 2926 C C . HIS B 1 156 ? -19.569 -3.918 0.142 1.00 39.96 156 HIS B C 1
ATOM 2927 O O . HIS B 1 156 ? -19.026 -4.933 0.577 1.00 40.65 156 HIS B O 1
ATOM 2934 N N . PRO B 1 157 ? -20.612 -3.344 0.766 1.00 40.82 157 PRO B N 1
ATOM 2935 C CA . PRO B 1 157 ? -21.179 -3.880 2.008 1.00 41.15 157 PRO B CA 1
ATOM 2936 C C . PRO B 1 157 ? -21.460 -5.375 1.919 1.00 41.35 157 PRO B C 1
ATOM 2937 O O . PRO B 1 157 ? -21.394 -6.092 2.915 1.00 41.01 157 PRO B O 1
ATOM 2941 N N . LYS B 1 158 ? -21.773 -5.830 0.711 1.00 42.08 158 LYS B N 1
ATOM 2942 C CA . LYS B 1 158 ? -22.078 -7.230 0.449 1.00 43.74 158 LYS B CA 1
ATOM 2943 C C . LYS B 1 158 ? -20.834 -8.106 0.553 1.00 42.59 158 LYS B C 1
ATOM 2944 O O . LYS B 1 158 ? -20.885 -9.205 1.107 1.00 42.29 158 LYS B O 1
ATOM 2950 N N . GLU B 1 159 ? -19.716 -7.624 0.017 1.00 41.85 159 GLU B N 1
ATOM 2951 C CA . GLU B 1 159 ? -18.478 -8.394 0.075 1.00 40.65 159 GLU B CA 1
ATOM 2952 C C . GLU B 1 159 ? -17.944 -8.386 1.503 1.00 38.54 159 GLU B C 1
ATOM 2953 O O . GLU B 1 159 ? -17.427 -9.390 1.985 1.00 37.63 159 GLU B O 1
ATOM 2959 N N . VAL B 1 160 ? -18.078 -7.248 2.175 1.00 37.27 160 VAL B N 1
ATOM 2960 C CA . VAL B 1 160 ? -17.618 -7.109 3.554 1.00 37.24 160 VAL B CA 1
ATOM 2961 C C . VAL B 1 160 ? -18.448 -7.996 4.486 1.00 38.23 160 VAL B C 1
ATOM 2962 O O . VAL B 1 160 ? -17.901 -8.702 5.329 1.00 37.19 160 VAL B O 1
ATOM 2966 N N . GLU B 1 161 ? -19.770 -7.949 4.336 1.00 38.78 161 GLU B N 1
ATOM 2967 C CA . GLU B 1 161 ? -20.656 -8.772 5.158 1.00 37.94 161 GLU B CA 1
ATOM 2968 C C . GLU B 1 161 ? -20.243 -10.222 4.950 1.00 36.22 161 GLU B C 1
ATOM 2969 O O . GLU B 1 161 ? -20.186 -11.016 5.889 1.00 35.64 161 GLU B O 1
ATOM 2975 N N . ARG B 1 162 ? -19.947 -10.545 3.697 1.00 34.34 162 ARG B N 1
ATOM 2976 C CA . ARG B 1 162 ? -19.514 -11.876 3.300 1.00 33.93 162 ARG B CA 1
ATOM 2977 C C . ARG B 1 162 ? -18.197 -12.208 4.007 1.00 33.22 162 ARG B C 1
ATOM 2978 O O . ARG B 1 162 ? -17.978 -13.337 4.458 1.00 31.38 162 ARG B O 1
ATOM 2986 N N . PHE B 1 163 ? -17.320 -11.214 4.093 1.00 31.60 163 PHE B N 1
ATOM 2987 C CA . PHE B 1 163 ? -16.033 -11.383 4.754 1.00 29.59 163 PHE B CA 1
ATOM 2988 C C . PHE B 1 163 ? -16.266 -11.730 6.222 1.00 28.93 163 PHE B C 1
ATOM 2989 O O . PHE B 1 163 ? -15.738 -12.715 6.726 1.00 28.27 163 PHE B O 1
ATOM 2997 N N . ARG B 1 164 ? -17.062 -10.908 6.899 1.00 28.85 164 ARG B N 1
ATOM 2998 C CA . ARG B 1 164 ? -17.370 -11.125 8.307 1.00 30.08 164 ARG B CA 1
ATOM 2999 C C . ARG B 1 164 ? -17.886 -12.540 8.571 1.00 30.14 164 ARG B C 1
ATOM 3000 O O . ARG B 1 164 ? -17.486 -13.190 9.541 1.00 27.87 164 ARG B O 1
ATOM 3008 N N . GLU B 1 165 ? -18.777 -13.005 7.700 1.00 30.20 165 GLU B N 1
ATOM 3009 C CA . GLU B 1 165 ? -19.374 -14.329 7.828 1.00 31.76 165 GLU B CA 1
ATOM 3010 C C . GLU B 1 165 ? -18.389 -15.470 7.609 1.00 30.54 165 GLU B C 1
ATOM 3011 O O . GLU B 1 165 ? -18.588 -16.574 8.114 1.00 30.99 165 GLU B O 1
ATOM 3017 N N . ALA B 1 166 ? -17.325 -15.209 6.861 1.00 27.94 166 ALA B N 1
ATOM 3018 C CA . ALA B 1 166 ? -16.335 -16.245 6.596 1.00 26.09 166 ALA B CA 1
ATOM 3019 C C . ALA B 1 166 ? -15.223 -16.254 7.640 1.00 24.55 166 ALA B C 1
ATOM 3020 O O . ALA B 1 166 ? -14.644 -17.301 7.925 1.00 23.85 166 ALA B O 1
ATOM 3022 N N . PHE B 1 167 ? -14.942 -15.084 8.211 1.00 21.41 167 PHE B N 1
ATOM 3023 C CA . PHE B 1 167 ? -13.877 -14.927 9.201 1.00 20.32 167 PHE B CA 1
ATOM 3024 C C . PHE B 1 167 ? -14.331 -15.119 10.643 1.00 19.93 167 PHE B C 1
ATOM 3025 O O . PHE B 1 167 ? -13.660 -15.789 11.425 1.00 19.99 167 PHE B O 1
ATOM 3033 N N . GLY B 1 168 ? -15.462 -14.513 10.991 1.00 20.25 168 GLY B N 1
ATOM 3034 C CA . GLY B 1 168 ? -15.964 -14.605 12.351 1.00 21.23 168 GLY B CA 1
ATOM 3035 C C . GLY B 1 168 ? -15.137 -13.701 13.248 1.00 21.86 168 GLY B C 1
ATOM 3036 O O . GLY B 1 168 ? -14.901 -12.537 12.915 1.00 20.24 168 GLY B O 1
ATOM 3037 N N . GLY B 1 169 ? -14.689 -14.232 14.380 1.00 21.14 169 GLY B N 1
ATOM 3038 C CA . GLY B 1 169 ? -13.873 -13.452 15.294 1.00 23.64 169 GLY B CA 1
ATOM 3039 C C . GLY B 1 169 ? -14.593 -12.273 15.917 1.00 25.73 169 GLY B C 1
ATOM 3040 O O . GLY B 1 169 ? -15.815 -12.286 16.076 1.00 24.65 169 GLY B O 1
ATOM 3041 N N . GLU B 1 170 ? -13.832 -11.245 16.274 1.00 26.10 170 GLU B N 1
ATOM 3042 C CA . GLU B 1 170 ? -14.409 -10.059 16.890 1.00 29.33 170 GLU B CA 1
ATOM 3043 C C . GLU B 1 170 ? -13.812 -8.795 16.291 1.00 28.36 170 GLU B C 1
ATOM 3044 O O . GLU B 1 170 ? -12.680 -8.801 15.804 1.00 26.57 170 GLU B O 1
ATOM 3050 N N . GLU B 1 171 ? -14.580 -7.712 16.342 1.00 27.50 171 GLU B N 1
ATOM 3051 C CA . GLU B 1 171 ? -14.138 -6.433 15.808 1.00 28.76 171 GLU B CA 1
ATOM 3052 C C . GLU B 1 171 ? -12.915 -5.980 16.595 1.00 28.27 171 GLU B C 1
ATOM 3053 O O . GLU B 1 171 ? -12.851 -6.149 17.817 1.00 27.20 171 GLU B O 1
ATOM 3059 N N . ALA B 1 172 ? -11.946 -5.408 15.891 1.00 26.56 172 ALA B N 1
ATOM 3060 C CA . ALA B 1 172 ? -10.727 -4.922 16.523 1.00 26.67 172 ALA B CA 1
ATOM 3061 C C . ALA B 1 172 ? -10.560 -3.442 16.222 1.00 26.90 172 ALA B C 1
ATOM 3062 O O . ALA B 1 172 ? -10.890 -2.981 15.128 1.00 26.30 172 ALA B O 1
ATOM 3064 N N . ARG B 1 173 ? -10.058 -2.699 17.203 1.00 26.65 173 ARG B N 1
ATOM 3065 C CA . ARG B 1 173 ? -9.836 -1.275 17.030 1.00 26.80 173 ARG B CA 1
ATOM 3066 C C . ARG B 1 173 ? -8.431 -1.065 16.485 1.00 24.44 173 ARG B C 1
ATOM 3067 O O . ARG B 1 173 ? -7.593 -1.965 16.543 1.00 23.13 173 ARG B O 1
ATOM 3075 N N . PRO B 1 174 ? -8.161 0.120 15.926 1.00 23.29 174 PRO B N 1
ATOM 3076 C CA . PRO B 1 174 ? -6.830 0.391 15.384 1.00 22.63 174 PRO B CA 1
ATOM 3077 C C . PRO B 1 174 ? -5.736 0.067 16.394 1.00 21.68 174 PRO B C 1
ATOM 3078 O O . PRO B 1 174 ? -5.859 0.369 17.580 1.00 21.82 174 PRO B O 1
ATOM 3082 N N . LEU B 1 175 ? -4.672 -0.557 15.906 1.00 20.33 175 LEU B N 1
ATOM 3083 C CA . LEU B 1 175 ? -3.543 -0.945 16.739 1.00 19.26 175 LEU B CA 1
ATOM 3084 C C . LEU B 1 175 ? -2.340 -0.016 16.572 1.00 18.27 175 LEU B C 1
ATOM 3085 O O . LEU B 1 175 ? -2.112 0.527 15.499 1.00 17.70 175 LEU B O 1
ATOM 3090 N N . ASP B 1 176 ? -1.580 0.166 17.645 1.00 16.63 176 ASP B N 1
ATOM 3091 C CA . ASP B 1 176 ? -0.359 0.960 17.589 1.00 17.27 176 ASP B CA 1
ATOM 3092 C C . ASP B 1 176 ? 0.691 0.011 18.140 1.00 17.35 176 ASP B C 1
ATOM 3093 O O . ASP B 1 176 ? 0.729 -0.242 19.343 1.00 17.79 176 ASP B O 1
ATOM 3098 N N . LEU B 1 177 ? 1.522 -0.531 17.253 1.00 17.57 177 LEU B N 1
ATOM 3099 C CA . LEU B 1 177 ? 2.556 -1.489 17.641 1.00 15.99 177 LEU B CA 1
ATOM 3100 C C . LEU B 1 177 ? 3.937 -0.881 17.876 1.00 16.20 177 LEU B C 1
ATOM 3101 O O . LEU B 1 177 ? 4.895 -1.602 18.170 1.00 15.59 177 LEU B O 1
ATOM 3106 N N . ARG B 1 178 ? 4.047 0.437 17.743 1.00 16.41 178 ARG B N 1
ATOM 3107 C CA . ARG B 1 178 ? 5.325 1.097 17.965 1.00 17.62 178 ARG B CA 1
ATOM 3108 C C . ARG B 1 178 ? 5.905 0.749 19.344 1.00 18.78 178 ARG B C 1
ATOM 3109 O O . ARG B 1 178 ? 7.110 0.521 19.467 1.00 20.45 178 ARG B O 1
ATOM 3117 N N . PRO B 1 179 ? 5.057 0.694 20.397 1.00 17.94 179 PRO B N 1
ATOM 3118 C CA . PRO B 1 179 ? 5.556 0.366 21.738 1.00 17.52 179 PRO B CA 1
ATOM 3119 C C . PRO B 1 179 ? 6.215 -1.007 21.820 1.00 17.28 179 PRO B C 1
ATOM 3120 O O . PRO B 1 179 ? 6.983 -1.275 22.737 1.00 17.90 179 PRO B O 1
ATOM 3124 N N . ARG B 1 180 ? 5.907 -1.882 20.869 1.00 17.27 180 ARG B N 1
ATOM 3125 C CA . ARG B 1 180 ? 6.481 -3.219 20.886 1.00 18.20 180 ARG B CA 1
ATOM 3126 C C . ARG B 1 180 ? 7.682 -3.382 19.963 1.00 17.43 180 ARG B C 1
ATOM 3127 O O . ARG B 1 180 ? 8.265 -4.461 19.880 1.00 18.24 180 ARG B O 1
ATOM 3135 N N . PHE B 1 181 ? 8.052 -2.303 19.282 1.00 15.82 181 PHE B N 1
ATOM 3136 C CA . PHE B 1 181 ? 9.199 -2.313 18.371 1.00 16.31 181 PHE B CA 1
ATOM 3137 C C . PHE B 1 181 ? 10.024 -1.040 18.561 1.00 15.86 181 PHE B C 1
ATOM 3138 O O . PHE B 1 181 ? 10.351 -0.354 17.593 1.00 15.50 181 PHE B O 1
ATOM 3146 N N . PRO B 1 182 ? 10.384 -0.721 19.819 1.00 15.37 182 PRO B N 1
ATOM 3147 C CA . PRO B 1 182 ? 11.168 0.473 20.155 1.00 16.11 182 PRO B CA 1
ATOM 3148 C C . PRO B 1 182 ? 12.522 0.569 19.472 1.00 16.87 182 PRO B C 1
ATOM 3149 O O . PRO B 1 182 ? 13.020 1.665 19.242 1.00 16.56 182 PRO B O 1
ATOM 3153 N N . ARG B 1 183 ? 13.115 -0.576 19.150 1.00 17.84 183 ARG B N 1
ATOM 3154 C CA . ARG B 1 183 ? 14.417 -0.583 18.492 1.00 17.88 183 ARG B CA 1
ATOM 3155 C C . ARG B 1 183 ? 14.284 -0.652 16.973 1.00 18.63 183 ARG B C 1
ATOM 3156 O O . ARG B 1 183 ? 15.280 -0.719 16.253 1.00 19.06 183 ARG B O 1
ATOM 3164 N N . GLY B 1 184 ? 13.047 -0.626 16.489 1.00 18.99 184 GLY B N 1
ATOM 3165 C CA . GLY B 1 184 ? 12.821 -0.674 15.058 1.00 19.60 184 GLY B CA 1
ATOM 3166 C C . GLY B 1 184 ? 12.115 -1.937 14.600 1.00 20.16 184 GLY B C 1
ATOM 3167 O O . GLY B 1 184 ? 12.232 -2.993 15.226 1.00 19.05 184 GLY B O 1
ATOM 3168 N N . LEU B 1 185 ? 11.381 -1.825 13.499 1.00 18.83 185 LEU B N 1
ATOM 3169 C CA . LEU B 1 185 ? 10.655 -2.962 12.948 1.00 19.39 185 LEU B CA 1
ATOM 3170 C C . LEU B 1 185 ? 11.553 -3.723 11.980 1.00 20.20 185 LEU B C 1
ATOM 3171 O O . LEU B 1 185 ? 11.487 -3.519 10.767 1.00 22.78 185 LEU B O 1
ATOM 3176 N N . GLY B 1 186 ? 12.402 -4.587 12.524 1.00 17.94 186 GLY B N 1
ATOM 3177 C CA . GLY B 1 186 ? 13.299 -5.373 11.697 1.00 16.92 186 GLY B CA 1
ATOM 3178 C C . GLY B 1 186 ? 12.745 -6.767 11.458 1.00 16.79 186 GLY B C 1
ATOM 3179 O O . GLY B 1 186 ? 11.578 -7.035 11.754 1.00 16.70 186 GLY B O 1
ATOM 3180 N N . LEU B 1 187 ? 13.575 -7.656 10.924 1.00 16.71 187 LEU B N 1
ATOM 3181 C CA . LEU B 1 187 ? 13.146 -9.020 10.649 1.00 17.19 187 LEU B CA 1
ATOM 3182 C C . LEU B 1 187 ? 13.711 -9.994 11.677 1.00 18.41 187 LEU B C 1
ATOM 3183 O O . LEU B 1 187 ? 14.847 -9.847 12.130 1.00 17.81 187 LEU B O 1
ATOM 3188 N N . GLY B 1 188 ? 12.907 -10.989 12.043 1.00 19.72 188 GLY B N 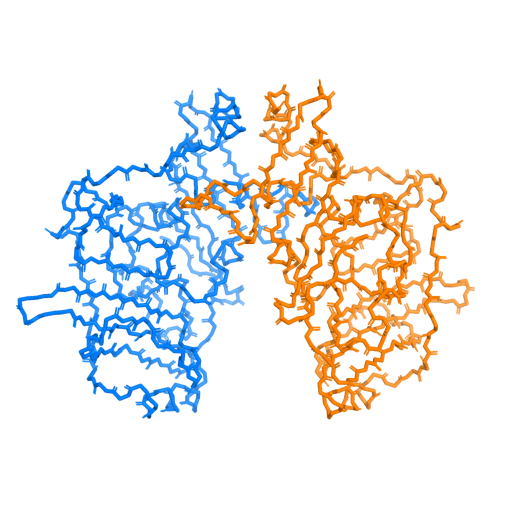1
ATOM 3189 C CA . GLY B 1 188 ? 13.336 -11.974 13.017 1.00 21.37 188 GLY B CA 1
ATOM 3190 C C . GLY B 1 188 ? 12.157 -12.734 13.592 1.00 23.17 188 GLY B C 1
ATOM 3191 O O . GLY B 1 188 ? 11.018 -12.532 13.167 1.00 22.68 188 GLY B O 1
ATOM 3192 N N . GLU B 1 189 ? 12.423 -13.602 14.564 1.00 24.68 189 GLU B N 1
ATOM 3193 C CA . GLU B 1 189 ? 11.375 -14.404 15.188 1.00 25.41 189 GLU B CA 1
ATOM 3194 C C . GLU B 1 189 ? 10.625 -13.621 16.257 1.00 24.28 189 GLU B C 1
ATOM 3195 O O . GLU B 1 189 ? 10.693 -13.941 17.449 1.00 25.21 189 GLU B O 1
ATOM 3201 N N . GLY B 1 190 ? 9.901 -12.599 15.815 1.00 20.13 190 GLY B N 1
ATOM 3202 C CA . GLY B 1 190 ? 9.154 -11.762 16.731 1.00 19.35 190 GLY B CA 1
ATOM 3203 C C . GLY B 1 190 ? 7.685 -12.121 16.817 1.00 16.93 190 GLY B C 1
ATOM 3204 O O . GLY B 1 190 ? 7.248 -13.104 16.224 1.00 17.91 190 GLY B O 1
ATOM 3205 N N . PRO B 1 191 ? 6.890 -11.313 17.532 1.00 17.14 191 PRO B N 1
ATOM 3206 C CA . PRO B 1 191 ? 5.454 -11.533 17.718 1.00 17.56 191 PRO B CA 1
ATOM 3207 C C . PRO B 1 191 ? 4.542 -11.095 16.575 1.00 17.52 191 PRO B C 1
ATOM 3208 O O . PRO B 1 191 ? 3.319 -11.186 16.696 1.00 19.61 191 PRO B O 1
ATOM 3212 N N . LEU B 1 192 ? 5.120 -10.621 15.476 1.00 17.62 192 LEU B N 1
ATOM 3213 C CA . LEU B 1 192 ? 4.311 -10.162 14.347 1.00 17.04 192 LEU B CA 1
ATOM 3214 C C . LEU B 1 192 ? 4.773 -10.726 13.015 1.00 15.78 192 LEU B C 1
ATOM 3215 O O . LEU B 1 192 ? 5.968 -10.798 12.744 1.00 16.24 192 LEU B O 1
ATOM 3220 N N . TRP B 1 193 ? 3.823 -11.140 12.182 1.00 15.26 193 TRP B N 1
ATOM 3221 C CA . TRP B 1 193 ? 4.180 -11.638 10.865 1.00 16.79 193 TRP B CA 1
ATOM 3222 C C . TRP B 1 193 ? 3.048 -11.578 9.851 1.00 15.59 193 TRP B C 1
ATOM 3223 O O . TRP B 1 193 ? 1.869 -11.639 10.205 1.00 17.36 193 TRP B O 1
ATOM 3234 N N . ASP B 1 194 ? 3.422 -11.404 8.587 1.00 16.89 194 ASP B N 1
ATOM 3235 C CA . ASP B 1 194 ? 2.456 -11.359 7.500 1.00 16.68 194 ASP B CA 1
ATOM 3236 C C . ASP B 1 194 ? 2.917 -12.344 6.442 1.00 16.78 194 ASP B C 1
ATOM 3237 O O . ASP B 1 194 ? 3.821 -13.144 6.696 1.00 16.91 194 ASP B O 1
ATOM 3242 N N . LEU B 1 195 ? 2.312 -12.295 5.261 1.00 16.99 195 LEU B N 1
ATOM 3243 C CA . LEU B 1 195 ? 2.673 -13.229 4.201 1.00 17.92 195 LEU B CA 1
ATOM 3244 C C . LEU B 1 195 ? 4.107 -13.103 3.696 1.00 18.18 195 LEU B C 1
ATOM 3245 O O . LEU B 1 195 ? 4.617 -14.022 3.060 1.00 19.52 195 LEU B O 1
ATOM 3250 N N . ARG B 1 196 ? 4.764 -11.981 3.974 1.00 16.23 196 ARG B N 1
ATOM 3251 C CA . ARG B 1 196 ? 6.138 -11.803 3.506 1.00 16.16 196 ARG B CA 1
ATOM 3252 C C . ARG B 1 196 ? 7.208 -11.996 4.571 1.00 17.50 196 ARG B C 1
ATOM 3253 O O . ARG B 1 196 ? 8.198 -12.685 4.336 1.00 18.74 196 ARG B O 1
ATOM 3261 N N . PHE B 1 197 ? 7.014 -11.383 5.735 1.00 15.96 197 PHE B N 1
ATOM 3262 C CA . PHE B 1 197 ? 8.010 -11.452 6.797 1.00 14.89 197 PHE B CA 1
ATOM 3263 C C . PHE B 1 197 ? 7.478 -11.752 8.188 1.00 14.53 197 PHE B C 1
ATOM 3264 O O . PHE B 1 197 ? 6.276 -11.654 8.466 1.00 12.25 197 PHE B O 1
ATOM 3272 N N . ARG B 1 198 ? 8.422 -12.086 9.062 1.00 15.34 198 ARG B N 1
ATOM 3273 C CA . ARG B 1 198 ? 8.156 -12.269 10.481 1.00 15.95 198 ARG B CA 1
ATOM 3274 C C . ARG B 1 198 ? 9.039 -11.148 11.039 1.00 15.25 198 ARG B C 1
ATOM 3275 O O . ARG B 1 198 ? 10.247 -11.096 10.766 1.00 15.63 198 ARG B O 1
ATOM 3283 N N . TYR B 1 199 ? 8.431 -10.237 11.789 1.00 15.81 199 TYR B N 1
ATOM 3284 C CA . TYR B 1 199 ? 9.136 -9.082 12.326 1.00 15.55 199 TYR B CA 1
ATOM 3285 C C . TYR B 1 199 ? 9.632 -9.243 13.760 1.00 15.93 199 TYR B C 1
ATOM 3286 O O . TYR B 1 199 ? 9.053 -9.989 14.552 1.00 15.80 199 TYR B O 1
ATOM 3295 N N . GLN B 1 200 ? 10.700 -8.520 14.089 1.00 15.16 200 GLN B N 1
ATOM 3296 C CA . GLN B 1 200 ? 11.264 -8.561 15.430 1.00 15.89 200 GLN B CA 1
ATOM 3297 C C . GLN B 1 200 ? 11.860 -7.215 15.825 1.00 14.88 200 GLN B C 1
ATOM 3298 O O . GLN B 1 200 ? 12.462 -6.514 15.009 1.00 15.31 200 GLN B O 1
ATOM 3304 N N . ASP B 1 201 ? 11.666 -6.857 17.086 1.00 15.66 201 ASP B N 1
ATOM 3305 C CA . ASP B 1 201 ? 12.174 -5.609 17.624 1.00 15.19 201 ASP B CA 1
ATOM 3306 C C . ASP B 1 201 ? 13.696 -5.574 17.508 1.00 14.69 201 ASP B C 1
ATOM 3307 O O . ASP B 1 201 ? 14.391 -6.442 18.045 1.00 13.85 201 ASP B O 1
ATOM 3312 N N . GLY B 1 202 ? 14.207 -4.573 16.795 1.00 15.95 202 GLY B N 1
ATOM 3313 C CA . GLY B 1 202 ? 15.645 -4.447 16.625 1.00 15.21 202 GLY B CA 1
ATOM 3314 C C . GLY B 1 202 ? 16.235 -5.514 15.724 1.00 17.33 202 GLY B C 1
ATOM 3315 O O . GLY B 1 202 ? 17.443 -5.749 15.741 1.00 18.84 202 GLY B O 1
ATOM 3316 N N . GLY B 1 203 ? 15.384 -6.170 14.939 1.00 16.16 203 GLY B N 1
ATOM 3317 C CA . GLY B 1 203 ? 15.868 -7.204 14.046 1.00 15.13 203 GLY B CA 1
ATOM 3318 C C . GLY B 1 203 ? 16.661 -6.596 12.905 1.00 15.09 203 GLY B C 1
ATOM 3319 O O . GLY B 1 203 ? 16.513 -5.419 12.589 1.00 14.93 203 GLY B O 1
ATOM 3320 N N . ALA B 1 204 ? 17.506 -7.398 12.276 1.00 14.97 204 ALA B N 1
ATOM 3321 C CA . ALA B 1 204 ? 18.304 -6.894 11.177 1.00 17.17 204 ALA B CA 1
ATOM 3322 C C . ALA B 1 204 ? 17.442 -6.667 9.942 1.00 19.30 204 ALA B C 1
ATOM 3323 O O . ALA B 1 204 ? 16.373 -7.264 9.792 1.00 17.69 204 ALA B O 1
ATOM 3325 N N . SER B 1 205 ? 17.919 -5.781 9.074 1.00 18.39 205 SER B N 1
ATOM 3326 C CA . SER B 1 205 ? 17.263 -5.462 7.814 1.00 19.21 205 SER B CA 1
ATOM 3327 C C . SER B 1 205 ? 17.690 -6.586 6.863 1.00 18.64 205 SER B C 1
ATOM 3328 O O . SER B 1 205 ? 18.762 -7.157 7.030 1.00 18.57 205 SER B O 1
ATOM 3331 N N . PRO B 1 206 ? 16.855 -6.935 5.869 1.00 18.81 206 PRO B N 1
ATOM 3332 C CA . PRO B 1 206 ? 17.262 -8.010 4.955 1.00 17.82 206 PRO B CA 1
ATOM 3333 C C . PRO B 1 206 ? 18.511 -7.630 4.154 1.00 17.73 206 PRO B C 1
ATOM 3334 O O . PRO B 1 206 ? 18.704 -6.466 3.814 1.00 17.35 206 PRO B O 1
ATOM 3338 N N . PRO B 1 207 ? 19.372 -8.612 3.845 1.00 18.86 207 PRO B N 1
ATOM 3339 C CA . PRO B 1 207 ? 20.606 -8.382 3.087 1.00 18.91 207 PRO B CA 1
ATOM 3340 C C . PRO B 1 207 ? 20.360 -8.043 1.615 1.00 19.27 207 PRO B C 1
ATOM 3341 O O . PRO B 1 207 ? 19.747 -8.817 0.887 1.00 20.55 207 PRO B O 1
ATOM 3345 N N . PRO B 1 208 ? 20.844 -6.877 1.164 1.00 19.65 208 PRO B N 1
ATOM 3346 C CA . PRO B 1 208 ? 20.674 -6.439 -0.225 1.00 19.15 208 PRO B CA 1
ATOM 3347 C C . PRO B 1 208 ? 21.589 -7.219 -1.168 1.00 19.94 208 PRO B C 1
ATOM 3348 O O . PRO B 1 208 ? 22.688 -7.630 -0.779 1.00 18.17 208 PRO B O 1
ATOM 3352 N N . PRO B 1 209 ? 21.147 -7.446 -2.415 1.00 19.51 209 PRO B N 1
ATOM 3353 C CA . PRO B 1 209 ? 22.011 -8.182 -3.342 1.00 19.69 209 PRO B CA 1
ATOM 3354 C C . PRO B 1 209 ? 23.148 -7.266 -3.793 1.00 19.43 209 PRO B C 1
ATOM 3355 O O . PRO B 1 209 ? 23.035 -6.042 -3.717 1.00 18.68 209 PRO B O 1
ATOM 3359 N N . PRO B 1 210 ? 24.266 -7.847 -4.254 1.00 21.65 210 PRO B N 1
ATOM 3360 C CA . PRO B 1 210 ? 25.416 -7.062 -4.708 1.00 22.30 210 PRO B CA 1
ATOM 3361 C C . PRO B 1 210 ? 25.053 -5.890 -5.624 1.00 22.87 210 PRO B C 1
ATOM 3362 O O . PRO B 1 210 ? 25.519 -4.765 -5.419 1.00 23.27 210 PRO B O 1
ATOM 3366 N N . ALA B 1 211 ? 24.216 -6.149 -6.625 1.00 22.49 211 ALA B N 1
ATOM 3367 C CA . ALA B 1 211 ? 23.814 -5.104 -7.562 1.00 23.11 211 ALA B CA 1
ATOM 3368 C C . ALA B 1 211 ? 23.216 -3.895 -6.853 1.00 21.49 211 ALA B C 1
ATOM 3369 O O . ALA B 1 211 ? 23.522 -2.753 -7.192 1.00 23.56 211 ALA B O 1
ATOM 3371 N N . PHE B 1 212 ? 22.358 -4.145 -5.870 1.00 21.60 212 PHE B N 1
ATOM 3372 C CA . PHE B 1 212 ? 21.728 -3.059 -5.135 1.00 20.07 212 PHE B CA 1
ATOM 3373 C C . PHE B 1 212 ? 22.744 -2.269 -4.330 1.00 20.10 212 PHE B C 1
ATOM 3374 O O . PHE B 1 212 ? 22.647 -1.048 -4.212 1.00 20.49 212 PHE B O 1
ATOM 3382 N N . LEU B 1 213 ? 23.721 -2.963 -3.762 1.00 19.98 213 LEU B N 1
ATOM 3383 C CA . LEU B 1 213 ? 24.741 -2.273 -2.992 1.00 20.18 213 LEU B CA 1
ATOM 3384 C C . LEU B 1 213 ? 25.510 -1.338 -3.913 1.00 21.37 213 LEU B C 1
ATOM 3385 O O . LEU B 1 213 ? 25.856 -0.226 -3.526 1.00 23.32 213 LEU B O 1
ATOM 3390 N N . ARG B 1 214 ? 25.763 -1.788 -5.140 1.00 22.82 214 ARG B N 1
ATOM 3391 C CA . ARG B 1 214 ? 26.503 -0.985 -6.107 1.00 22.21 214 ARG B CA 1
ATOM 3392 C C . ARG B 1 214 ? 25.777 0.282 -6.535 1.00 22.64 214 ARG B C 1
ATOM 3393 O O . ARG B 1 214 ? 26.345 1.375 -6.496 1.00 23.69 214 ARG B O 1
ATOM 3401 N N . LEU B 1 215 ? 24.521 0.136 -6.944 1.00 22.95 215 LEU B N 1
ATOM 3402 C CA . LEU B 1 215 ? 23.742 1.279 -7.400 1.00 23.60 215 LEU B CA 1
ATOM 3403 C C . LEU B 1 215 ? 23.486 2.306 -6.293 1.00 23.81 215 LEU B C 1
ATOM 3404 O O . LEU B 1 215 ? 23.417 3.504 -6.557 1.00 24.19 215 LEU B O 1
ATOM 3409 N N . ALA B 1 216 ? 23.379 1.842 -5.052 1.00 26.20 216 ALA B N 1
ATOM 3410 C CA . ALA B 1 216 ? 23.126 2.730 -3.919 1.00 26.13 216 ALA B CA 1
ATOM 3411 C C . ALA B 1 216 ? 24.267 3.709 -3.660 1.00 28.39 216 ALA B C 1
ATOM 3412 O O . ALA B 1 216 ? 24.073 4.741 -3.021 1.00 29.15 216 ALA B O 1
ATOM 3414 N N . ARG B 1 217 ? 25.458 3.381 -4.143 1.00 30.39 217 ARG B N 1
ATOM 3415 C CA . ARG B 1 217 ? 26.616 4.246 -3.950 1.00 32.56 217 ARG B CA 1
ATOM 3416 C C . ARG B 1 217 ? 26.597 5.455 -4.879 1.00 32.64 217 ARG B C 1
ATOM 3417 O O . ARG B 1 217 ? 27.171 6.501 -4.561 1.00 31.95 217 ARG B O 1
ATOM 3425 N N . VAL B 1 218 ? 25.935 5.313 -6.023 1.00 31.65 218 VAL B N 1
ATOM 3426 C CA . VAL B 1 218 ? 25.889 6.388 -7.005 1.00 30.98 218 VAL B CA 1
ATOM 3427 C C . VAL B 1 218 ? 24.567 7.139 -7.132 1.00 31.95 218 VAL B C 1
ATOM 3428 O O . VAL B 1 218 ? 24.488 8.115 -7.876 1.00 31.22 218 VAL B O 1
ATOM 3432 N N . LEU B 1 219 ? 23.533 6.699 -6.423 1.00 32.73 219 LEU B N 1
ATOM 3433 C CA . LEU B 1 219 ? 22.242 7.377 -6.510 1.00 35.70 219 LEU B CA 1
ATOM 3434 C C . LEU B 1 219 ? 22.293 8.801 -5.973 1.00 37.00 219 LEU B C 1
ATOM 3435 O O . LEU B 1 219 ? 23.240 9.127 -5.225 1.00 37.68 219 LEU B O 1
#

InterPro domains:
  IPR016166 FAD-binding domain, PCMH-type [PS51387] (1-114)
  IPR016169 FAD-binding, type PCMH, subdomain 2 [G3DSA:3.30.465.10] (1-114)
  IPR036318 FAD-binding, type PCMH-like superfamily [SSF56176] (2-113)
  IPR040948 Domain of unknown function DUF5639 [PF18690] (125-202)

B-factor: mean 24.09, std 11.64, range [7.64, 72.5]

CATH classification: 3.30.465.10 (+1 more: 3.30.70.2560)

Foldseek 3Di:
DDQPLVVQKDKDFQQAWPQVVCVVCVPSQWAFLADLETFPRHNFQCQQQQHAQFPDRRLVQWQWFWFAFPVGDIDTFGDPPPDDDPDDHPSVVRGNNRQLGGTTGMTMGGIHGFPDKAKFKDADPPDDDDDVVAARGWKWFADPVGIMIIGIHGHYPVRRVVRCVGVPGGGDDRYYCCVVQVQHWAADCDGMGHPPGDTDRVYDHDDDDPVSNVCSVDD/DDQPLVQQKDKDFQQAWPCNVVVVCVPSQKAFLADLETFPRHNFQCQQQQHAQFPDRRLVQWQWFWFAFPVGDIDTAHDDPDDDPDDPHPSVLRGNNNQLGGTTGMTMGGIDGFPDKFKFKDADDPDDDDWVVDARGWKWFQPVVHIMIIGIHGHYPVRRVVRCVGPPGDGDDRYYCCVVQVQHFAADQDRIDHPPGHTDRVHHHDDDDPVSNVVSVPD

Secondary structure (DSSP, 8-state):
-EEETTTTEEEEETT--HHHHHHHHTTTTEE-SS-SEE-TTHHHHHHHTT-SSBSS-GGGGEEEEEEE-TTS-EEEEE-SS-SSSS-S-HHHHHTT-TTTT-EEEEEEEE-EE-SEEEEEEEE--SS----SSPPSEEEEEE-SS-EEEEEEEEESHHHHHHHHHHH-SEE---EE-GGG-TT-EEEEEEEEEESS-EEEETPBPPPPPHHHHHHHT--/-EEETTTTEEEEETT--HHHHHHHTTTTTEE-SS-SEE-TTHHHHHHHHT-SSBSS-GGGGEEEEEEE-TTS-EEEEE-SSS--S--S-HHHHHTT-TTTT-EEEEEEEE-EE-SEEEEEEEE--SS----SSPPSEEEEEE-SSSEEEEEEEEE-HHHHHHHHHHH-SEE-PPEE-GGG-TT-EEEEEEEEE-SS-EEEETPBPPPPPHHHHHHHHH-

Nearest PDB structures (foldseek):
  2yvs-assembly1_B  TM=9.964E-01  e=8.308E-45  Thermus thermophilus HB8
  6lpq-assembly1_A  TM=7.212E-01  e=5.191E-08  Homo sapiens
  4bca-assembly1_A  TM=6.557E-01  e=7.908E-08  Cavia porcellus
  4p8y-assembly1_A  TM=5.884E-01  e=5.101E-07  Mycobacterium tuberculosis H37Rv
  4p8h-assembly1_A  TM=6.136E-01  e=5.652E-06  Mycobacterium tuberculosis H37Rv

Sequence (438 aa):
MEVHAADQYLVAPGEADLLEVHARLAGTGLFPPFPPVELPGGVGGLVARGGFAQTFFFPAEVLGLTFRTPKGRRVRAGGVVVKNVQGYDLVRL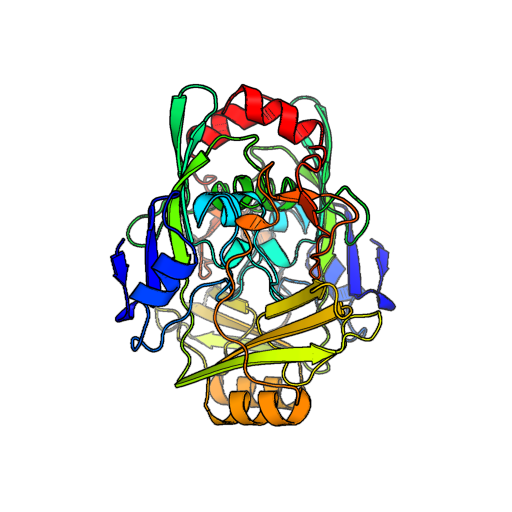FVGSFGLLGRAEEVVLRLRPGRAQAFLRRPFSGSFPRLVPTPRFLFALEDEEGPWLYAYHFGHPKEVERFREAFGGEEARPLDLRPRFPRGLGLGEGPLWDLRFRYQDGGASPPPPPAFLRLARVLMEVHAADQYLVAPGEADLLEVHARLAGTGLFPPFPPVELPGGVGGLVARGGFAQTFFFPAEVLGLTFRTPKGRRVRAGGVVVKNVQGYDLVRLFVGSFGLLGRAEEVVLRLRPGRAQAFLRRPFSGSFPRLVPTPRFLFALEDEEGPWLYAYHFGHPKEVERFREAFGGEEARPLDLRPRFPRGLGLGEGPLWDLRFRYQDGGASPPPPPAFLRLARVL

Solvent-accessible surface area: 19717 Å² total; per-residue (Å²): 45,111,44,63,52,104,104,73,39,0,30,1,59,0,126,5,47,0,48,76,0,26,73,116,5,76,90,59,17,16,19,1,6,0,0,8,0,2,1,23,49,4,0,3,17,0,0,12,16,3,0,0,0,15,50,56,66,1,18,21,4,0,39,0,1,18,0,110,0,78,110,34,97,138,12,168,5,21,16,63,129,133,80,74,52,59,22,12,21,8,4,32,0,0,3,3,0,34,38,50,0,9,126,3,58,48,0,9,0,85,1,69,74,7,190,29,85,1,10,7,41,61,97,24,104,58,77,51,39,233,24,122,40,86,0,63,1,5,0,0,5,63,51,185,139,20,52,28,3,4,0,0,12,4,10,128,76,137,77,1,99,128,1,83,140,55,3,34,54,80,102,13,164,86,34,66,4,105,100,96,2,101,175,24,16,10,30,24,140,5,32,0,45,10,93,56,14,108,0,68,26,38,23,75,66,3,93,36,29,95,3,0,96,59,0,15,146,30,1,75,94,54,55,50,103,104,60,14,0,20,1,50,5,150,2,53,0,46,81,0,30,71,160,7,77,90,52,30,16,16,1,5,0,0,7,0,2,1,29,46,5,0,7,18,0,0,10,18,3,0,1,0,17,44,40,72,1,19,23,5,0,51,0,5,21,0,85,4,90,154,43,117,139,8,155,4,37,15,61,129,98,141,121,71,74,24,13,18,9,5,28,0,0,4,5,0,36,38,50,0,9,167,6,70,73,0,15,0,91,0,62,76,6,200,25,90,0,8,5,42,57,97,28,104,56,87,49,42,236,23,115,21,83,0,49,0,6,0,0,9,56,52,164,137,31,51,38,4,5,0,0,6,12,9,124,74,147,59,0,85,106,1,88,129,45,6,38,54,89,93,11,187,86,37,62,5,104,100,94,3,104,176,26,20,10,28,23,124,4,30,0,37,10,96,57,11,85,1,68,27,39,21,79,65,5,80,36,18,95,3,0,86,62,0,18,192,46,6